Protein AF-A0AAE3YX37-F1 (afdb_monomer_lite)

pLDDT: mean 92.34, std 7.88, range [54.19, 98.94]

InterPro domains:
  IPR000709 Leu/Ile/Val-binding protein [PR00337] (196-212)
  IPR000709 Leu/Ile/Val-binding protein [PR00337] (215-233)
  IPR000709 Leu/Ile/Val-binding protein [PR00337] (236-246)
  IPR028081 Leucine-binding protein domain [PF13458] (173-395)
  IPR028082 Periplasmic binding protein-like I [SSF53822] (173-393)
  IPR051010 Branched-chain amino acid transport protein [PTHR30483] (165-388)

Organism: NCBI:txid137266

Sequence (396 aa):
MISSFGDEFDQPGTLRGMKGTTPMAPLTDDFKNRLRSVDPNLGDFVYSGETYDAVVMSAIAAELAGSTAPAAIAAQLIGVTSGGTPCDTVKTCLSLAASGTDLVYSGVSMSSGGFTDVGEPSVASFATLHFDAQDQLDAGKMEFVTAGDETQASTRTAPPGARPANAAASGAPLKIGGLLPETGDLKLAYPPMAAGAALAIREVNAAGGVLGEDVVFIKGDDGTSPEVAKATVASHISAGVHVILGAGASGVSTAVLPQVKAAGLILFSPCNTAASLTGADDAGLYFRTAPPDVMQGAALGDVILRDGPKRIAIVARDDEYGSGLEENVRAALDRSGVTSDNLLALTYDHSAETIDFSGGAEQIKEFGPDALVLIGFAESADVIKALLSAGVEFKH

Foldseek 3Di:
DWQCLLVLDPDFQLQAFPKAKAFDFDADPVRVVLLCVLPVPDPTAGLLQQLLVLLLLLQLLCLLLVHLALVSSLLQSLQQAADFDEDEASLVSSVCSLQLGRYHYCTRQNNAAGAAPQFEGQKGKMWMWGAHRRRGTDPVPIDIDMFGDSVRRDNDHRDRRPDDNDDQQPPDAQEEEEAEACAALQNVNPSNSVSSNVSNQVRCVVSQHHSNDRYHYHYAYNNVDLVRSQVSVVVCLVVVHAEYEDDQEQVNCVSCLVVCLVSSHAYEYSHYAQPCSRPPPNVSRYHGHGYHLLGSLLVRLVVVCVVPWQAEEEEFEPDRQRVRNVVSVVVNVVVVPRDPLRYHYHYWHPPDPATQCLVVLVVCVVSVTQYYHYYDGSCVSRVSVNNVVNPNDHDD

Radius of gyration: 21.23 Å; chains: 1; bounding box: 52×39×64 Å

Structure (mmCIF, N/CA/C/O backbone):
data_AF-A0AAE3YX37-F1
#
_entry.id   AF-A0AAE3YX37-F1
#
loop_
_atom_site.group_PDB
_atom_site.id
_atom_site.type_symbol
_atom_site.label_atom_id
_atom_site.label_alt_id
_atom_site.label_comp_id
_atom_site.label_asym_id
_atom_site.label_entity_id
_atom_site.label_seq_id
_atom_site.pdbx_PDB_ins_code
_atom_site.Cartn_x
_atom_site.Cartn_y
_atom_site.Cartn_z
_atom_site.occupancy
_atom_site.B_iso_or_equiv
_atom_site.auth_seq_id
_atom_site.auth_comp_id
_atom_site.auth_asym_id
_atom_site.auth_atom_id
_atom_site.pdbx_PDB_model_num
ATOM 1 N N . MET A 1 1 ? 8.029 -4.583 -7.172 1.00 72.06 1 MET A N 1
ATOM 2 C CA . MET A 1 1 ? 8.543 -5.800 -7.850 1.00 72.06 1 MET A CA 1
ATOM 3 C C . MET A 1 1 ? 8.153 -6.999 -6.996 1.00 72.06 1 MET A C 1
ATOM 5 O O . MET A 1 1 ? 8.326 -6.917 -5.787 1.00 72.06 1 MET A O 1
ATOM 9 N N . ILE A 1 2 ? 7.573 -8.043 -7.595 1.00 75.25 2 ILE A N 1
ATOM 10 C CA . ILE A 1 2 ? 7.015 -9.217 -6.899 1.00 75.25 2 ILE A CA 1
ATOM 11 C C . ILE A 1 2 ? 7.693 -10.500 -7.405 1.00 75.25 2 ILE A C 1
ATOM 13 O O . ILE A 1 2 ? 8.136 -10.534 -8.552 1.00 75.25 2 ILE A O 1
ATOM 17 N N . SER A 1 3 ? 7.790 -11.541 -6.579 1.00 73.75 3 SER A N 1
ATOM 18 C CA . SER A 1 3 ? 8.460 -12.811 -6.916 1.00 73.75 3 SER A CA 1
ATOM 19 C C . SER A 1 3 ? 7.916 -13.491 -8.172 1.00 73.75 3 SER A C 1
ATOM 21 O O . SER A 1 3 ? 8.702 -14.015 -8.952 1.00 73.75 3 SER A O 1
ATOM 23 N N . SER A 1 4 ? 6.607 -13.410 -8.421 1.00 80.75 4 SER A N 1
ATOM 24 C CA . SER A 1 4 ? 5.974 -13.998 -9.608 1.00 80.75 4 SER A CA 1
ATOM 25 C C . SER A 1 4 ? 6.199 -13.203 -10.899 1.00 80.75 4 SER A C 1
ATOM 27 O O . SER A 1 4 ? 5.735 -13.616 -11.952 1.00 80.75 4 SER A O 1
ATOM 29 N N . PHE A 1 5 ? 6.872 -12.047 -10.858 1.00 85.19 5 PHE A N 1
ATOM 30 C CA . PHE A 1 5 ? 7.081 -11.226 -12.058 1.00 85.19 5 PHE A CA 1
ATOM 31 C C . PHE A 1 5 ? 7.972 -11.916 -13.103 1.00 85.19 5 PHE A C 1
ATOM 33 O O . PHE A 1 5 ? 7.795 -11.697 -14.297 1.00 85.19 5 PHE A O 1
ATOM 40 N N . GLY A 1 6 ? 8.900 -12.776 -12.670 1.00 85.75 6 GLY A N 1
ATOM 41 C CA . GLY A 1 6 ? 9.716 -13.586 -13.581 1.00 85.75 6 GLY A CA 1
ATOM 42 C C . GLY A 1 6 ? 8.899 -14.565 -14.427 1.00 85.75 6 GLY A C 1
ATOM 43 O O . GLY A 1 6 ? 9.284 -14.860 -15.555 1.00 85.75 6 GLY A O 1
ATOM 44 N N . ASP A 1 7 ? 7.738 -15.001 -13.928 1.00 86.25 7 ASP A N 1
ATOM 45 C CA . ASP A 1 7 ? 6.867 -15.962 -14.615 1.00 86.25 7 ASP A CA 1
ATOM 46 C C . ASP A 1 7 ? 6.185 -15.358 -15.857 1.00 86.25 7 ASP A C 1
ATOM 48 O O . ASP A 1 7 ? 5.634 -16.087 -16.680 1.00 86.25 7 ASP A O 1
ATOM 52 N N . GLU A 1 8 ? 6.251 -14.033 -16.030 1.00 87.44 8 GLU A N 1
ATOM 53 C CA . GLU A 1 8 ? 5.741 -13.330 -17.212 1.00 87.44 8 GLU A CA 1
ATOM 54 C C . GLU A 1 8 ? 6.656 -13.480 -18.446 1.00 87.44 8 GLU A C 1
ATOM 56 O O . GLU A 1 8 ? 6.303 -13.002 -19.532 1.00 87.44 8 GLU A O 1
ATOM 61 N N . PHE A 1 9 ? 7.830 -14.114 -18.312 1.00 87.50 9 PHE A N 1
ATOM 62 C CA . PHE A 1 9 ? 8.842 -14.234 -19.365 1.00 87.50 9 PHE A CA 1
ATOM 63 C C . PHE A 1 9 ? 9.122 -15.692 -19.751 1.00 87.50 9 PHE A C 1
ATOM 65 O O . PHE A 1 9 ? 9.526 -16.514 -18.936 1.00 87.50 9 PHE A O 1
ATOM 72 N N . ASP A 1 10 ? 9.001 -15.995 -21.047 1.00 85.88 10 ASP A N 1
ATOM 73 C CA . ASP A 1 10 ? 9.262 -17.343 -21.577 1.00 85.88 10 ASP A CA 1
ATOM 74 C C . ASP A 1 10 ? 10.758 -17.650 -21.774 1.00 85.88 10 ASP A C 1
ATOM 76 O O . ASP A 1 10 ? 11.149 -18.809 -21.932 1.00 85.88 10 ASP A O 1
ATOM 80 N N . GLN A 1 11 ? 11.604 -16.616 -21.843 1.00 84.00 11 GLN A N 1
ATOM 81 C CA . GLN A 1 11 ? 13.037 -16.744 -22.113 1.00 84.00 11 GLN A CA 1
ATOM 82 C C . GLN A 1 11 ? 13.844 -16.531 -20.828 1.00 84.00 11 GLN A C 1
ATOM 84 O O . GLN A 1 11 ? 13.929 -15.392 -20.369 1.00 84.00 11 GLN A O 1
ATOM 89 N N . PRO A 1 12 ? 14.487 -17.578 -20.275 1.00 83.81 12 PRO A N 1
ATOM 90 C CA . PRO A 1 12 ? 15.276 -17.442 -19.059 1.00 83.81 12 PRO A CA 1
ATOM 91 C C . PRO A 1 12 ? 16.440 -16.463 -19.212 1.00 83.81 12 PRO A C 1
ATOM 93 O O . PRO A 1 12 ? 17.185 -16.504 -20.196 1.00 83.81 12 PRO A O 1
ATOM 96 N N . GLY A 1 13 ? 16.644 -15.651 -18.183 1.00 85.44 13 GLY A N 1
ATOM 97 C CA . GLY A 1 13 ? 17.693 -14.645 -18.108 1.00 85.44 13 GLY A CA 1
ATOM 98 C C . GLY A 1 13 ? 17.301 -13.304 -18.724 1.00 85.44 13 GLY A C 1
ATOM 99 O O . GLY A 1 13 ? 18.178 -12.449 -18.846 1.00 85.44 13 GLY A O 1
ATOM 100 N N . THR A 1 14 ? 16.030 -13.103 -19.093 1.00 88.31 14 THR A N 1
ATOM 101 C CA . THR A 1 14 ? 15.529 -11.819 -19.615 1.00 88.31 14 THR A CA 1
ATOM 102 C C . THR A 1 14 ? 15.658 -10.704 -18.578 1.00 88.31 14 THR A C 1
ATOM 104 O O . THR A 1 14 ? 15.987 -9.566 -18.910 1.00 88.31 14 THR A O 1
ATOM 107 N N . LEU A 1 15 ? 15.431 -11.036 -17.309 1.00 89.88 15 LEU A N 1
ATOM 108 C CA . LEU A 1 15 ? 15.505 -10.126 -16.172 1.00 89.88 15 LEU A CA 1
ATOM 109 C C . LEU A 1 15 ? 16.853 -10.190 -15.461 1.00 89.88 15 LEU A C 1
ATOM 111 O O . LEU A 1 15 ? 17.048 -9.479 -14.480 1.00 89.88 15 LEU A O 1
ATOM 115 N N . ARG A 1 16 ? 17.794 -11.023 -15.912 1.00 88.81 16 ARG A N 1
ATOM 116 C CA . ARG A 1 16 ? 19.076 -11.237 -15.231 1.00 88.81 16 ARG A CA 1
ATOM 117 C C . ARG A 1 16 ? 19.725 -9.915 -14.832 1.00 88.81 16 ARG A C 1
ATOM 119 O O . ARG A 1 16 ? 19.977 -9.073 -15.672 1.00 88.81 16 ARG A O 1
ATOM 126 N N . GLY A 1 17 ? 20.065 -9.723 -13.562 1.00 85.50 17 GLY A N 1
ATOM 127 C CA . GLY A 1 17 ? 20.743 -8.496 -13.123 1.00 85.50 17 GLY A CA 1
ATOM 128 C C . GLY A 1 17 ? 19.856 -7.247 -13.069 1.00 85.50 17 GLY A C 1
ATOM 129 O O . GLY A 1 17 ? 20.319 -6.227 -12.562 1.00 85.50 17 GLY A O 1
ATOM 130 N N . MET A 1 18 ? 18.588 -7.321 -13.494 1.00 90.50 18 MET A N 1
ATOM 131 C CA . MET A 1 18 ? 17.592 -6.295 -13.203 1.00 90.50 18 MET A CA 1
ATOM 132 C C . MET A 1 18 ? 17.463 -6.144 -11.690 1.00 90.50 18 MET A C 1
ATOM 134 O O . MET A 1 18 ? 17.419 -7.124 -10.935 1.00 90.50 18 MET A O 1
ATOM 138 N N . LYS A 1 19 ? 17.400 -4.884 -11.268 1.00 90.81 19 LYS A N 1
ATOM 139 C CA . LYS A 1 19 ? 17.224 -4.487 -9.880 1.00 90.81 19 LYS A CA 1
ATOM 140 C C . LYS A 1 19 ? 15.967 -3.656 -9.751 1.00 90.81 19 LYS A C 1
ATOM 142 O O . LYS A 1 19 ? 15.551 -2.995 -10.700 1.00 90.81 19 LYS A O 1
ATOM 147 N N . GLY A 1 20 ? 15.383 -3.646 -8.567 1.00 88.62 20 GLY A N 1
ATOM 148 C CA . GLY A 1 20 ? 14.295 -2.730 -8.267 1.00 88.62 20 GLY A CA 1
ATOM 149 C C . GLY A 1 20 ? 14.146 -2.498 -6.785 1.00 88.62 20 GLY A C 1
ATOM 150 O O . GLY A 1 20 ? 14.786 -3.157 -5.968 1.00 88.62 20 GLY A O 1
ATOM 151 N N . THR A 1 21 ? 13.278 -1.555 -6.451 1.00 88.94 21 THR A N 1
ATOM 152 C CA . THR A 1 21 ? 12.844 -1.325 -5.081 1.00 88.94 21 THR A CA 1
ATOM 153 C C . THR A 1 21 ? 11.372 -1.676 -4.937 1.00 88.94 21 THR A C 1
ATOM 155 O O . THR A 1 21 ? 10.590 -1.597 -5.889 1.00 88.94 21 THR A O 1
ATOM 158 N N . THR A 1 22 ? 10.983 -2.093 -3.741 1.00 88.88 22 THR A N 1
ATOM 159 C CA . THR A 1 22 ? 9.577 -2.203 -3.356 1.00 88.88 22 THR A CA 1
ATOM 160 C C . THR A 1 22 ? 9.439 -1.780 -1.899 1.00 88.88 22 THR A C 1
ATOM 162 O O . THR A 1 22 ? 10.329 -2.114 -1.107 1.00 88.88 22 THR A O 1
ATOM 165 N N . PRO A 1 23 ? 8.371 -1.061 -1.514 1.00 87.81 23 PRO A N 1
ATOM 166 C CA . PRO A 1 23 ? 8.031 -0.919 -0.106 1.00 87.81 23 PRO A CA 1
ATOM 167 C C . PRO A 1 23 ? 7.870 -2.312 0.497 1.00 87.81 23 PRO A C 1
ATOM 169 O O . PRO A 1 23 ? 7.090 -3.122 -0.012 1.00 87.81 23 PRO A O 1
ATOM 172 N N . MET A 1 24 ? 8.693 -2.621 1.493 1.00 86.00 24 MET A N 1
ATOM 173 C CA . MET A 1 24 ? 8.618 -3.879 2.223 1.00 86.00 24 MET A CA 1
ATOM 174 C C . MET A 1 24 ? 9.473 -3.775 3.478 1.00 86.00 24 MET A C 1
ATOM 176 O O . MET A 1 24 ? 10.685 -3.560 3.406 1.00 86.00 24 MET A O 1
ATOM 180 N N . ALA A 1 25 ? 8.852 -4.002 4.628 1.00 85.94 25 ALA A N 1
ATOM 181 C CA . ALA A 1 25 ? 9.574 -4.177 5.877 1.00 85.94 25 ALA A CA 1
ATOM 182 C C . ALA A 1 25 ? 10.370 -5.499 5.915 1.00 85.94 25 ALA A C 1
ATOM 184 O O . ALA A 1 25 ? 9.951 -6.492 5.312 1.00 85.94 25 ALA A O 1
ATOM 185 N N . PRO A 1 26 ? 11.492 -5.574 6.654 1.00 88.50 26 PRO A N 1
ATOM 186 C CA . PRO A 1 26 ? 12.192 -6.833 6.881 1.00 88.50 26 PRO A CA 1
ATOM 187 C C . PRO A 1 26 ? 11.310 -7.818 7.661 1.00 88.50 26 PRO A C 1
ATOM 189 O O . PRO A 1 26 ? 11.124 -7.701 8.871 1.00 88.50 26 PRO A O 1
ATOM 192 N N . LEU A 1 27 ? 10.766 -8.820 6.969 1.00 91.94 27 LEU A N 1
ATOM 193 C CA . LEU A 1 27 ? 9.857 -9.790 7.580 1.00 91.94 27 LEU A CA 1
ATOM 194 C C . LEU A 1 27 ? 10.615 -10.962 8.210 1.00 91.94 27 LEU A C 1
ATOM 196 O O . LEU A 1 27 ? 11.405 -11.639 7.543 1.00 91.94 27 LEU A O 1
ATOM 200 N N . THR A 1 28 ? 10.309 -11.254 9.475 1.00 93.88 28 THR A N 1
ATOM 201 C CA . THR A 1 28 ? 10.848 -12.420 10.187 1.00 93.88 28 THR A CA 1
ATOM 202 C C . THR A 1 28 ? 10.281 -13.727 9.631 1.00 93.88 28 THR A C 1
ATOM 204 O O . THR A 1 28 ? 9.163 -13.775 9.110 1.00 93.88 28 THR A O 1
ATOM 207 N N . ASP A 1 29 ? 11.026 -14.825 9.781 1.00 94.75 29 ASP A N 1
ATOM 208 C CA . ASP A 1 29 ? 10.531 -16.150 9.389 1.00 94.75 29 ASP A CA 1
ATOM 209 C C . ASP A 1 29 ? 9.292 -16.565 10.192 1.00 94.75 29 ASP A C 1
ATOM 211 O O . ASP A 1 29 ? 8.408 -17.227 9.653 1.00 94.75 29 ASP A O 1
ATOM 215 N N . ASP A 1 30 ? 9.187 -16.135 11.454 1.00 95.81 30 ASP A N 1
ATOM 216 C CA . ASP A 1 30 ? 7.981 -16.330 12.264 1.00 95.81 30 ASP A CA 1
ATOM 217 C C . ASP A 1 30 ? 6.756 -15.679 11.610 1.00 95.81 30 ASP A C 1
ATOM 219 O O . ASP A 1 30 ? 5.746 -16.351 11.384 1.00 95.81 30 ASP A O 1
ATOM 223 N N . PHE A 1 31 ? 6.859 -14.404 11.223 1.00 96.94 31 PHE A N 1
ATOM 224 C CA . PHE A 1 31 ? 5.756 -13.697 10.577 1.00 96.94 31 PHE A CA 1
ATOM 225 C C . PHE A 1 31 ? 5.387 -14.334 9.231 1.00 96.94 31 PHE A C 1
ATOM 227 O O . PHE A 1 31 ? 4.211 -14.603 8.977 1.00 96.94 31 PHE A O 1
ATOM 234 N N . LYS A 1 32 ? 6.378 -14.695 8.405 1.00 96.44 32 LYS A N 1
ATOM 235 C CA . LYS A 1 32 ? 6.145 -15.420 7.141 1.00 96.44 32 LYS A CA 1
ATOM 236 C C . LYS A 1 32 ? 5.441 -16.760 7.369 1.00 96.44 32 LYS A C 1
ATOM 238 O O . LYS A 1 32 ? 4.528 -17.113 6.625 1.00 96.44 32 LYS A O 1
ATOM 243 N N . ASN A 1 33 ? 5.820 -17.510 8.403 1.00 97.44 33 ASN A N 1
ATOM 244 C CA . ASN A 1 33 ? 5.177 -18.780 8.747 1.00 97.44 33 ASN A CA 1
ATOM 245 C C . ASN A 1 33 ? 3.744 -18.581 9.258 1.00 97.44 33 ASN A C 1
ATOM 247 O O . ASN A 1 33 ? 2.852 -19.360 8.916 1.00 97.44 33 ASN A O 1
ATOM 251 N N . ARG A 1 34 ? 3.490 -17.516 10.024 1.00 97.94 34 ARG A N 1
ATOM 252 C CA . ARG A 1 34 ? 2.140 -17.127 10.452 1.00 97.94 34 ARG A CA 1
ATOM 253 C C . ARG A 1 34 ? 1.261 -16.748 9.264 1.00 97.94 34 ARG A C 1
ATOM 255 O O . ARG A 1 34 ? 0.126 -17.219 9.209 1.00 97.94 34 ARG A O 1
ATOM 262 N N . LEU A 1 35 ? 1.776 -16.017 8.280 1.00 98.12 35 LEU A N 1
ATOM 263 C CA . LEU A 1 35 ? 1.057 -15.757 7.028 1.00 98.12 35 LEU A CA 1
ATOM 264 C C . LEU A 1 35 ? 0.760 -17.056 6.267 1.00 98.12 35 LEU A C 1
ATOM 266 O O . LEU A 1 35 ? -0.377 -17.284 5.864 1.00 98.12 35 LEU A O 1
ATOM 270 N N . ARG A 1 36 ? 1.727 -17.978 6.175 1.00 97.69 36 ARG A N 1
ATOM 271 C CA . ARG A 1 36 ? 1.514 -19.291 5.536 1.00 97.69 36 ARG A CA 1
ATOM 272 C C . ARG A 1 36 ? 0.526 -20.201 6.267 1.00 97.69 36 ARG A C 1
ATOM 274 O O . ARG A 1 36 ? -0.027 -21.120 5.676 1.00 97.69 36 ARG A O 1
ATOM 281 N N . SER A 1 37 ? 0.258 -19.951 7.547 1.00 97.38 37 SER A N 1
ATOM 282 C CA . SER A 1 37 ? -0.834 -20.631 8.258 1.00 97.38 37 SER A CA 1
ATOM 283 C C . SER A 1 37 ? -2.228 -20.128 7.854 1.00 97.38 37 SER A C 1
ATOM 285 O O . SER A 1 37 ? -3.225 -20.762 8.195 1.00 97.38 37 SER A O 1
ATOM 287 N N . VAL A 1 38 ? -2.309 -18.969 7.192 1.00 96.94 38 VAL A N 1
ATOM 288 C CA . VAL A 1 38 ? -3.528 -18.443 6.559 1.00 96.94 38 VAL A CA 1
ATOM 289 C C . VAL A 1 38 ? -3.606 -18.927 5.113 1.00 96.94 38 VAL A C 1
ATOM 291 O O . VAL A 1 38 ? -4.634 -19.470 4.718 1.00 96.94 38 VAL A O 1
ATOM 294 N N . ASP A 1 39 ? -2.514 -18.784 4.358 1.00 96.12 39 ASP A N 1
ATOM 295 C CA . ASP A 1 39 ? -2.389 -19.268 2.981 1.00 96.12 39 ASP A CA 1
ATOM 296 C C . ASP A 1 39 ? -1.103 -20.099 2.797 1.00 96.12 39 ASP A C 1
ATOM 298 O O . ASP A 1 39 ? -0.019 -19.539 2.612 1.00 96.12 39 ASP A O 1
ATOM 302 N N . PRO A 1 40 ? -1.197 -21.442 2.815 1.00 95.69 40 PRO A N 1
ATOM 303 C CA . PRO A 1 40 ? -0.038 -22.321 2.655 1.00 95.69 40 PRO A CA 1
ATOM 304 C C . PRO A 1 40 ? 0.701 -22.178 1.320 1.00 95.69 40 PRO A C 1
ATOM 306 O O . PRO A 1 40 ? 1.852 -22.605 1.233 1.00 95.69 40 PRO A O 1
ATOM 309 N N . ASN A 1 41 ? 0.062 -21.602 0.297 1.00 92.56 41 ASN A N 1
ATOM 310 C CA . ASN A 1 41 ? 0.646 -21.411 -1.031 1.00 92.56 41 ASN A CA 1
ATOM 311 C C . ASN A 1 41 ? 1.254 -20.014 -1.215 1.00 92.56 41 ASN A C 1
ATOM 313 O O . ASN A 1 41 ? 1.696 -19.686 -2.315 1.00 92.56 41 ASN A O 1
ATOM 317 N N . LEU A 1 42 ? 1.286 -19.193 -0.160 1.00 92.38 42 LEU A N 1
ATOM 318 C CA . LEU A 1 42 ? 1.791 -17.832 -0.239 1.00 92.38 42 LEU A CA 1
ATOM 319 C C . LEU A 1 42 ? 3.296 -17.813 -0.569 1.00 92.38 42 LEU A C 1
ATOM 321 O O . LEU A 1 42 ? 4.146 -18.188 0.253 1.00 92.38 42 LEU A O 1
ATOM 325 N N . GLY A 1 43 ? 3.600 -17.383 -1.796 1.00 85.88 43 GLY A N 1
ATOM 326 C CA . GLY A 1 43 ? 4.956 -17.272 -2.341 1.00 85.88 43 GLY A CA 1
ATOM 327 C C . GLY A 1 43 ? 5.594 -15.891 -2.176 1.00 85.88 43 GLY A C 1
ATOM 328 O O . GLY A 1 43 ? 6.817 -15.796 -2.128 1.00 85.88 43 GLY A O 1
ATOM 329 N N . ASP A 1 44 ? 4.777 -14.847 -2.019 1.00 88.25 44 ASP A N 1
ATOM 330 C CA . ASP A 1 44 ? 5.211 -13.456 -1.877 1.00 88.25 44 ASP A CA 1
ATOM 331 C C . ASP A 1 44 ? 4.681 -12.819 -0.586 1.00 88.25 44 ASP A C 1
ATOM 333 O O . ASP A 1 44 ? 3.770 -13.346 0.046 1.00 88.25 44 ASP A O 1
ATOM 337 N N . PHE A 1 45 ? 5.246 -11.683 -0.182 1.00 92.06 45 PHE A N 1
ATOM 338 C CA . PHE A 1 45 ? 4.927 -11.005 1.071 1.00 92.06 45 PHE A CA 1
ATOM 339 C C . PHE A 1 45 ? 4.785 -9.482 0.946 1.00 92.06 45 PHE A C 1
ATOM 341 O O . PHE A 1 45 ? 4.637 -8.812 1.973 1.00 92.06 45 PHE A O 1
ATOM 348 N N . VAL A 1 46 ? 4.818 -8.926 -0.267 1.00 90.75 46 VAL A N 1
ATOM 349 C CA . VAL A 1 46 ? 4.691 -7.481 -0.495 1.00 90.75 46 VAL A CA 1
ATOM 350 C C . VAL A 1 46 ? 3.411 -6.930 0.147 1.00 90.75 46 VAL A C 1
ATOM 352 O O . VAL A 1 46 ? 2.349 -7.547 0.061 1.00 90.75 46 VAL A O 1
ATOM 355 N N . TYR A 1 47 ? 3.522 -5.804 0.854 1.00 94.56 47 TYR A N 1
ATOM 356 C CA . TYR A 1 47 ? 2.435 -5.148 1.597 1.00 94.56 47 TYR A CA 1
ATOM 357 C C . TYR A 1 47 ? 1.738 -5.989 2.687 1.00 94.56 47 TYR A C 1
ATOM 359 O O . TYR A 1 47 ? 0.760 -5.536 3.290 1.00 94.56 47 TYR A O 1
ATOM 367 N N . SER A 1 48 ? 2.193 -7.214 2.980 1.00 96.50 48 SER A N 1
ATOM 368 C CA . SER A 1 48 ? 1.551 -8.068 3.992 1.00 96.50 48 SER A CA 1
ATOM 369 C C . SER A 1 48 ? 1.716 -7.521 5.413 1.00 96.50 48 SER A C 1
ATOM 371 O O . SER A 1 48 ? 0.774 -7.598 6.204 1.00 96.50 48 SER A O 1
ATOM 373 N N . GLY A 1 49 ? 2.879 -6.941 5.729 1.00 96.56 49 GLY A N 1
ATOM 374 C CA . GLY A 1 49 ? 3.155 -6.305 7.019 1.00 96.56 49 GLY A CA 1
ATOM 375 C C . GLY A 1 49 ? 2.383 -4.999 7.186 1.00 96.56 49 GLY A C 1
ATOM 376 O O . GLY A 1 49 ? 1.748 -4.780 8.211 1.00 96.56 49 GLY A O 1
ATOM 377 N N . GLU A 1 50 ? 2.351 -4.191 6.133 1.00 97.31 50 GLU A N 1
ATOM 378 C CA . GLU A 1 50 ? 1.623 -2.928 6.029 1.00 97.31 50 GLU A CA 1
ATOM 379 C C . GLU A 1 50 ? 0.118 -3.155 6.200 1.00 97.31 50 GLU A C 1
ATOM 381 O O . GLU A 1 50 ? -0.553 -2.438 6.946 1.00 97.31 50 GLU A O 1
ATOM 386 N N . THR A 1 51 ? -0.412 -4.205 5.567 1.00 98.38 51 THR A N 1
ATOM 387 C CA . THR A 1 51 ? -1.822 -4.596 5.693 1.00 98.38 51 THR A CA 1
ATOM 388 C C . THR A 1 51 ? -2.143 -5.126 7.084 1.00 98.38 51 THR A C 1
ATOM 390 O O . THR A 1 51 ? -3.181 -4.783 7.653 1.00 98.38 51 THR A O 1
ATOM 393 N N . TYR A 1 52 ? -1.257 -5.952 7.643 1.00 98.50 52 TYR A N 1
ATOM 394 C CA . TYR A 1 52 ? -1.398 -6.470 8.998 1.00 98.50 52 TYR A CA 1
ATOM 395 C C . TYR A 1 52 ? -1.442 -5.323 10.022 1.00 98.50 52 TYR A C 1
ATOM 397 O O . TYR A 1 52 ? -2.373 -5.251 10.826 1.00 98.50 52 TYR A O 1
ATOM 405 N N . ASP A 1 53 ? -0.497 -4.385 9.943 1.00 98.31 53 ASP A N 1
ATOM 406 C CA . ASP A 1 53 ? -0.409 -3.254 10.866 1.00 98.31 53 ASP A CA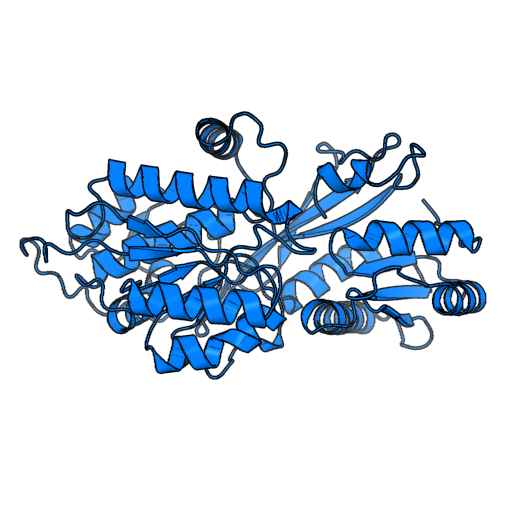 1
ATOM 407 C C . ASP A 1 53 ? -1.609 -2.312 10.734 1.00 98.31 53 ASP A C 1
ATOM 409 O O . ASP A 1 53 ? -2.157 -1.902 11.753 1.00 98.31 53 ASP A O 1
ATOM 413 N N . ALA A 1 54 ? -2.097 -2.026 9.521 1.00 98.56 54 ALA A N 1
ATOM 414 C CA . ALA A 1 54 ? -3.283 -1.183 9.332 1.00 98.56 54 ALA A CA 1
ATOM 415 C C . ALA A 1 54 ? -4.524 -1.748 10.057 1.00 98.56 54 ALA A C 1
ATOM 417 O O . ALA A 1 54 ? -5.288 -1.007 10.689 1.00 98.56 54 ALA A O 1
ATOM 418 N N . VAL A 1 55 ? -4.709 -3.074 10.036 1.00 98.81 55 VAL A N 1
ATOM 419 C CA . VAL A 1 55 ? -5.790 -3.751 10.773 1.00 98.81 55 VAL A CA 1
ATOM 420 C C . VAL A 1 55 ? -5.556 -3.698 12.284 1.00 98.81 55 VAL A C 1
ATOM 422 O O . VAL A 1 55 ? -6.476 -3.350 13.030 1.00 98.81 55 VAL A O 1
ATOM 425 N N . VAL A 1 56 ? -4.346 -4.020 12.751 1.00 98.75 56 VAL A N 1
ATOM 426 C CA . VAL A 1 56 ? -4.016 -4.018 14.188 1.00 98.75 56 VAL A CA 1
ATOM 427 C C . VAL A 1 56 ? -4.150 -2.616 14.779 1.00 98.75 56 VAL A C 1
ATOM 429 O O . VAL A 1 56 ? -4.782 -2.448 15.821 1.00 98.75 56 VAL A O 1
ATOM 432 N N . MET A 1 57 ? -3.640 -1.596 14.091 1.00 98.31 57 MET A N 1
ATOM 433 C CA . MET A 1 57 ? -3.757 -0.196 14.497 1.00 98.31 57 MET A CA 1
ATOM 434 C C . MET A 1 57 ? -5.214 0.257 14.561 1.00 98.31 57 MET A C 1
ATOM 436 O O . MET A 1 57 ? -5.599 0.915 15.523 1.00 98.31 57 MET A O 1
ATOM 440 N N . SER A 1 58 ? -6.047 -0.145 13.595 1.00 98.69 58 SER A N 1
ATOM 441 C CA . SER A 1 58 ? -7.488 0.142 13.622 1.00 98.69 58 SER A CA 1
ATOM 442 C C . SER A 1 58 ? -8.174 -0.462 14.851 1.00 98.69 58 SER A C 1
ATOM 444 O O . SER A 1 58 ? -9.006 0.192 15.482 1.00 98.69 58 SER A O 1
ATOM 446 N N . ALA A 1 59 ? -7.806 -1.694 15.220 1.00 98.56 59 ALA A N 1
ATOM 447 C CA . ALA A 1 59 ? -8.331 -2.370 16.403 1.00 98.56 59 ALA A CA 1
ATOM 448 C C . ALA A 1 59 ? -7.882 -1.689 17.706 1.00 98.56 59 ALA A C 1
ATOM 450 O O . ALA A 1 59 ? -8.715 -1.408 18.568 1.00 98.56 59 ALA A O 1
ATOM 451 N N . ILE A 1 60 ? -6.591 -1.366 17.829 1.00 97.12 60 ILE A N 1
ATOM 452 C CA . ILE A 1 60 ? -6.035 -0.652 18.989 1.00 97.12 60 ILE A CA 1
ATOM 453 C C . ILE A 1 60 ? -6.686 0.726 19.141 1.00 97.12 60 ILE A C 1
ATOM 455 O O . ILE A 1 60 ? -7.110 1.087 20.237 1.00 97.12 60 ILE A O 1
ATOM 459 N N . ALA A 1 61 ? -6.799 1.487 18.052 1.00 96.31 61 ALA A N 1
ATOM 460 C CA . ALA A 1 61 ? -7.397 2.817 18.057 1.00 96.31 61 ALA A CA 1
ATOM 461 C C . ALA A 1 61 ? -8.871 2.782 18.491 1.00 96.31 61 ALA A C 1
ATOM 463 O O . ALA A 1 61 ? -9.293 3.606 19.301 1.00 96.31 61 ALA A O 1
ATOM 464 N N . ALA A 1 62 ? -9.648 1.806 18.011 1.00 96.38 62 ALA A N 1
ATOM 465 C CA . ALA A 1 62 ? -11.032 1.606 18.441 1.00 96.38 62 ALA A CA 1
ATOM 466 C C . ALA A 1 62 ? -11.142 1.216 19.925 1.00 96.38 62 ALA A C 1
ATOM 468 O O . ALA A 1 62 ? -12.025 1.707 20.636 1.00 96.38 62 ALA A O 1
ATOM 469 N N . GLU A 1 63 ? -10.228 0.373 20.407 1.00 94.94 63 GLU A N 1
ATOM 470 C CA . GLU A 1 63 ? -10.160 -0.042 21.809 1.00 94.94 63 GLU A CA 1
ATOM 471 C C . GLU A 1 63 ? -9.824 1.143 22.733 1.00 94.94 63 GLU A C 1
ATOM 473 O O . GLU A 1 63 ? -10.560 1.400 23.688 1.00 94.94 63 GLU A O 1
ATOM 478 N N . LEU A 1 64 ? -8.793 1.932 22.399 1.00 92.56 64 LEU A N 1
ATOM 479 C CA . LEU A 1 64 ? -8.420 3.166 23.111 1.00 92.56 64 LEU A CA 1
ATOM 480 C C . LEU A 1 64 ? -9.556 4.196 23.107 1.00 92.56 64 LEU A C 1
ATOM 482 O O . LEU A 1 64 ? -9.840 4.838 24.123 1.00 92.56 64 LEU A O 1
ATOM 486 N N . ALA A 1 65 ? -10.240 4.340 21.970 1.00 92.69 65 ALA A N 1
ATOM 487 C CA . ALA A 1 65 ? -11.392 5.223 21.841 1.00 92.69 65 ALA A CA 1
ATOM 488 C C . ALA A 1 65 ? -12.595 4.759 22.677 1.00 92.69 65 ALA A C 1
ATOM 490 O O . ALA A 1 65 ? -13.494 5.560 22.939 1.00 92.69 65 ALA A O 1
ATOM 491 N N . GLY A 1 66 ? -12.658 3.481 23.067 1.00 91.81 66 GLY A N 1
ATOM 492 C CA . GLY A 1 66 ? -13.860 2.895 23.657 1.00 91.81 66 GLY A CA 1
ATOM 493 C C . GLY A 1 66 ? -15.056 2.905 22.695 1.00 91.81 66 GLY A C 1
ATOM 494 O O . GLY A 1 66 ? -16.201 2.910 23.148 1.00 91.81 66 GLY A O 1
ATOM 495 N N . SER A 1 67 ? -14.813 3.000 21.383 1.00 93.00 67 SER A N 1
ATOM 496 C CA . SER A 1 67 ? -15.834 3.272 20.367 1.00 93.00 67 SER A CA 1
ATOM 497 C C . SER A 1 67 ? -15.407 2.771 18.990 1.00 93.00 67 SER A C 1
ATOM 499 O O . SER A 1 67 ? -14.252 2.914 18.600 1.00 93.00 67 SER A O 1
ATOM 501 N N . THR A 1 68 ? -16.363 2.258 18.212 1.00 95.31 68 THR A N 1
ATOM 502 C CA . THR A 1 68 ? -16.158 1.929 16.793 1.00 95.31 68 THR A CA 1
ATOM 503 C C . THR A 1 68 ? -16.487 3.096 15.857 1.00 95.31 68 THR A C 1
ATOM 505 O O . THR A 1 68 ? -16.377 2.958 14.643 1.00 95.31 68 THR A O 1
ATOM 508 N N . ALA A 1 69 ? -16.907 4.255 16.381 1.00 95.88 69 ALA A N 1
ATOM 509 C CA . ALA A 1 69 ? -17.217 5.416 15.552 1.00 95.88 69 ALA A CA 1
ATOM 510 C C . ALA A 1 69 ? -15.954 5.887 14.798 1.00 95.88 69 ALA A C 1
ATOM 512 O O . ALA A 1 69 ? -14.956 6.184 15.460 1.00 95.88 69 ALA A O 1
ATOM 513 N N . PRO A 1 70 ? -15.979 6.031 13.457 1.00 97.38 70 PRO A N 1
ATOM 514 C CA . PRO A 1 70 ? -14.772 6.324 12.681 1.00 97.38 70 PRO A CA 1
ATOM 515 C C . PRO A 1 70 ? -14.031 7.583 13.138 1.00 97.38 70 PRO A C 1
ATOM 517 O O . PRO A 1 70 ? -12.821 7.551 13.301 1.00 97.38 70 PRO A O 1
ATOM 520 N N . ALA A 1 71 ? -14.743 8.669 13.455 1.00 96.06 71 ALA A N 1
ATOM 521 C CA . ALA A 1 71 ? -14.115 9.892 13.961 1.00 96.06 71 ALA A CA 1
ATOM 522 C C . ALA A 1 71 ? -13.367 9.685 15.296 1.00 96.06 71 ALA A C 1
ATOM 524 O O . ALA A 1 71 ? -12.348 10.326 15.539 1.00 96.06 71 ALA A O 1
ATOM 525 N N . ALA A 1 72 ? -13.855 8.786 16.159 1.00 95.06 72 ALA A N 1
ATOM 526 C CA . ALA A 1 72 ? -13.197 8.465 17.424 1.00 95.06 72 ALA A CA 1
ATOM 527 C C . ALA A 1 72 ? -11.958 7.583 17.207 1.00 95.06 72 ALA A C 1
ATOM 529 O O . ALA A 1 72 ? -10.936 7.814 17.845 1.00 95.06 72 ALA A O 1
ATOM 530 N N . ILE A 1 73 ? -12.030 6.629 16.270 1.00 96.94 73 ILE A N 1
ATOM 531 C CA . ILE A 1 73 ? -10.886 5.807 15.845 1.00 96.94 73 ILE A CA 1
ATOM 532 C C . ILE A 1 73 ? -9.801 6.701 15.224 1.00 96.94 73 ILE A C 1
ATOM 534 O O . ILE A 1 73 ? -8.644 6.646 15.632 1.00 96.94 73 ILE A O 1
ATOM 538 N N . ALA A 1 74 ? -10.175 7.571 14.283 1.00 97.00 74 ALA A N 1
ATOM 539 C CA . ALA A 1 74 ? -9.260 8.467 13.577 1.00 97.00 74 ALA A CA 1
ATOM 540 C C . ALA A 1 74 ? -8.491 9.387 14.533 1.00 97.00 74 ALA A C 1
ATOM 542 O O . ALA A 1 74 ? -7.291 9.594 14.372 1.00 97.00 74 ALA A O 1
ATOM 543 N N . ALA A 1 75 ? -9.159 9.878 15.581 1.00 94.88 75 ALA A N 1
ATOM 544 C CA . ALA A 1 75 ? -8.529 10.704 16.605 1.00 94.88 75 ALA A CA 1
ATOM 545 C C . ALA A 1 75 ? -7.429 9.970 17.401 1.00 94.88 75 ALA A C 1
ATOM 547 O O . ALA A 1 75 ? -6.564 10.632 17.969 1.00 94.88 75 ALA A O 1
ATOM 548 N N . GLN A 1 76 ? -7.459 8.633 17.449 1.00 94.81 76 GLN A N 1
ATOM 549 C CA . GLN A 1 76 ? -6.477 7.807 18.159 1.00 94.81 76 GLN A CA 1
ATOM 550 C C . GLN A 1 76 ? -5.339 7.314 17.253 1.00 94.81 76 GLN A C 1
ATOM 552 O O . GLN A 1 76 ? -4.223 7.148 17.736 1.00 94.81 76 GLN A O 1
ATOM 557 N N . LEU A 1 77 ? -5.592 7.097 15.955 1.00 95.56 77 LEU A N 1
ATOM 558 C CA . LEU A 1 77 ? -4.690 6.369 15.044 1.00 95.56 77 LEU A CA 1
ATOM 559 C C . LEU A 1 77 ? -3.242 6.877 15.020 1.00 95.56 77 LEU A C 1
ATOM 561 O O . LEU A 1 77 ? -2.321 6.068 15.008 1.00 95.56 77 LEU A O 1
ATOM 565 N N . ILE A 1 78 ? -3.026 8.193 15.043 1.00 94.56 78 ILE A N 1
ATOM 566 C CA . ILE A 1 78 ? -1.668 8.767 15.030 1.00 94.56 78 ILE A CA 1
ATOM 567 C C . ILE A 1 78 ? -0.951 8.482 16.355 1.00 94.56 78 ILE A C 1
ATOM 569 O O . ILE A 1 78 ? 0.182 8.000 16.356 1.00 94.56 78 ILE A O 1
ATOM 573 N N . GLY A 1 79 ? -1.661 8.670 17.472 1.00 91.62 79 GLY A N 1
ATOM 574 C CA . GLY A 1 79 ? -1.146 8.437 18.820 1.00 91.62 79 GLY A CA 1
ATOM 575 C C . GLY A 1 79 ? -0.766 6.981 19.101 1.00 91.62 79 GLY A C 1
ATOM 576 O O . GLY A 1 79 ? 0.135 6.746 19.893 1.00 91.62 79 GLY A O 1
ATOM 577 N N . VAL A 1 80 ? -1.362 6.007 18.396 1.00 93.81 80 VAL A N 1
ATOM 578 C CA . VAL A 1 80 ? -1.026 4.569 18.525 1.00 93.81 80 VAL A CA 1
ATOM 579 C C . VAL A 1 80 ? 0.460 4.286 18.277 1.00 93.81 80 VAL A C 1
ATOM 581 O O . VAL A 1 80 ? 0.982 3.286 18.761 1.00 93.81 80 VAL A O 1
ATOM 584 N N . THR A 1 81 ? 1.154 5.153 17.540 1.00 92.69 81 THR A N 1
ATOM 585 C CA . THR A 1 81 ? 2.568 4.974 17.166 1.00 92.69 81 THR A CA 1
ATOM 586 C C . THR A 1 81 ? 3.509 5.971 17.841 1.00 92.69 81 THR A C 1
ATOM 588 O O . THR A 1 81 ? 4.687 6.033 17.497 1.00 92.69 81 THR A O 1
ATOM 591 N N . SER A 1 82 ? 3.024 6.761 18.803 1.00 86.94 82 SER A N 1
ATOM 592 C CA . SER A 1 82 ? 3.818 7.827 19.414 1.00 86.94 82 SER A CA 1
ATOM 593 C C . SER A 1 82 ? 3.524 7.990 20.901 1.00 86.94 82 SER A C 1
ATOM 595 O O . SER A 1 82 ? 2.412 8.341 21.288 1.00 86.94 82 SER A O 1
ATOM 597 N N . GLY A 1 83 ? 4.563 7.857 21.727 1.00 77.44 83 GLY A N 1
ATOM 598 C CA . GLY A 1 83 ? 4.445 8.019 23.176 1.00 77.44 83 GLY A CA 1
ATOM 599 C C . GLY A 1 83 ? 3.753 6.837 23.865 1.00 77.44 83 GLY A C 1
ATOM 600 O O . GLY A 1 83 ? 3.144 5.988 23.236 1.00 77.44 83 GLY A O 1
ATOM 601 N N . GLY A 1 84 ? 3.904 6.741 25.184 1.00 88.38 84 GLY A N 1
ATOM 602 C CA . GLY A 1 84 ? 3.255 5.690 25.968 1.00 88.38 84 GLY A CA 1
ATOM 603 C C . GLY A 1 84 ? 4.082 4.415 26.161 1.00 88.38 84 GLY A C 1
ATOM 604 O O . GLY A 1 84 ? 5.303 4.378 25.991 1.00 88.38 84 GLY A O 1
ATOM 605 N N . THR A 1 85 ? 3.403 3.370 26.628 1.00 93.12 85 THR A N 1
ATOM 606 C CA . THR A 1 85 ? 4.000 2.080 26.997 1.00 93.12 85 THR A CA 1
ATOM 607 C C . THR A 1 85 ? 4.250 1.216 25.755 1.00 93.12 85 THR A C 1
ATOM 609 O O . THR A 1 85 ? 3.299 0.954 25.021 1.00 93.12 85 THR A O 1
ATOM 612 N N . PRO A 1 86 ? 5.478 0.720 25.514 1.00 94.50 86 PRO A N 1
ATOM 613 C CA . PRO A 1 86 ? 5.758 -0.111 24.346 1.00 94.50 86 PRO A CA 1
ATOM 614 C C . PRO A 1 86 ? 4.976 -1.424 24.326 1.00 94.50 86 PRO A C 1
ATOM 616 O O . PRO A 1 86 ? 4.874 -2.113 25.346 1.00 94.50 86 PRO A O 1
ATOM 619 N N . CYS A 1 87 ? 4.482 -1.800 23.148 1.00 96.00 87 CYS A N 1
ATOM 620 C CA . CYS A 1 87 ? 3.906 -3.113 22.884 1.00 96.00 87 CYS A CA 1
ATOM 621 C C . CYS A 1 87 ? 4.110 -3.522 21.415 1.00 96.00 87 CYS A C 1
ATOM 623 O O . CYS A 1 87 ? 4.085 -2.689 20.513 1.00 96.00 87 CYS A O 1
ATOM 625 N N . ASP A 1 88 ? 4.300 -4.817 21.175 1.00 94.19 88 ASP A N 1
ATOM 626 C CA . ASP A 1 88 ? 4.666 -5.384 19.865 1.00 94.19 88 ASP A CA 1
ATOM 627 C C . ASP A 1 88 ? 3.807 -6.596 19.458 1.00 94.19 88 ASP A C 1
ATOM 629 O O . ASP A 1 88 ? 3.873 -7.096 18.336 1.00 94.19 88 ASP A O 1
ATOM 633 N N . THR A 1 89 ? 2.951 -7.075 20.361 1.00 95.56 89 THR A N 1
ATOM 634 C CA . THR A 1 89 ? 2.015 -8.172 20.104 1.00 95.56 89 THR A CA 1
ATOM 635 C C . THR A 1 89 ? 0.584 -7.689 20.259 1.00 95.56 89 THR A C 1
ATOM 637 O O . THR A 1 89 ? 0.265 -6.945 21.188 1.00 95.56 89 THR A O 1
ATOM 640 N N . VAL A 1 90 ? -0.306 -8.179 19.391 1.00 97.44 90 VAL A N 1
ATOM 641 C CA . VAL A 1 90 ? -1.734 -7.814 19.380 1.00 97.44 90 VAL A CA 1
ATOM 642 C C . VAL A 1 90 ? -2.357 -7.960 20.765 1.00 97.44 90 VAL A C 1
ATOM 644 O O . VAL A 1 90 ? -3.013 -7.049 21.259 1.00 97.44 90 VAL A O 1
ATOM 647 N N . LYS A 1 91 ? -2.081 -9.082 21.438 1.00 97.25 91 LYS A N 1
ATOM 648 C CA . LYS A 1 91 ? -2.607 -9.362 22.774 1.00 97.25 91 LYS A CA 1
ATOM 649 C C . LYS A 1 91 ? -2.153 -8.341 23.820 1.00 97.25 91 LYS A C 1
ATOM 651 O O . LYS A 1 91 ? -2.975 -7.884 24.610 1.00 97.25 91 LYS A O 1
ATOM 656 N N . THR A 1 92 ? -0.866 -7.999 23.850 1.00 97.44 92 THR A N 1
ATOM 657 C CA . THR A 1 92 ? -0.342 -7.027 24.820 1.00 97.44 92 THR A CA 1
ATOM 658 C C . THR A 1 92 ? -0.875 -5.630 24.521 1.00 97.44 92 THR A C 1
ATOM 660 O O . THR A 1 92 ? -1.348 -4.962 25.437 1.00 97.44 92 THR A O 1
ATOM 663 N N . CYS A 1 93 ? -0.876 -5.215 23.253 1.00 97.12 93 CYS A N 1
ATOM 664 C CA . CYS A 1 93 ? -1.370 -3.898 22.861 1.00 97.12 93 CYS A CA 1
ATOM 665 C C . CYS A 1 93 ? -2.859 -3.714 23.162 1.00 97.12 93 CYS A C 1
ATOM 667 O O . CYS A 1 93 ? -3.233 -2.729 23.793 1.00 97.12 93 CYS A O 1
ATOM 669 N N . LEU A 1 94 ? -3.709 -4.678 22.797 1.00 96.69 94 LEU A N 1
ATOM 670 C CA . LEU A 1 94 ? -5.139 -4.604 23.106 1.00 96.69 94 LEU A CA 1
ATOM 671 C C . LEU A 1 94 ? -5.404 -4.642 24.613 1.00 96.69 94 LEU A C 1
ATOM 673 O O . LEU A 1 94 ? -6.293 -3.945 25.090 1.00 96.69 94 LEU A O 1
ATOM 677 N N . SER A 1 95 ? -4.607 -5.384 25.390 1.00 95.38 95 SER A N 1
ATOM 678 C CA . SER A 1 95 ? -4.733 -5.374 26.850 1.00 95.38 95 SER A CA 1
ATOM 679 C C . SER A 1 95 ? -4.397 -4.012 27.463 1.00 95.38 95 SER A C 1
ATOM 681 O O . SER A 1 95 ? -5.075 -3.610 28.407 1.00 95.38 95 SER A O 1
ATOM 683 N N . LEU A 1 96 ? -3.364 -3.322 26.967 1.00 94.31 96 LEU A N 1
ATOM 684 C CA . LEU A 1 96 ? -3.010 -1.970 27.418 1.00 94.31 96 LEU A CA 1
ATOM 685 C C . LEU A 1 96 ? -4.083 -0.956 27.009 1.00 94.31 96 LEU A C 1
ATOM 687 O O . LEU A 1 96 ? -4.509 -0.138 27.827 1.00 94.31 96 LEU A O 1
ATOM 691 N N . ALA A 1 97 ? -4.571 -1.056 25.772 1.00 93.25 97 ALA A N 1
ATOM 692 C CA . ALA A 1 97 ? -5.646 -0.210 25.272 1.00 93.25 97 ALA A CA 1
ATOM 693 C C . ALA A 1 97 ? -6.930 -0.376 26.103 1.00 93.25 97 ALA A C 1
ATOM 695 O O . ALA A 1 97 ? -7.521 0.613 26.536 1.00 93.25 97 ALA A O 1
ATOM 696 N N . ALA A 1 98 ? -7.306 -1.618 26.422 1.00 91.12 98 ALA A N 1
ATOM 697 C CA . ALA A 1 98 ? -8.481 -1.932 27.232 1.00 91.12 98 ALA A CA 1
ATOM 698 C C . ALA A 1 98 ? -8.389 -1.390 28.668 1.00 91.12 98 ALA A C 1
ATOM 700 O O . ALA A 1 98 ? -9.410 -1.037 29.264 1.00 91.12 98 ALA A O 1
ATOM 701 N N . SER A 1 99 ? -7.178 -1.288 29.234 1.00 90.19 99 SER A N 1
ATOM 702 C CA . SER A 1 99 ? -6.950 -0.652 30.539 1.00 90.19 99 SER A CA 1
ATOM 703 C C . SER A 1 99 ? -6.862 0.876 30.474 1.00 90.19 99 SER A C 1
ATOM 705 O O . SER A 1 99 ? -6.588 1.506 31.497 1.00 90.19 99 SER A O 1
ATOM 707 N N . GLY A 1 100 ? -7.071 1.482 29.300 1.00 84.25 100 GLY A N 1
ATOM 708 C CA . GLY A 1 100 ? -6.924 2.923 29.076 1.00 84.25 100 GLY A CA 1
ATOM 709 C C . GLY A 1 100 ? -5.480 3.403 29.223 1.00 84.25 100 GLY A C 1
ATOM 710 O O . GLY A 1 100 ? -5.243 4.570 29.530 1.00 84.25 100 GLY A O 1
ATOM 711 N N . THR A 1 101 ? -4.513 2.494 29.088 1.00 89.00 101 THR A N 1
ATOM 712 C CA . THR A 1 101 ? -3.089 2.814 29.168 1.00 89.00 101 THR A CA 1
ATOM 713 C C . THR A 1 101 ? -2.615 3.311 27.816 1.00 89.00 101 THR A C 1
ATOM 715 O O . THR A 1 101 ? -2.781 2.627 26.810 1.00 89.00 101 THR A O 1
ATOM 718 N N . ASP A 1 102 ? -2.011 4.496 27.820 1.00 88.12 102 ASP A N 1
ATOM 719 C CA . ASP A 1 102 ? -1.342 5.039 26.645 1.00 88.12 102 ASP A CA 1
ATOM 720 C C . ASP A 1 102 ? -0.200 4.109 26.211 1.00 88.12 102 ASP A C 1
ATOM 722 O O . ASP A 1 102 ? 0.559 3.602 27.055 1.00 88.12 102 ASP A O 1
ATOM 726 N N . LEU A 1 103 ? -0.094 3.851 24.910 1.00 92.94 103 LEU A N 1
ATOM 727 C CA . LEU A 1 103 ? 0.789 2.834 24.348 1.00 92.94 103 LEU A CA 1
ATOM 728 C C . LEU A 1 103 ? 1.450 3.304 23.057 1.00 92.94 103 LEU A C 1
ATOM 730 O O . LEU A 1 103 ? 0.865 4.079 22.310 1.00 92.94 103 LEU A O 1
ATOM 734 N N . VAL A 1 104 ? 2.630 2.748 22.783 1.00 94.12 104 VAL A N 1
ATOM 735 C CA . VAL A 1 104 ? 3.296 2.852 21.483 1.00 94.12 104 VAL A CA 1
ATOM 736 C C . VAL A 1 104 ? 3.390 1.463 20.872 1.00 94.12 104 VAL A C 1
ATOM 738 O O . VAL A 1 104 ? 4.090 0.580 21.379 1.00 94.12 104 VAL A O 1
ATOM 741 N N . TYR A 1 105 ? 2.645 1.269 19.790 1.00 95.69 105 TYR A N 1
ATOM 742 C CA . TYR A 1 105 ? 2.658 0.059 18.990 1.00 95.69 105 TYR A CA 1
ATOM 743 C C . TYR A 1 105 ? 3.885 0.042 18.079 1.00 95.69 105 TYR A C 1
ATOM 745 O O . TYR A 1 105 ? 4.088 0.959 17.286 1.00 95.69 105 TYR A O 1
ATOM 753 N N . SER A 1 106 ? 4.675 -1.025 18.180 1.00 93.56 106 SER A N 1
ATOM 754 C CA . SER A 1 106 ? 5.742 -1.353 17.236 1.00 93.56 106 SER A CA 1
ATOM 755 C C . SER A 1 106 ? 5.312 -2.580 16.434 1.00 93.56 106 SER A C 1
ATOM 757 O O . SER A 1 106 ? 5.256 -3.694 16.959 1.00 93.56 106 SER A O 1
ATOM 759 N N . GLY A 1 107 ? 4.905 -2.338 15.190 1.00 92.94 107 GLY A N 1
ATOM 760 C CA . GLY A 1 107 ? 4.341 -3.345 14.295 1.00 92.94 107 GLY A CA 1
ATOM 761 C C . GLY A 1 107 ? 5.374 -4.034 13.412 1.00 92.94 107 GLY A C 1
ATOM 762 O O . GLY A 1 107 ? 6.581 -3.965 13.641 1.00 92.94 107 GLY A O 1
ATOM 763 N N . VAL A 1 108 ? 4.884 -4.711 12.379 1.00 94.69 108 VAL A N 1
ATOM 764 C CA . VAL A 1 108 ? 5.716 -5.421 11.397 1.00 94.69 108 VAL A CA 1
ATOM 765 C C . VAL A 1 108 ? 6.387 -4.440 10.435 1.00 94.69 108 VAL A C 1
ATOM 767 O O . VAL A 1 108 ? 7.592 -4.508 10.217 1.00 94.69 108 VAL A O 1
ATOM 770 N N . SER A 1 109 ? 5.591 -3.543 9.861 1.00 93.00 109 SER A N 1
ATOM 771 C CA . SER A 1 109 ? 6.009 -2.441 8.990 1.00 93.00 109 SER A CA 1
ATOM 772 C C . SER A 1 109 ? 6.226 -1.136 9.752 1.00 93.00 109 SER A C 1
ATOM 774 O O . SER A 1 109 ? 7.103 -0.353 9.401 1.00 93.00 109 SER A O 1
ATOM 776 N N . MET A 1 110 ? 5.508 -0.954 10.860 1.00 90.75 110 MET A N 1
ATOM 777 C CA . MET A 1 110 ? 5.629 0.180 11.778 1.00 90.75 110 MET A CA 1
ATOM 778 C C . MET A 1 110 ? 6.622 -0.113 12.917 1.00 90.75 110 MET A C 1
ATOM 780 O O . MET A 1 110 ? 6.327 0.117 14.089 1.00 90.75 110 MET A O 1
ATOM 784 N N . SER A 1 111 ? 7.788 -0.682 12.595 1.00 86.31 111 SER A N 1
ATOM 785 C CA . SER A 1 111 ? 8.789 -1.106 13.591 1.00 86.31 111 SER A CA 1
ATOM 786 C C . SER A 1 111 ? 9.707 0.023 14.075 1.00 86.31 111 SER A C 1
ATOM 788 O O . SER A 1 111 ? 10.346 -0.095 15.118 1.00 86.31 111 SER A O 1
ATOM 790 N N . SER A 1 112 ? 9.807 1.106 13.305 1.00 84.50 112 SER A N 1
ATOM 791 C CA . SER A 1 112 ? 10.659 2.269 13.572 1.00 84.50 112 SER A CA 1
ATOM 792 C C . SER A 1 112 ? 9.946 3.552 13.168 1.00 84.50 112 SER A C 1
ATOM 794 O O . SER A 1 112 ? 9.140 3.542 12.238 1.00 84.50 112 SER A O 1
ATOM 796 N N . GLY A 1 113 ? 10.275 4.659 13.829 1.00 86.00 113 GLY A N 1
ATOM 797 C CA . GLY A 1 113 ? 9.542 5.909 13.663 1.00 86.00 113 GLY A CA 1
ATOM 798 C C . GLY A 1 113 ? 8.113 5.803 14.202 1.00 86.00 113 GLY A C 1
ATOM 799 O O . GLY A 1 113 ? 7.869 5.188 15.236 1.00 86.00 113 GLY A O 1
ATOM 800 N N . GLY A 1 114 ? 7.179 6.433 13.500 1.00 92.94 114 GLY A N 1
ATOM 801 C CA . GLY A 1 114 ? 5.753 6.426 13.807 1.00 92.94 114 GLY A CA 1
ATOM 802 C C . GLY A 1 114 ? 4.989 7.144 12.702 1.00 92.94 114 GLY A C 1
ATOM 803 O O . GLY A 1 114 ? 5.566 7.498 11.673 1.00 92.94 114 GLY A O 1
ATOM 804 N N . PHE A 1 115 ? 3.699 7.382 12.892 1.00 96.12 115 PHE A N 1
ATOM 805 C CA . PHE A 1 115 ? 2.948 8.226 11.973 1.00 96.12 115 PHE A CA 1
ATOM 806 C C . PHE A 1 115 ? 3.354 9.686 12.095 1.00 96.12 115 PHE A C 1
ATOM 808 O O . PHE A 1 115 ? 3.520 10.216 13.190 1.00 96.12 115 PHE A O 1
ATOM 815 N N . THR A 1 116 ? 3.486 10.345 10.950 1.00 96.25 116 THR A N 1
ATOM 816 C CA . THR A 1 116 ? 3.545 11.800 10.842 1.00 96.25 116 THR A CA 1
ATOM 817 C C . THR A 1 116 ? 2.191 12.412 11.202 1.00 96.25 116 THR A C 1
ATOM 819 O O . THR A 1 116 ? 1.183 11.723 11.392 1.00 96.25 116 THR A O 1
ATOM 822 N N . ASP A 1 117 ? 2.126 13.744 11.241 1.00 94.81 117 ASP A N 1
ATOM 823 C CA . ASP A 1 117 ? 0.870 14.435 11.519 1.00 94.81 117 ASP A CA 1
ATOM 824 C C . ASP A 1 117 ? -0.217 14.271 10.442 1.00 94.81 117 ASP A C 1
ATOM 826 O O . ASP A 1 117 ? -1.384 14.581 10.691 1.00 94.81 117 ASP A O 1
ATOM 830 N N . VAL A 1 118 ? 0.133 13.752 9.271 1.00 95.25 118 VAL A N 1
ATOM 831 C CA . VAL A 1 118 ? -0.818 13.506 8.180 1.00 95.25 118 VAL A CA 1
ATOM 832 C C . VAL A 1 118 ? -1.182 12.026 8.033 1.00 95.25 118 VAL A C 1
ATOM 834 O O . VAL A 1 118 ? -1.854 11.669 7.076 1.00 95.25 118 VAL A O 1
ATOM 837 N N . GLY A 1 119 ? -0.783 11.170 8.985 1.00 96.06 119 GLY A N 1
ATOM 838 C CA . GLY A 1 119 ? -1.258 9.783 9.044 1.00 96.06 119 GLY A CA 1
ATOM 839 C C . GLY A 1 119 ? -0.529 8.804 8.120 1.00 96.06 119 GLY A C 1
ATOM 840 O O . GLY A 1 119 ? -1.137 7.847 7.647 1.00 96.06 119 GLY A O 1
ATOM 841 N N . GLU A 1 120 ? 0.759 9.033 7.866 1.00 96.62 120 GLU A N 1
ATOM 842 C CA . GLU A 1 120 ? 1.637 8.142 7.090 1.00 96.62 120 GLU A CA 1
ATOM 843 C C . GLU A 1 120 ? 2.960 7.886 7.828 1.00 96.62 120 GLU A C 1
ATOM 845 O O . GLU A 1 120 ? 3.291 8.665 8.726 1.00 96.62 120 GLU A O 1
ATOM 850 N N . PRO A 1 121 ? 3.742 6.843 7.496 1.00 96.12 121 PRO A N 1
ATOM 851 C CA . PRO A 1 121 ? 4.985 6.547 8.204 1.00 96.12 121 PRO A CA 1
ATOM 852 C C . PRO A 1 121 ? 6.006 7.681 8.048 1.00 96.12 121 PRO A C 1
ATOM 854 O O . PRO A 1 121 ? 6.207 8.195 6.949 1.00 96.12 121 PRO A O 1
ATOM 857 N N . SER A 1 122 ? 6.686 8.058 9.134 1.00 95.12 122 SER A N 1
ATOM 858 C CA . SER A 1 122 ? 7.804 9.015 9.103 1.00 95.12 122 SER A CA 1
ATOM 859 C C . SER A 1 122 ? 9.100 8.390 8.588 1.00 95.12 122 SER A C 1
ATOM 861 O O . SER A 1 122 ? 9.967 9.088 8.061 1.00 95.12 122 SER A O 1
ATOM 863 N N . VAL A 1 123 ? 9.210 7.069 8.720 1.00 93.06 123 VAL A N 1
ATOM 864 C CA . VAL A 1 123 ? 10.310 6.233 8.247 1.00 93.06 123 VAL A CA 1
ATOM 865 C C . VAL A 1 123 ? 9.728 4.938 7.707 1.00 93.06 123 VAL A C 1
ATOM 867 O O . VAL A 1 123 ? 8.769 4.408 8.263 1.00 93.06 123 VAL A O 1
ATOM 870 N N . ALA A 1 124 ? 10.327 4.409 6.647 1.00 92.44 124 ALA A N 1
ATOM 871 C CA . ALA A 1 124 ? 9.969 3.108 6.110 1.00 92.44 124 ALA A CA 1
ATOM 872 C C . ALA A 1 124 ? 11.171 2.378 5.521 1.00 92.44 124 ALA A C 1
ATOM 874 O O . ALA A 1 124 ? 12.231 2.958 5.269 1.00 92.44 124 ALA A O 1
ATOM 875 N N . SER A 1 125 ? 10.979 1.081 5.294 1.00 90.88 125 SER A N 1
ATOM 876 C CA . SER A 1 125 ? 11.960 0.217 4.656 1.00 90.88 125 SER A CA 1
ATOM 877 C C . SER A 1 125 ? 11.552 -0.122 3.226 1.00 90.88 125 SER A C 1
ATOM 879 O O . SER A 1 125 ? 10.381 -0.353 2.920 1.00 90.88 125 SER A O 1
ATOM 881 N N . PHE A 1 126 ? 12.551 -0.166 2.356 1.00 90.94 126 PHE A N 1
ATOM 882 C CA . PHE A 1 126 ? 12.435 -0.536 0.958 1.00 90.94 126 PHE A CA 1
ATOM 883 C C . PHE A 1 126 ? 13.378 -1.698 0.700 1.00 90.94 126 PHE A C 1
ATOM 885 O O . PHE A 1 126 ? 14.585 -1.582 0.919 1.00 90.94 126 PHE A O 1
ATOM 892 N N . ALA A 1 127 ? 12.844 -2.811 0.212 1.00 90.88 127 ALA A N 1
ATOM 893 C CA . ALA A 1 127 ? 13.679 -3.914 -0.224 1.00 90.88 127 ALA A CA 1
ATOM 894 C C . ALA A 1 127 ? 14.287 -3.587 -1.589 1.00 90.88 127 ALA A C 1
ATOM 896 O O . ALA A 1 127 ? 13.562 -3.208 -2.512 1.00 90.88 127 ALA A O 1
ATOM 897 N N . THR A 1 128 ? 15.597 -3.766 -1.729 1.00 90.62 128 THR A N 1
ATOM 898 C CA . THR A 1 128 ? 16.262 -3.854 -3.026 1.00 90.62 128 THR A CA 1
ATOM 899 C C . THR A 1 128 ? 16.211 -5.303 -3.484 1.00 90.62 128 THR A C 1
ATOM 901 O O . THR A 1 128 ? 16.569 -6.232 -2.762 1.00 90.62 128 THR A O 1
ATOM 904 N N . LEU A 1 129 ? 15.701 -5.511 -4.686 1.00 89.94 129 LEU A N 1
ATOM 905 C CA . LEU A 1 129 ? 15.420 -6.823 -5.245 1.00 89.94 129 LEU A CA 1
ATOM 906 C C . LEU A 1 129 ? 16.298 -7.034 -6.469 1.00 89.94 129 LEU A C 1
ATOM 908 O O . LEU A 1 129 ? 16.518 -6.096 -7.231 1.00 89.94 129 LEU A O 1
ATOM 912 N N . HIS A 1 130 ? 16.803 -8.254 -6.639 1.00 91.62 130 HIS A N 1
ATOM 913 C CA . HIS A 1 130 ? 17.715 -8.622 -7.717 1.00 91.62 130 HIS A CA 1
ATOM 914 C C . HIS A 1 130 ? 17.218 -9.892 -8.395 1.00 91.62 130 HIS A C 1
ATOM 916 O O . HIS A 1 130 ? 17.016 -10.898 -7.718 1.00 91.62 130 HIS A O 1
ATOM 922 N N . PHE A 1 131 ? 17.081 -9.867 -9.716 1.00 91.00 131 PHE A N 1
ATOM 923 C CA . PHE A 1 131 ? 16.799 -11.072 -10.491 1.00 91.00 131 PHE A CA 1
ATOM 924 C C . PHE A 1 131 ? 18.086 -11.843 -10.813 1.00 91.00 131 PHE A C 1
ATOM 926 O O . PHE A 1 131 ? 19.108 -11.267 -11.212 1.00 91.00 131 PHE A O 1
ATOM 933 N N . ASP A 1 132 ? 18.047 -13.159 -10.622 1.00 89.88 132 ASP A N 1
ATOM 934 C CA . ASP A 1 132 ? 19.128 -14.077 -10.965 1.00 89.88 132 ASP A CA 1
ATOM 935 C C . ASP A 1 132 ? 19.109 -14.478 -12.454 1.00 89.88 132 ASP A C 1
ATOM 937 O O . ASP A 1 132 ? 18.398 -13.910 -13.278 1.00 89.88 132 ASP A O 1
ATOM 941 N N . ALA A 1 133 ? 19.950 -15.440 -12.840 1.00 89.25 133 ALA A N 1
ATOM 942 C CA . ALA A 1 133 ? 20.036 -15.898 -14.228 1.00 89.25 133 ALA A CA 1
ATOM 943 C C . ALA A 1 133 ? 18.856 -16.793 -14.667 1.00 89.25 133 ALA A C 1
ATOM 945 O O . ALA A 1 133 ? 18.847 -17.261 -15.805 1.00 89.25 133 ALA A O 1
ATOM 946 N N . GLN A 1 134 ? 17.923 -17.090 -13.763 1.00 87.56 134 GLN A N 1
ATOM 947 C CA . GLN A 1 134 ? 16.694 -17.850 -13.984 1.00 87.56 134 GLN A CA 1
ATOM 948 C C . GLN A 1 134 ? 15.455 -16.943 -13.877 1.00 87.56 134 GLN A C 1
ATOM 950 O O . GLN A 1 134 ? 14.340 -17.453 -13.815 1.00 87.56 134 GLN A O 1
ATOM 955 N N . ASP A 1 135 ? 15.649 -15.620 -13.849 1.00 88.56 135 ASP A N 1
ATOM 956 C CA . ASP A 1 135 ? 14.598 -14.617 -13.654 1.00 88.56 135 ASP A CA 1
ATOM 957 C C . ASP A 1 135 ? 13.831 -14.799 -12.336 1.00 88.56 135 ASP A C 1
ATOM 959 O O . ASP A 1 135 ? 12.676 -14.405 -12.210 1.00 88.56 135 ASP A O 1
ATOM 963 N N . GLN A 1 136 ? 14.490 -15.359 -11.317 1.00 88.62 136 GLN A N 1
ATOM 964 C CA . GLN A 1 136 ? 13.953 -15.484 -9.964 1.00 88.62 136 GLN A CA 1
ATOM 965 C C . GLN A 1 136 ? 14.569 -14.430 -9.043 1.00 88.62 136 GLN A C 1
ATOM 967 O O . GLN A 1 136 ? 15.717 -14.018 -9.225 1.00 88.62 136 GLN A O 1
ATOM 972 N N . LEU A 1 137 ? 13.817 -13.988 -8.032 1.00 88.31 137 LEU A N 1
ATOM 973 C CA . LEU A 1 137 ? 14.353 -13.067 -7.030 1.00 88.31 137 LEU A CA 1
ATOM 974 C C . LEU A 1 137 ? 15.410 -13.763 -6.160 1.00 88.31 137 LEU A C 1
ATOM 976 O O . LEU A 1 137 ? 15.129 -14.727 -5.446 1.00 88.31 137 LEU A O 1
ATOM 980 N N . ASP A 1 138 ? 16.625 -13.224 -6.176 1.00 88.50 138 ASP A N 1
ATOM 981 C CA . ASP A 1 138 ? 17.759 -13.695 -5.387 1.00 88.50 138 ASP A CA 1
ATOM 982 C C . ASP A 1 138 ? 17.643 -13.186 -3.944 1.00 88.50 138 ASP A C 1
ATOM 984 O O . ASP A 1 138 ? 18.101 -12.093 -3.598 1.00 88.50 138 ASP A O 1
ATOM 988 N N . ALA A 1 139 ? 17.034 -13.997 -3.076 1.00 83.88 139 ALA A N 1
ATOM 989 C CA . ALA A 1 139 ? 16.883 -13.674 -1.657 1.00 83.88 139 ALA A CA 1
ATOM 990 C C . ALA A 1 139 ? 18.227 -13.434 -0.940 1.00 83.88 139 ALA A C 1
ATOM 992 O O . ALA A 1 139 ? 18.259 -12.726 0.064 1.00 83.88 139 ALA A O 1
ATOM 993 N N . GLY A 1 140 ? 19.337 -13.989 -1.447 1.00 86.00 140 GLY A N 1
ATOM 994 C CA . GLY A 1 140 ? 20.679 -13.769 -0.901 1.00 86.00 140 GLY A CA 1
ATOM 995 C C . GLY A 1 140 ? 21.264 -12.393 -1.230 1.00 86.00 140 GLY A C 1
ATOM 996 O O . GLY A 1 140 ? 22.253 -11.998 -0.614 1.00 86.00 140 GLY A O 1
ATOM 997 N N . LYS A 1 141 ? 20.661 -11.666 -2.177 1.00 88.06 141 LYS A N 1
ATOM 998 C CA . LYS A 1 141 ? 21.024 -10.292 -2.562 1.00 88.06 141 LYS A CA 1
ATOM 999 C C . LYS A 1 141 ? 19.963 -9.262 -2.201 1.00 88.06 141 LYS A C 1
ATOM 1001 O O . LYS A 1 141 ? 20.109 -8.099 -2.561 1.00 88.06 141 LYS A O 1
ATOM 1006 N N . MET A 1 142 ? 18.898 -9.677 -1.520 1.00 89.44 142 MET A N 1
ATOM 1007 C CA . MET A 1 142 ? 17.908 -8.743 -1.012 1.00 89.44 142 MET A CA 1
ATOM 1008 C C . MET A 1 142 ? 18.537 -7.902 0.101 1.00 89.44 142 MET A C 1
ATOM 1010 O O . MET A 1 142 ? 18.946 -8.441 1.130 1.00 89.44 142 MET A O 1
ATOM 1014 N N . GLU A 1 143 ? 18.601 -6.588 -0.093 1.00 89.88 143 GLU A N 1
ATOM 1015 C CA . GLU A 1 143 ? 18.976 -5.641 0.959 1.00 89.88 143 GLU A CA 1
ATOM 1016 C C . GLU A 1 143 ? 17.752 -4.819 1.360 1.00 89.88 143 GLU A C 1
ATOM 1018 O O . GLU A 1 143 ? 16.780 -4.716 0.615 1.00 89.88 143 GLU A O 1
ATOM 1023 N N . PHE A 1 144 ? 17.797 -4.218 2.544 1.00 89.94 144 PHE A N 1
ATOM 1024 C CA . PHE A 1 144 ? 16.768 -3.292 3.000 1.00 89.94 144 PHE A CA 1
ATOM 1025 C C . PHE A 1 144 ? 17.392 -1.918 3.196 1.00 89.94 144 PHE A C 1
ATOM 1027 O O . PHE A 1 144 ? 18.384 -1.768 3.913 1.00 89.94 144 PHE A O 1
ATOM 1034 N N . VAL A 1 145 ? 16.803 -0.919 2.551 1.00 89.25 145 VAL A N 1
ATOM 1035 C CA . VAL A 1 145 ? 17.175 0.486 2.685 1.00 89.25 145 VAL A CA 1
ATOM 1036 C C . VAL A 1 145 ? 16.095 1.181 3.490 1.00 89.25 145 VAL A C 1
ATOM 1038 O O . VAL A 1 145 ? 14.914 1.094 3.169 1.00 89.25 145 VAL A O 1
ATOM 1041 N N . THR A 1 146 ? 16.501 1.877 4.541 1.00 89.38 146 THR A N 1
ATOM 1042 C CA . THR A 1 146 ? 15.601 2.732 5.312 1.00 89.38 146 THR A CA 1
ATOM 1043 C C . THR A 1 146 ? 15.611 4.135 4.719 1.00 89.38 146 THR A C 1
ATOM 1045 O O . THR A 1 146 ? 16.684 4.687 4.476 1.00 89.38 146 THR A O 1
ATOM 1048 N N . ALA A 1 147 ? 14.436 4.722 4.511 1.00 90.12 147 ALA A N 1
ATOM 1049 C CA . ALA A 1 147 ? 14.283 6.116 4.103 1.00 90.12 147 ALA A CA 1
ATOM 1050 C C . ALA A 1 147 ? 13.217 6.820 4.955 1.00 90.12 147 ALA A C 1
ATOM 1052 O O . ALA A 1 147 ? 12.348 6.174 5.539 1.00 90.12 147 ALA A O 1
ATOM 1053 N N . GLY A 1 148 ? 13.309 8.148 5.027 1.00 89.50 148 GLY A N 1
ATOM 1054 C CA . GLY A 1 148 ? 12.481 8.988 5.892 1.00 89.50 148 GLY A CA 1
ATOM 1055 C C . GLY A 1 148 ? 13.283 9.655 7.010 1.00 89.50 148 GLY A C 1
ATOM 1056 O O . GLY A 1 148 ? 14.515 9.656 6.994 1.00 89.50 148 GLY A O 1
ATOM 1057 N N . ASP A 1 149 ? 12.573 10.253 7.958 1.00 89.94 149 ASP A N 1
ATOM 1058 C CA . ASP A 1 149 ? 13.132 11.036 9.058 1.00 89.94 149 ASP A CA 1
ATOM 1059 C C . ASP A 1 149 ? 12.289 10.824 10.324 1.00 89.94 149 ASP A C 1
ATOM 1061 O O . ASP A 1 149 ? 11.144 11.269 10.410 1.00 89.94 149 ASP A O 1
ATOM 1065 N N . GLU A 1 150 ? 12.864 10.157 11.332 1.00 88.75 150 GLU A N 1
ATOM 1066 C CA . GLU A 1 150 ? 12.181 9.879 12.603 1.00 88.75 150 GLU A CA 1
ATOM 1067 C C . GLU A 1 150 ? 11.721 11.157 13.313 1.00 88.75 150 GLU A C 1
ATOM 1069 O O . GLU A 1 150 ? 10.740 11.123 14.053 1.00 88.75 150 GLU A O 1
ATOM 1074 N N . THR A 1 151 ? 12.376 12.297 13.068 1.00 89.69 151 THR A N 1
ATOM 1075 C CA . THR A 1 151 ? 11.991 13.578 13.676 1.00 89.69 151 THR A CA 1
ATOM 1076 C C . THR A 1 151 ? 10.675 14.131 13.128 1.00 89.69 151 THR A C 1
ATOM 1078 O O . THR A 1 151 ? 10.082 15.005 13.758 1.00 89.69 151 THR A O 1
ATOM 1081 N N . GLN A 1 152 ? 10.187 13.595 12.004 1.00 91.50 152 GLN A N 1
ATOM 1082 C CA . GLN A 1 152 ? 8.866 13.896 11.444 1.00 91.50 152 GLN A CA 1
ATOM 1083 C C . GLN A 1 152 ? 7.748 13.056 12.074 1.00 91.50 152 GLN A C 1
ATOM 1085 O O . GLN A 1 152 ? 6.576 13.266 11.751 1.00 91.50 152 GLN A O 1
ATOM 1090 N N . ALA A 1 153 ? 8.077 12.090 12.942 1.00 92.75 153 ALA A N 1
ATOM 1091 C CA . ALA A 1 153 ? 7.063 11.367 13.697 1.00 92.75 153 ALA A CA 1
ATOM 1092 C C . ALA A 1 153 ? 6.246 12.353 14.538 1.00 92.75 153 ALA A C 1
ATOM 1094 O O . ALA A 1 153 ? 6.780 13.283 15.152 1.00 92.75 153 ALA A O 1
ATOM 1095 N N . SER A 1 154 ? 4.934 12.147 14.565 1.00 92.44 154 SER A N 1
ATOM 1096 C CA . SER A 1 154 ? 4.035 12.977 15.341 1.00 92.44 154 SER A CA 1
ATOM 1097 C C . SER A 1 154 ? 4.399 12.905 16.818 1.00 92.44 154 SER A C 1
ATOM 1099 O O . SER A 1 154 ? 4.723 11.855 17.370 1.00 92.44 154 SER A O 1
ATOM 1101 N N . THR A 1 155 ? 4.301 14.055 17.472 1.00 86.69 155 THR A N 1
ATOM 1102 C CA . THR A 1 155 ? 4.368 14.159 18.932 1.00 86.69 155 THR A CA 1
ATOM 1103 C C . THR A 1 155 ? 2.978 14.314 19.546 1.00 86.69 155 THR A C 1
ATOM 1105 O O . THR A 1 155 ? 2.856 14.548 20.752 1.00 86.69 155 THR A O 1
ATOM 1108 N N . ARG A 1 156 ? 1.912 14.203 18.736 1.00 80.50 156 ARG A N 1
ATOM 1109 C CA . ARG A 1 156 ? 0.539 14.274 19.227 1.00 80.50 156 ARG A CA 1
ATOM 1110 C C . ARG A 1 156 ? 0.232 13.040 20.052 1.00 80.50 156 ARG A C 1
ATOM 1112 O O . ARG A 1 156 ? 0.063 11.944 19.536 1.00 80.50 156 ARG A O 1
ATOM 1119 N N . THR A 1 157 ? 0.083 13.262 21.348 1.00 68.62 157 THR A N 1
ATOM 1120 C CA . THR A 1 157 ? -0.486 12.268 22.249 1.00 68.62 157 THR A CA 1
ATOM 1121 C C . THR A 1 157 ? -1.907 11.940 21.824 1.00 68.62 157 THR A C 1
ATOM 1123 O O . THR A 1 157 ? -2.709 12.852 21.578 1.00 68.62 157 THR A O 1
ATOM 1126 N N . ALA A 1 158 ? -2.220 10.648 21.798 1.00 71.25 158 ALA A N 1
ATOM 1127 C CA . ALA A 1 158 ? -3.583 10.169 21.662 1.00 71.25 158 ALA A CA 1
ATOM 1128 C C . ALA A 1 158 ? -4.490 10.872 22.698 1.00 71.25 158 ALA A C 1
ATOM 1130 O O . ALA A 1 158 ? -4.069 11.096 23.842 1.00 71.25 158 ALA A O 1
ATOM 1131 N N . PRO A 1 159 ? -5.725 11.271 22.336 1.00 78.50 159 PRO A N 1
ATOM 1132 C CA . PRO A 1 159 ? -6.681 11.764 23.316 1.00 78.50 159 PRO A CA 1
ATOM 1133 C C . PRO A 1 159 ? -6.823 10.749 24.460 1.00 78.50 159 PRO A C 1
ATOM 1135 O O . PRO A 1 159 ? -6.877 9.550 24.172 1.00 78.50 159 PRO A O 1
ATOM 1138 N N . PRO A 1 160 ? -6.927 11.186 25.734 1.00 72.62 160 PRO A N 1
ATOM 1139 C CA . PRO A 1 160 ? -7.072 10.267 26.857 1.00 72.62 160 PRO A CA 1
ATOM 1140 C C . PRO A 1 160 ? -8.177 9.251 26.576 1.00 72.62 160 PRO A C 1
ATOM 1142 O O . PRO A 1 160 ? -9.288 9.647 26.208 1.00 72.62 160 PRO A O 1
ATOM 1145 N N . GLY A 1 161 ? -7.857 7.962 26.719 1.00 64.62 161 GLY A N 1
ATOM 1146 C CA . GLY A 1 161 ? -8.783 6.879 26.410 1.00 64.62 161 GLY A CA 1
ATOM 1147 C C . GLY A 1 161 ? -10.131 7.114 27.090 1.00 64.62 161 GLY A C 1
ATOM 1148 O O . GLY A 1 161 ? -10.209 7.300 28.305 1.00 64.62 161 GLY A O 1
ATOM 1149 N N . ALA A 1 162 ? -11.204 7.154 26.299 1.00 61.69 162 ALA A N 1
ATOM 1150 C CA . ALA A 1 162 ? -12.536 7.496 26.799 1.00 61.69 162 ALA A CA 1
ATOM 1151 C C . ALA A 1 162 ? -13.226 6.312 27.498 1.00 61.69 162 ALA A C 1
ATOM 1153 O O . ALA A 1 162 ? -14.322 6.474 28.040 1.00 61.69 162 ALA A O 1
ATOM 1154 N N . ARG A 1 163 ? -12.605 5.124 27.501 1.00 59.78 163 ARG A N 1
ATOM 1155 C CA . ARG A 1 163 ? -13.144 3.917 28.130 1.00 59.78 163 ARG A CA 1
ATOM 1156 C C . ARG A 1 163 ? -12.830 3.912 29.636 1.00 59.78 163 ARG A C 1
ATOM 1158 O O . ARG A 1 163 ? -11.680 3.693 30.013 1.00 59.78 163 ARG A O 1
ATOM 1165 N N . PRO A 1 164 ? -13.814 4.102 30.541 1.00 55.84 164 PRO A N 1
ATOM 1166 C CA . PRO A 1 164 ? -13.585 3.819 31.952 1.00 55.84 164 PRO A CA 1
ATOM 1167 C C . PRO A 1 164 ? -13.260 2.330 32.114 1.00 55.84 164 PRO A C 1
ATOM 1169 O O . PRO A 1 164 ? -13.870 1.498 31.442 1.00 55.84 164 PRO A O 1
ATOM 1172 N N . ALA A 1 165 ? -12.344 2.003 33.031 1.00 54.62 165 ALA A N 1
ATOM 1173 C CA . ALA A 1 165 ? -11.711 0.686 33.208 1.00 54.62 165 ALA A CA 1
ATOM 1174 C C . ALA A 1 165 ? -12.652 -0.518 33.485 1.00 54.62 165 ALA A C 1
ATOM 1176 O O . ALA A 1 165 ? -12.177 -1.590 33.827 1.00 54.62 165 ALA A O 1
ATOM 1177 N N . ASN A 1 166 ? -13.974 -0.358 33.360 1.00 54.19 166 ASN A N 1
ATOM 1178 C CA . ASN A 1 166 ? -15.007 -1.389 33.499 1.00 54.19 166 ASN A CA 1
ATOM 1179 C C . ASN A 1 166 ? -16.247 -1.126 32.607 1.00 54.19 166 ASN A C 1
ATOM 1181 O O . ASN A 1 166 ? -17.351 -1.563 32.939 1.00 54.19 166 ASN A O 1
ATOM 1185 N N . ALA A 1 167 ? -16.124 -0.370 31.508 1.00 55.56 167 ALA A N 1
ATOM 1186 C CA . ALA A 1 167 ? -17.243 -0.160 30.586 1.00 55.56 167 ALA A CA 1
ATOM 1187 C C . ALA A 1 167 ? -17.651 -1.483 29.916 1.00 55.56 167 ALA A C 1
ATOM 1189 O O . ALA A 1 167 ? -16.816 -2.152 29.295 1.00 55.56 167 ALA A O 1
ATOM 1190 N N . ALA A 1 168 ? -18.936 -1.836 30.031 1.00 54.72 168 ALA A N 1
ATOM 1191 C CA . ALA A 1 168 ? -19.523 -2.954 29.301 1.00 54.72 168 ALA A CA 1
ATOM 1192 C C . ALA A 1 168 ? -19.343 -2.756 27.787 1.00 54.72 168 ALA A C 1
ATOM 1194 O O . ALA A 1 168 ? -19.398 -1.624 27.302 1.00 54.72 168 ALA A O 1
ATOM 1195 N N . ALA A 1 169 ? -19.125 -3.859 27.067 1.00 59.84 169 ALA A N 1
ATOM 1196 C CA . ALA A 1 169 ? -19.069 -3.887 25.610 1.00 59.84 169 ALA A CA 1
ATOM 1197 C C . ALA A 1 169 ? -20.263 -3.125 25.010 1.00 59.84 169 ALA A C 1
ATOM 1199 O O . ALA A 1 169 ? -21.401 -3.316 25.445 1.00 59.84 169 ALA A O 1
ATOM 1200 N N . SER A 1 170 ? -20.018 -2.278 24.005 1.00 58.78 170 SER A N 1
ATOM 1201 C CA . SER A 1 170 ? -21.082 -1.585 23.258 1.00 58.78 170 SER A CA 1
ATOM 1202 C C . SER A 1 170 ? -21.981 -2.558 22.475 1.00 58.78 170 SER A C 1
ATOM 1204 O O . SER A 1 170 ? -23.036 -2.156 21.987 1.00 58.78 170 SER A O 1
ATOM 1206 N N . GLY A 1 171 ? -21.569 -3.830 22.370 1.00 63.06 171 GLY A N 1
ATOM 1207 C CA . GLY A 1 171 ? -22.288 -4.931 21.730 1.00 63.06 171 GLY A CA 1
ATOM 1208 C C . GLY A 1 171 ? -22.259 -4.907 20.199 1.00 63.06 171 GLY A C 1
ATOM 1209 O O . GLY A 1 171 ? -22.884 -5.759 19.573 1.00 63.06 171 GLY A O 1
ATOM 1210 N N . ALA A 1 172 ? -21.581 -3.934 19.580 1.00 83.06 172 ALA A N 1
ATOM 1211 C CA . ALA A 1 172 ? -21.447 -3.840 18.129 1.00 83.06 172 ALA A CA 1
ATOM 1212 C C . ALA A 1 172 ? -19.981 -4.051 17.711 1.00 83.06 172 ALA A C 1
ATOM 1214 O O . ALA A 1 172 ? -19.112 -3.319 18.191 1.00 83.06 172 ALA A O 1
ATOM 1215 N N . PRO A 1 173 ? -19.695 -5.008 16.809 1.00 94.94 173 PRO A N 1
ATOM 1216 C CA . PRO A 1 173 ? -18.330 -5.314 16.405 1.00 94.94 173 PRO A CA 1
ATOM 1217 C C . PRO A 1 173 ? -17.717 -4.193 15.564 1.00 94.94 173 PRO A C 1
ATOM 1219 O O . PRO A 1 173 ? -18.399 -3.552 14.751 1.00 94.94 173 PRO A O 1
ATOM 1222 N N . LEU A 1 174 ? -16.399 -4.013 15.682 1.00 98.38 174 LEU A N 1
ATOM 1223 C CA . LEU A 1 174 ? -15.639 -3.227 14.714 1.00 98.38 174 LEU A CA 1
ATOM 1224 C C . LEU A 1 174 ? -15.721 -3.920 13.347 1.00 98.38 174 LEU A C 1
ATOM 1226 O O . LEU A 1 174 ? -15.222 -5.025 13.153 1.00 98.38 174 LEU A O 1
ATOM 1230 N N . LYS A 1 175 ? -16.368 -3.254 12.394 1.00 98.81 175 LYS A N 1
ATOM 1231 C CA . LYS A 1 175 ? -16.432 -3.674 10.989 1.00 98.81 175 LYS A CA 1
ATOM 1232 C C . LYS A 1 175 ? -15.343 -3.008 10.155 1.00 98.81 175 LYS A C 1
ATOM 1234 O O . LYS A 1 175 ? -15.335 -1.777 10.055 1.00 98.81 175 LYS A O 1
ATOM 1239 N N . ILE A 1 176 ? -14.507 -3.821 9.518 1.00 98.94 176 ILE A N 1
ATOM 1240 C CA . ILE A 1 176 ? -13.488 -3.403 8.552 1.00 98.94 176 ILE A CA 1
ATOM 1241 C C . ILE A 1 176 ? -13.906 -3.900 7.164 1.00 98.94 176 ILE A C 1
ATOM 1243 O O . ILE A 1 176 ? -14.188 -5.083 6.989 1.00 98.94 176 ILE A O 1
ATOM 1247 N N . GLY A 1 177 ? -13.981 -3.007 6.182 1.00 98.81 177 GLY A N 1
ATOM 1248 C CA . GLY A 1 177 ? -14.262 -3.343 4.786 1.00 98.81 177 GLY A CA 1
ATOM 1249 C C . GLY A 1 177 ? -12.968 -3.429 3.985 1.00 98.81 177 GLY A C 1
ATOM 1250 O O . GLY A 1 177 ? -12.133 -2.544 4.098 1.00 98.81 177 GLY A O 1
ATOM 1251 N N . GLY A 1 178 ? -12.780 -4.466 3.177 1.00 98.75 178 GLY A N 1
ATOM 1252 C CA . GLY A 1 178 ? -11.665 -4.551 2.236 1.00 98.75 178 GLY A CA 1
ATOM 1253 C C . GLY A 1 178 ? -11.909 -3.688 1.000 1.00 98.75 178 GLY A C 1
ATOM 1254 O O . GLY A 1 178 ? -13.022 -3.630 0.488 1.00 98.75 178 GLY A O 1
ATOM 1255 N N . LEU A 1 179 ? -10.874 -3.027 0.513 1.00 98.75 179 LEU A N 1
ATOM 1256 C CA . LEU A 1 179 ? -10.833 -2.354 -0.781 1.00 98.75 179 LEU A CA 1
ATOM 1257 C C . LEU A 1 179 ? -9.456 -2.643 -1.391 1.00 98.75 179 LEU A C 1
ATOM 1259 O O . LEU A 1 179 ? -8.671 -1.741 -1.655 1.00 98.75 179 LEU A O 1
ATOM 1263 N N . LEU A 1 180 ? -9.120 -3.928 -1.484 1.00 98.12 180 LEU A N 1
ATOM 1264 C CA . LEU A 1 180 ? -7.821 -4.405 -1.957 1.00 98.12 180 LEU A CA 1
ATOM 1265 C C . LEU A 1 180 ? -7.943 -4.828 -3.433 1.00 98.12 180 LEU A C 1
ATOM 1267 O O . LEU A 1 180 ? -9.041 -5.198 -3.846 1.00 98.12 180 LEU A O 1
ATOM 1271 N N . PRO A 1 181 ? -6.857 -4.803 -4.223 1.00 97.00 181 PRO A N 1
ATOM 1272 C CA . PRO A 1 181 ? -6.902 -5.062 -5.662 1.00 97.00 181 PRO A CA 1
ATOM 1273 C C . PRO A 1 181 ? -7.010 -6.557 -5.964 1.00 97.00 181 PRO A C 1
ATOM 1275 O O . PRO A 1 181 ? -6.041 -7.183 -6.368 1.00 97.00 181 PRO A O 1
ATOM 1278 N N . GLU A 1 182 ? -8.166 -7.177 -5.741 1.00 96.62 182 GLU A N 1
ATOM 1279 C CA . GLU A 1 182 ? -8.362 -8.606 -6.038 1.00 96.62 182 GLU A CA 1
ATOM 1280 C C . GLU A 1 182 ? -8.347 -8.876 -7.540 1.00 96.62 182 GLU A C 1
ATOM 1282 O O . GLU A 1 182 ? -7.959 -9.958 -7.993 1.00 96.62 182 GLU A O 1
ATOM 1287 N N . THR A 1 183 ? -8.789 -7.883 -8.307 1.00 96.19 183 THR A N 1
ATOM 1288 C CA . THR A 1 183 ? -8.745 -7.864 -9.763 1.00 96.19 183 THR A CA 1
ATOM 1289 C C . THR A 1 183 ? -8.045 -6.599 -10.273 1.00 96.19 183 THR A C 1
ATOM 1291 O O . THR A 1 183 ? -7.625 -5.740 -9.497 1.00 96.19 183 THR A O 1
ATOM 1294 N N . GLY A 1 184 ? -7.871 -6.501 -11.592 1.00 92.81 184 GLY A N 1
ATOM 1295 C CA . GLY A 1 184 ? -7.100 -5.429 -12.225 1.00 92.81 184 GLY A CA 1
ATOM 1296 C C . GLY A 1 184 ? -5.621 -5.775 -12.417 1.00 92.81 184 GLY A C 1
ATOM 1297 O O . GLY A 1 184 ? -5.201 -6.924 -12.246 1.00 92.81 184 GLY A O 1
ATOM 1298 N N . ASP A 1 185 ? -4.841 -4.781 -12.826 1.00 89.56 185 ASP A N 1
ATOM 1299 C CA . ASP A 1 185 ? -3.405 -4.890 -13.121 1.00 89.56 185 ASP A CA 1
ATOM 1300 C C . ASP A 1 185 ? -2.549 -5.073 -11.849 1.00 89.56 185 ASP A C 1
ATOM 1302 O O . ASP A 1 185 ? -1.524 -5.756 -11.882 1.00 89.56 185 ASP A O 1
ATOM 1306 N N . LEU A 1 186 ? -3.015 -4.581 -10.694 1.00 91.38 186 LEU A N 1
ATOM 1307 C CA . LEU A 1 186 ? -2.339 -4.715 -9.398 1.00 91.38 186 LEU A CA 1
ATOM 1308 C C . LEU A 1 186 ? -2.646 -6.037 -8.661 1.00 91.38 186 LEU A C 1
ATOM 1310 O O . LEU A 1 186 ? -2.146 -6.272 -7.558 1.00 91.38 186 LEU A O 1
ATOM 1314 N N . LYS A 1 187 ? -3.415 -6.953 -9.267 1.00 92.88 187 LYS A N 1
ATOM 1315 C CA . LYS A 1 187 ? -3.889 -8.198 -8.624 1.00 92.88 187 LYS A CA 1
ATOM 1316 C C . LYS A 1 187 ? -2.805 -9.099 -8.032 1.00 92.88 187 LYS A C 1
ATOM 1318 O O . LYS A 1 187 ? -3.079 -9.867 -7.112 1.00 92.88 187 LYS A O 1
ATOM 1323 N N . LEU A 1 188 ? -1.573 -9.024 -8.539 1.00 90.69 188 LEU A N 1
ATOM 1324 C CA . LEU A 1 188 ? -0.459 -9.817 -8.012 1.00 90.69 188 LEU A CA 1
ATOM 1325 C C . LEU A 1 188 ? -0.125 -9.448 -6.558 1.00 90.69 188 LEU A C 1
ATOM 1327 O O . LEU A 1 188 ? 0.333 -10.304 -5.808 1.00 90.69 188 LEU A O 1
ATOM 1331 N N . ALA A 1 189 ? -0.413 -8.218 -6.127 1.00 91.81 189 ALA A N 1
ATOM 1332 C CA . ALA A 1 189 ? -0.196 -7.783 -4.750 1.00 91.81 189 ALA A CA 1
ATOM 1333 C C . ALA A 1 189 ? -1.295 -8.267 -3.778 1.00 91.81 189 ALA A C 1
ATOM 1335 O O . ALA A 1 189 ? -1.123 -8.190 -2.563 1.00 91.81 189 ALA A O 1
ATOM 1336 N N . TYR A 1 190 ? -2.428 -8.780 -4.271 1.00 95.31 190 TYR A N 1
ATOM 1337 C CA . TYR A 1 190 ? -3.560 -9.138 -3.414 1.00 95.31 190 TYR A CA 1
ATOM 1338 C C . TYR A 1 190 ? -3.314 -10.315 -2.465 1.00 95.31 190 TYR A C 1
ATOM 1340 O O . TYR A 1 190 ? -3.608 -10.149 -1.281 1.00 95.31 190 TYR A O 1
ATOM 1348 N N . PRO A 1 191 ? -2.797 -11.484 -2.901 1.00 95.69 191 PRO A N 1
ATOM 1349 C CA . PRO A 1 191 ? -2.627 -12.629 -2.007 1.00 95.69 191 PRO A CA 1
ATOM 1350 C C . PRO A 1 191 ? -1.868 -12.315 -0.701 1.00 95.69 191 PRO A C 1
ATOM 1352 O O . PRO A 1 191 ? -2.398 -12.642 0.367 1.00 95.69 191 PRO A O 1
ATOM 1355 N N . PRO A 1 192 ? -0.702 -11.629 -0.716 1.00 95.56 192 PRO A N 1
ATOM 1356 C CA . PRO A 1 192 ? -0.011 -11.280 0.526 1.00 95.56 192 PRO A CA 1
ATOM 1357 C C . PRO A 1 192 ? -0.777 -10.274 1.391 1.00 95.56 192 PRO A C 1
ATOM 1359 O O . PRO A 1 192 ? -0.811 -10.438 2.613 1.00 95.56 192 PRO A O 1
ATOM 1362 N N . MET A 1 193 ? -1.445 -9.280 0.796 1.00 97.19 193 MET A N 1
ATOM 1363 C CA . MET A 1 193 ? -2.287 -8.342 1.549 1.00 97.19 193 MET A CA 1
ATOM 1364 C C . MET A 1 193 ? -3.480 -9.054 2.201 1.00 97.19 193 MET A C 1
ATOM 1366 O O . MET A 1 193 ? -3.747 -8.874 3.389 1.00 97.19 193 MET A O 1
ATOM 1370 N N . ALA A 1 194 ? -4.165 -9.928 1.462 1.00 98.06 194 ALA A N 1
ATOM 1371 C CA . ALA A 1 194 ? -5.281 -10.718 1.972 1.00 98.06 194 ALA A CA 1
ATOM 1372 C C . ALA A 1 194 ? -4.849 -11.619 3.140 1.00 98.06 194 ALA A C 1
ATOM 1374 O O . ALA A 1 194 ? -5.546 -11.689 4.157 1.00 98.06 194 ALA A O 1
ATOM 1375 N N . ALA A 1 195 ? -3.679 -12.260 3.030 1.00 98.38 195 ALA A N 1
ATOM 1376 C CA . ALA A 1 195 ? -3.095 -13.052 4.109 1.00 98.38 195 ALA A CA 1
ATOM 1377 C C . ALA A 1 195 ? -2.753 -12.190 5.338 1.00 98.38 195 ALA A C 1
ATOM 1379 O O . ALA A 1 195 ? -3.058 -12.596 6.460 1.00 98.38 195 ALA A O 1
ATOM 1380 N N . GLY A 1 196 ? -2.185 -10.995 5.137 1.00 98.38 196 GLY A N 1
ATOM 1381 C CA . GLY A 1 196 ? -1.887 -10.029 6.201 1.00 98.38 196 GLY A CA 1
ATOM 1382 C C . GLY A 1 196 ? -3.135 -9.574 6.957 1.00 98.38 196 GLY A C 1
ATOM 1383 O O . GLY A 1 196 ? -3.180 -9.665 8.186 1.00 98.38 196 GLY A O 1
ATOM 1384 N N . ALA A 1 197 ? -4.187 -9.181 6.232 1.00 98.75 197 ALA A N 1
ATOM 1385 C CA . ALA A 1 197 ? -5.468 -8.788 6.819 1.00 98.75 197 ALA A CA 1
ATOM 1386 C C . ALA A 1 197 ? -6.090 -9.934 7.631 1.00 98.75 197 ALA A C 1
ATOM 1388 O O . ALA A 1 197 ? -6.444 -9.761 8.799 1.00 98.75 197 ALA A O 1
ATOM 1389 N N . ALA A 1 198 ? -6.193 -11.124 7.034 1.00 98.69 198 ALA A N 1
ATOM 1390 C CA . ALA A 1 198 ? -6.788 -12.290 7.680 1.00 98.69 198 ALA A CA 1
ATOM 1391 C C . ALA A 1 198 ? -5.991 -12.752 8.912 1.00 98.69 198 ALA A C 1
ATOM 1393 O O . ALA A 1 198 ? -6.593 -13.136 9.918 1.00 98.69 198 ALA A O 1
ATOM 1394 N N . LEU A 1 199 ? -4.656 -12.676 8.867 1.00 98.81 199 LEU A N 1
ATOM 1395 C CA . LEU A 1 199 ? -3.800 -12.951 10.020 1.00 98.81 199 LEU A CA 1
ATOM 1396 C C . LEU A 1 199 ? -4.079 -11.967 11.163 1.00 98.81 199 LEU A C 1
ATOM 1398 O O . LEU A 1 199 ? -4.310 -12.407 12.290 1.00 98.81 199 LEU A O 1
ATOM 1402 N N . ALA A 1 200 ? -4.108 -10.664 10.872 1.00 98.81 200 ALA A N 1
ATOM 1403 C CA . ALA A 1 200 ? -4.365 -9.625 11.867 1.00 98.81 200 ALA A CA 1
ATOM 1404 C C . ALA A 1 200 ? -5.743 -9.784 12.521 1.00 98.81 200 ALA A C 1
ATOM 1406 O O . ALA A 1 200 ? -5.837 -9.817 13.746 1.00 98.81 200 ALA A O 1
ATOM 1407 N N . ILE A 1 201 ? -6.806 -9.970 11.728 1.00 98.81 201 ILE A N 1
ATOM 1408 C CA . ILE A 1 201 ? -8.172 -10.187 12.240 1.00 98.81 201 ILE A CA 1
ATOM 1409 C C . ILE A 1 201 ? -8.217 -11.408 13.160 1.00 98.81 201 ILE A C 1
ATOM 1411 O O . ILE A 1 201 ? -8.785 -11.350 14.250 1.00 98.81 201 ILE A O 1
ATOM 1415 N N . ARG A 1 202 ? -7.596 -12.517 12.741 1.00 98.69 202 ARG A N 1
ATOM 1416 C CA . ARG A 1 202 ? -7.553 -13.751 13.533 1.00 98.69 202 ARG A CA 1
ATOM 1417 C C . ARG A 1 202 ? -6.884 -13.526 14.884 1.00 98.69 202 ARG A C 1
ATOM 1419 O O . ARG A 1 202 ? -7.372 -14.035 15.888 1.00 98.69 202 ARG A O 1
ATOM 1426 N N . GLU A 1 203 ? -5.779 -12.792 14.915 1.00 98.69 203 GLU A N 1
ATOM 1427 C CA . GLU A 1 203 ? -5.039 -12.535 16.151 1.00 98.69 203 GLU A CA 1
ATOM 1428 C C . GLU A 1 203 ? -5.724 -11.511 17.058 1.00 98.69 203 GLU A C 1
ATOM 1430 O O . GLU A 1 203 ? -5.723 -11.696 18.275 1.00 98.69 203 GLU A O 1
ATOM 1435 N N . VAL A 1 204 ? -6.373 -10.493 16.487 1.00 98.81 204 VAL A N 1
ATOM 1436 C CA . VAL A 1 204 ? -7.216 -9.545 17.233 1.00 98.81 204 VAL A CA 1
ATOM 1437 C C . VAL A 1 204 ? -8.378 -10.279 17.899 1.00 98.81 204 VAL A C 1
ATOM 1439 O O . VAL A 1 204 ? -8.573 -10.157 19.108 1.00 98.81 204 VAL A O 1
ATOM 1442 N N . ASN A 1 205 ? -9.099 -11.119 17.158 1.00 98.62 205 ASN A N 1
ATOM 1443 C CA . ASN A 1 205 ? -10.230 -11.876 17.703 1.00 98.62 205 ASN A CA 1
ATOM 1444 C C . ASN A 1 205 ? -9.766 -12.911 18.739 1.00 98.62 205 ASN A C 1
ATOM 1446 O O . ASN A 1 205 ? -10.343 -13.024 19.819 1.00 98.62 205 ASN A O 1
ATOM 1450 N N . ALA A 1 206 ? -8.642 -13.595 18.494 1.00 98.31 206 ALA A N 1
ATOM 1451 C CA . ALA A 1 206 ? -8.041 -14.503 19.476 1.00 98.31 206 ALA A CA 1
ATOM 1452 C C . ALA A 1 206 ? -7.581 -13.796 20.768 1.00 98.31 206 ALA A C 1
ATOM 1454 O O . ALA A 1 206 ? -7.476 -14.439 21.816 1.00 98.31 206 ALA A O 1
ATOM 1455 N N . ALA A 1 207 ? -7.314 -12.488 20.715 1.00 97.81 207 ALA A N 1
ATOM 1456 C CA . ALA A 1 207 ? -6.994 -11.660 21.876 1.00 97.81 207 ALA A CA 1
ATOM 1457 C C . ALA A 1 207 ? -8.235 -11.140 22.634 1.00 97.81 207 ALA A C 1
ATOM 1459 O O . ALA A 1 207 ? -8.069 -10.460 23.646 1.00 97.81 207 ALA A O 1
ATOM 1460 N N . GLY A 1 208 ? -9.451 -11.498 22.207 1.00 94.88 208 GLY A N 1
ATOM 1461 C CA . GLY A 1 208 ? -10.713 -11.060 22.815 1.00 94.88 208 GLY A CA 1
ATOM 1462 C C . GLY A 1 208 ? -11.459 -9.989 22.016 1.00 94.88 208 GLY A C 1
ATOM 1463 O O . GLY A 1 208 ? -12.457 -9.462 22.509 1.00 94.88 208 GLY A O 1
ATOM 1464 N N . GLY A 1 209 ? -10.987 -9.680 20.805 1.00 96.81 209 GLY A N 1
ATOM 1465 C CA . GLY A 1 209 ? -11.629 -8.739 19.898 1.00 96.81 209 GLY A CA 1
ATOM 1466 C C . GLY A 1 209 ? -11.452 -7.278 20.309 1.00 96.81 209 GLY A C 1
ATOM 1467 O O . GLY A 1 209 ? -10.527 -6.915 21.035 1.00 96.81 209 GLY A O 1
ATOM 1468 N N . VAL A 1 210 ? -12.352 -6.434 19.812 1.00 96.25 210 VAL A N 1
ATOM 1469 C CA . VAL A 1 210 ? -12.407 -4.993 20.076 1.00 96.25 210 VAL A CA 1
ATOM 1470 C C . VAL A 1 210 ? -13.686 -4.702 20.840 1.00 96.25 210 VAL A C 1
ATOM 1472 O O . VAL A 1 210 ? -14.775 -5.108 20.440 1.00 96.25 210 VAL A O 1
ATOM 1475 N N . LEU A 1 211 ? -13.561 -4.014 21.970 1.00 93.81 211 LEU A N 1
ATOM 1476 C CA . LEU A 1 211 ? -14.649 -3.751 22.908 1.00 93.81 211 LEU A CA 1
ATOM 1477 C C . LEU A 1 211 ? -15.363 -5.025 23.384 1.00 93.81 211 LEU A C 1
ATOM 1479 O O . LEU A 1 211 ? -16.502 -4.947 23.831 1.00 93.81 211 LEU A O 1
ATOM 1483 N N . GLY A 1 212 ? -14.678 -6.173 23.355 1.00 92.69 212 GLY A N 1
ATOM 1484 C CA . GLY A 1 212 ? -15.220 -7.483 23.729 1.00 92.69 212 GLY A CA 1
ATOM 1485 C C . GLY A 1 212 ? -15.987 -8.208 22.619 1.00 92.69 212 GLY A C 1
ATOM 1486 O O . GLY A 1 212 ? -16.596 -9.235 22.903 1.00 92.69 212 GLY A O 1
ATOM 1487 N N . GLU A 1 213 ? -15.967 -7.691 21.389 1.00 96.56 213 GLU A N 1
ATOM 1488 C CA . GLU A 1 213 ? -16.608 -8.294 20.220 1.00 96.56 213 GLU A CA 1
ATOM 1489 C C . GLU A 1 213 ? -15.571 -8.621 19.141 1.00 96.56 213 GLU A C 1
ATOM 1491 O O . GLU A 1 213 ? -14.626 -7.862 18.910 1.00 96.56 213 GLU A O 1
ATOM 1496 N N . ASP A 1 214 ? -15.773 -9.729 18.431 1.00 98.12 214 ASP A N 1
ATOM 1497 C CA . ASP A 1 214 ? -14.927 -10.094 17.296 1.00 98.12 214 ASP A CA 1
ATOM 1498 C C . ASP A 1 214 ? -15.017 -9.040 16.182 1.00 98.12 214 ASP A C 1
ATOM 1500 O O . ASP A 1 214 ? -16.100 -8.613 15.774 1.00 98.12 214 ASP A O 1
ATOM 1504 N N . VAL A 1 215 ? -13.867 -8.654 15.634 1.00 98.56 215 VAL A N 1
ATOM 1505 C CA . VAL A 1 215 ? -13.775 -7.831 14.428 1.00 98.56 215 VAL A CA 1
ATOM 1506 C C . VAL A 1 215 ? -14.402 -8.584 13.261 1.00 98.56 215 VAL A C 1
ATOM 1508 O O . VAL A 1 215 ? -14.093 -9.752 13.005 1.00 98.56 215 VAL A O 1
ATOM 1511 N N . VAL A 1 216 ? -15.258 -7.885 12.518 1.00 98.56 216 VAL A N 1
ATOM 1512 C CA . VAL A 1 216 ? -15.919 -8.399 11.317 1.00 98.56 216 VAL A CA 1
ATOM 1513 C C . VAL A 1 216 ? -15.247 -7.806 10.089 1.00 98.56 216 VAL A C 1
ATOM 1515 O O . VAL A 1 216 ? -15.231 -6.588 9.912 1.00 98.56 216 VAL A O 1
ATOM 1518 N N . PHE A 1 217 ? -14.744 -8.668 9.208 1.00 98.62 217 PHE A N 1
ATOM 1519 C CA . PHE A 1 217 ? -14.184 -8.254 7.928 1.00 98.62 217 PHE A CA 1
ATOM 1520 C C . PHE A 1 217 ? -15.166 -8.490 6.786 1.00 98.62 217 PHE A C 1
ATOM 1522 O O . PHE A 1 217 ? -15.680 -9.595 6.606 1.00 98.62 217 PHE A O 1
ATOM 1529 N N . ILE A 1 218 ? -15.417 -7.444 6.007 1.00 98.56 218 ILE A N 1
ATOM 1530 C CA . ILE A 1 218 ? -16.280 -7.477 4.831 1.00 98.56 218 ILE A CA 1
ATOM 1531 C C . ILE A 1 218 ? -15.381 -7.331 3.615 1.00 98.56 218 ILE A C 1
ATOM 1533 O O . ILE A 1 218 ? -14.891 -6.248 3.319 1.00 98.56 218 ILE A O 1
ATOM 1537 N N . LYS A 1 219 ? -15.153 -8.442 2.923 1.00 97.25 219 LYS A N 1
ATOM 1538 C CA . LYS A 1 219 ? -14.325 -8.501 1.719 1.00 97.25 219 LYS A CA 1
ATOM 1539 C C . LYS A 1 219 ? -14.809 -7.500 0.653 1.00 97.25 219 LYS A C 1
ATOM 1541 O O . LYS A 1 219 ? -16.015 -7.292 0.512 1.00 97.25 219 LYS A O 1
ATOM 1546 N N . GLY A 1 220 ? -13.884 -6.907 -0.099 1.00 98.19 220 GLY A N 1
ATOM 1547 C CA . GLY A 1 220 ? -14.210 -5.981 -1.178 1.00 98.19 220 GLY A CA 1
ATOM 1548 C C . GLY A 1 220 ? -13.014 -5.694 -2.081 1.00 98.19 220 GLY A C 1
ATOM 1549 O O . GLY A 1 220 ? -11.881 -5.577 -1.613 1.00 98.19 220 GLY A O 1
ATOM 1550 N N . ASP A 1 221 ? -13.320 -5.596 -3.372 1.00 98.62 221 ASP A N 1
ATOM 1551 C CA . ASP A 1 221 ? -12.365 -5.388 -4.454 1.00 98.62 221 ASP A CA 1
ATOM 1552 C C . ASP A 1 221 ? -12.348 -3.920 -4.883 1.00 98.62 221 ASP A C 1
ATOM 1554 O O . ASP A 1 221 ? -13.401 -3.277 -4.960 1.00 98.62 221 ASP A O 1
ATOM 1558 N N . ASP A 1 222 ? -11.162 -3.394 -5.162 1.00 98.19 222 ASP A N 1
ATOM 1559 C CA . ASP A 1 222 ? -10.996 -2.085 -5.795 1.00 98.19 222 ASP A CA 1
ATOM 1560 C C . ASP A 1 222 ? -10.891 -2.182 -7.329 1.00 98.19 222 ASP A C 1
ATOM 1562 O O . ASP A 1 222 ? -11.090 -1.186 -8.025 1.00 98.19 222 ASP A O 1
ATOM 1566 N N . GLY A 1 223 ? -10.632 -3.386 -7.855 1.00 97.00 223 GLY A N 1
ATOM 1567 C CA . GLY A 1 223 ? -10.503 -3.725 -9.271 1.00 97.00 223 GLY A CA 1
ATOM 1568 C C . GLY A 1 223 ? -9.397 -2.985 -10.015 1.00 97.00 223 GLY A C 1
ATOM 1569 O O . GLY A 1 223 ? -9.404 -2.955 -11.244 1.00 97.00 223 GLY A O 1
ATOM 1570 N N . THR A 1 224 ? -8.516 -2.300 -9.286 1.00 96.00 224 THR A N 1
ATOM 1571 C CA . THR A 1 224 ? -7.670 -1.214 -9.791 1.00 96.00 224 THR A CA 1
ATOM 1572 C C . THR A 1 224 ? -8.450 -0.230 -10.685 1.00 96.00 224 THR A C 1
ATOM 1574 O O . THR A 1 224 ? -7.942 0.305 -11.667 1.00 96.00 224 THR A O 1
ATOM 1577 N N . SER A 1 225 ? -9.729 0.002 -10.360 1.00 96.50 225 SER A N 1
ATOM 1578 C CA . SER A 1 225 ? -10.682 0.774 -11.164 1.00 96.50 225 SER A CA 1
ATOM 1579 C C . SER A 1 225 ? -11.469 1.742 -10.275 1.00 96.50 225 SER A C 1
ATOM 1581 O O . SER A 1 225 ? -12.113 1.327 -9.306 1.00 96.50 225 SER A O 1
ATOM 1583 N N . PRO A 1 226 ? -11.514 3.042 -10.622 1.00 97.25 226 PRO A N 1
ATOM 1584 C CA . PRO A 1 226 ? -12.369 4.002 -9.933 1.00 97.25 226 PRO A CA 1
ATOM 1585 C C . PRO A 1 226 ? -13.849 3.600 -9.895 1.00 97.25 226 PRO A C 1
ATOM 1587 O O . PRO A 1 226 ? -14.526 3.883 -8.905 1.00 97.25 226 PRO A O 1
ATOM 1590 N N . GLU A 1 227 ? -14.383 2.972 -10.948 1.00 98.12 227 GLU A N 1
ATOM 1591 C CA . GLU A 1 227 ? -15.782 2.535 -10.979 1.00 98.12 227 GLU A CA 1
ATOM 1592 C C . GLU A 1 227 ? -16.049 1.388 -10.003 1.00 98.12 227 GLU A C 1
ATOM 1594 O O . GLU A 1 227 ? -16.992 1.474 -9.208 1.00 98.12 227 GLU A O 1
ATOM 1599 N N . VAL A 1 228 ? -15.220 0.339 -10.043 1.00 98.56 228 VAL A N 1
ATOM 1600 C CA . VAL A 1 228 ? -15.349 -0.829 -9.154 1.00 98.56 228 VAL A CA 1
ATOM 1601 C C . VAL A 1 228 ? -15.214 -0.385 -7.702 1.00 98.56 228 VAL A C 1
ATOM 1603 O O . VAL A 1 228 ? -16.096 -0.662 -6.885 1.00 98.56 228 VAL A O 1
ATOM 1606 N N . ALA A 1 229 ? -14.186 0.404 -7.394 1.00 98.69 229 ALA A N 1
ATOM 1607 C CA . ALA A 1 229 ? -13.935 0.875 -6.042 1.00 98.69 229 ALA A CA 1
ATOM 1608 C C . ALA A 1 229 ? -15.081 1.732 -5.480 1.00 98.69 229 ALA A C 1
ATOM 1610 O O . ALA A 1 229 ? -15.499 1.523 -4.342 1.00 98.69 229 ALA A O 1
ATOM 1611 N N . LYS A 1 230 ? -15.664 2.653 -6.264 1.00 98.81 230 LYS A N 1
ATOM 1612 C CA . LYS A 1 230 ? -16.822 3.463 -5.820 1.00 98.81 230 LYS A CA 1
ATOM 1613 C C . LYS A 1 230 ? -18.048 2.606 -5.502 1.00 98.81 230 LYS A C 1
ATOM 1615 O O . LYS A 1 230 ? -18.764 2.886 -4.533 1.00 98.81 230 LYS A O 1
ATOM 1620 N N . ALA A 1 231 ? -18.290 1.559 -6.292 1.00 98.81 231 ALA A N 1
ATOM 1621 C CA . ALA A 1 231 ? -19.366 0.606 -6.036 1.00 98.81 231 ALA A CA 1
ATOM 1622 C C . ALA A 1 231 ? -19.109 -0.199 -4.750 1.00 98.81 231 ALA A C 1
ATOM 1624 O O . ALA A 1 231 ? -20.007 -0.323 -3.911 1.00 98.81 231 ALA A O 1
ATOM 1625 N N . THR A 1 232 ? -17.875 -0.666 -4.544 1.00 98.88 232 THR A N 1
ATOM 1626 C CA . THR A 1 232 ? -17.456 -1.356 -3.315 1.00 98.88 232 THR A CA 1
ATOM 1627 C C . THR A 1 232 ? -17.597 -0.454 -2.086 1.00 98.88 232 THR A C 1
ATOM 1629 O O . THR A 1 232 ? -18.187 -0.867 -1.087 1.00 98.88 232 THR A O 1
ATOM 1632 N N . VAL A 1 233 ? -17.180 0.814 -2.163 1.00 98.88 233 VAL A N 1
ATOM 1633 C CA . VAL A 1 233 ? -17.364 1.797 -1.078 1.00 98.88 233 VAL A CA 1
ATOM 1634 C C . VAL A 1 233 ? -18.848 2.025 -0.773 1.00 98.88 233 VAL A C 1
ATOM 1636 O O . VAL A 1 233 ? -19.229 2.068 0.395 1.00 98.88 233 VAL A O 1
ATOM 1639 N N . ALA A 1 234 ? -19.722 2.108 -1.781 1.00 98.81 234 ALA A N 1
ATOM 1640 C CA . ALA A 1 234 ? -21.168 2.235 -1.559 1.00 98.81 234 ALA A CA 1
ATOM 1641 C C . ALA A 1 234 ? -21.767 1.014 -0.829 1.00 98.81 234 ALA A C 1
ATOM 1643 O O . ALA A 1 234 ? -22.635 1.165 0.041 1.00 98.81 234 ALA A O 1
ATOM 1644 N N . SER A 1 235 ? -21.280 -0.189 -1.146 1.00 98.81 235 SER A N 1
ATOM 1645 C CA . SER A 1 235 ? -21.636 -1.418 -0.429 1.00 98.81 235 SER A CA 1
ATOM 1646 C C . SER A 1 235 ? -21.174 -1.370 1.032 1.00 98.81 235 SER A C 1
ATOM 1648 O O . SER A 1 235 ? -21.966 -1.633 1.938 1.00 98.81 235 SER A O 1
ATOM 1650 N N . HIS A 1 236 ? -19.937 -0.935 1.286 1.00 98.81 236 HIS A N 1
ATOM 1651 C CA . HIS A 1 236 ? -19.384 -0.797 2.641 1.00 98.81 236 HIS A CA 1
ATOM 1652 C C . HIS A 1 236 ? -20.134 0.218 3.498 1.00 98.81 236 HIS A C 1
ATOM 1654 O O . HIS A 1 236 ? -20.422 -0.062 4.664 1.00 98.81 236 HIS A O 1
ATOM 1660 N N . ILE A 1 237 ? -20.526 1.353 2.913 1.00 98.69 237 ILE A N 1
ATOM 1661 C CA . ILE A 1 237 ? -21.399 2.340 3.566 1.00 98.69 237 ILE A CA 1
ATOM 1662 C C . ILE A 1 237 ? -22.720 1.679 3.975 1.00 98.69 237 ILE A C 1
ATOM 1664 O O . ILE A 1 237 ? -23.143 1.791 5.124 1.00 98.69 237 ILE A O 1
ATOM 1668 N N . SER A 1 238 ? -23.346 0.931 3.063 1.00 98.56 238 SER A N 1
ATOM 1669 C CA . SER A 1 238 ? -24.612 0.234 3.330 1.00 98.56 238 SER A CA 1
ATOM 1670 C C . SER A 1 238 ? -24.471 -0.855 4.401 1.00 98.56 238 SER A C 1
ATOM 1672 O O . SER A 1 238 ? -25.405 -1.106 5.162 1.00 98.56 238 SER A O 1
ATOM 1674 N N . ALA A 1 239 ? -23.301 -1.490 4.490 1.00 98.19 239 ALA A N 1
ATOM 1675 C CA . ALA A 1 239 ? -22.996 -2.520 5.479 1.00 98.19 239 ALA A CA 1
ATOM 1676 C C . ALA A 1 239 ? -22.588 -1.962 6.860 1.00 98.19 239 ALA A C 1
ATOM 1678 O O . ALA A 1 239 ? -22.448 -2.732 7.824 1.00 98.19 239 ALA A O 1
ATOM 1679 N N . GLY A 1 240 ? -22.420 -0.641 6.977 1.00 97.88 240 GLY A N 1
ATOM 1680 C CA . GLY A 1 240 ? -21.981 0.030 8.200 1.00 97.88 240 GLY A CA 1
ATOM 1681 C C . GLY A 1 240 ? -20.532 -0.293 8.564 1.00 97.88 240 GLY A C 1
ATOM 1682 O O . GLY A 1 240 ? -20.241 -0.539 9.732 1.00 97.88 240 GLY A O 1
ATOM 1683 N N . VAL A 1 241 ? -19.645 -0.376 7.570 1.00 98.69 241 VAL A N 1
ATOM 1684 C CA . VAL A 1 241 ? -18.190 -0.437 7.787 1.00 98.69 241 VAL A CA 1
ATOM 1685 C C . VAL A 1 241 ? -17.718 0.836 8.487 1.00 98.69 241 VAL A C 1
ATOM 1687 O O . VAL A 1 241 ? -18.270 1.900 8.241 1.00 98.69 241 VAL A O 1
ATOM 1690 N N . HIS A 1 242 ? -16.695 0.731 9.339 1.00 98.75 242 HIS A N 1
ATOM 1691 C CA . HIS A 1 242 ? -16.094 1.884 10.022 1.00 98.75 242 HIS A CA 1
ATOM 1692 C C . HIS A 1 242 ? -14.749 2.280 9.397 1.00 98.75 242 HIS A C 1
ATOM 1694 O O . HIS A 1 242 ? -14.467 3.464 9.218 1.00 98.75 242 HIS A O 1
ATOM 1700 N N . VAL A 1 243 ? -13.942 1.274 9.045 1.00 98.94 243 VAL A N 1
ATOM 1701 C CA . VAL A 1 243 ? -12.623 1.429 8.420 1.00 98.94 243 VAL A CA 1
ATOM 1702 C C . VAL A 1 243 ? -12.605 0.661 7.107 1.00 98.94 243 VAL A C 1
ATOM 1704 O O . VAL A 1 243 ? -12.925 -0.526 7.081 1.00 98.94 243 VAL A O 1
ATOM 1707 N N . ILE A 1 244 ? -12.228 1.326 6.024 1.00 98.94 244 ILE A N 1
ATOM 1708 C CA . ILE A 1 244 ? -11.986 0.719 4.720 1.00 98.94 244 ILE A CA 1
ATOM 1709 C C . ILE A 1 244 ? -10.479 0.503 4.579 1.00 98.94 244 ILE A C 1
ATOM 1711 O O . ILE A 1 244 ? -9.715 1.463 4.558 1.00 98.94 244 ILE A O 1
ATOM 1715 N N . LEU A 1 245 ? -10.062 -0.757 4.499 1.00 98.88 245 LEU A N 1
ATOM 1716 C CA . LEU A 1 245 ? -8.684 -1.189 4.295 1.00 98.88 245 LEU A CA 1
ATOM 1717 C C . LEU A 1 245 ? -8.359 -1.166 2.796 1.00 98.88 245 LEU A C 1
ATOM 1719 O O . LEU A 1 245 ? -8.751 -2.078 2.067 1.00 98.88 245 LEU A O 1
ATOM 1723 N N . GLY A 1 246 ? -7.686 -0.112 2.340 1.00 97.94 246 GLY A N 1
ATOM 1724 C CA . GLY A 1 246 ? -7.415 0.170 0.928 1.00 97.94 246 GLY A CA 1
ATOM 1725 C C . GLY A 1 246 ? -7.366 1.677 0.633 1.00 97.94 246 GLY A C 1
ATOM 1726 O O . GLY A 1 246 ? -7.316 2.478 1.560 1.00 97.94 246 GLY A O 1
ATOM 1727 N N . ALA A 1 247 ? -7.382 2.122 -0.626 1.00 98.06 247 ALA A N 1
ATOM 1728 C CA . ALA A 1 247 ? -7.334 1.291 -1.832 1.00 98.06 247 ALA A CA 1
ATOM 1729 C C . ALA A 1 247 ? -5.899 0.844 -2.160 1.00 98.06 247 ALA A C 1
ATOM 1731 O O . ALA A 1 247 ? -4.945 1.374 -1.587 1.00 98.06 247 ALA A O 1
ATOM 1732 N N . GLY A 1 248 ? -5.743 -0.112 -3.075 1.00 95.81 248 GLY A N 1
ATOM 1733 C CA . GLY A 1 248 ? -4.449 -0.557 -3.588 1.00 95.81 248 GLY A CA 1
ATOM 1734 C C . GLY A 1 248 ? -3.736 0.550 -4.361 1.00 95.81 248 GLY A C 1
ATOM 1735 O O . GLY A 1 248 ? -2.687 1.042 -3.949 1.00 95.81 248 GLY A O 1
ATOM 1736 N N . ALA A 1 249 ? -4.335 0.980 -5.472 1.00 95.81 249 ALA A N 1
ATOM 1737 C CA . ALA A 1 249 ? -3.748 1.992 -6.346 1.00 95.81 249 ALA A CA 1
ATOM 1738 C C . ALA A 1 249 ? -4.017 3.431 -5.864 1.00 95.81 249 ALA A C 1
ATOM 1740 O O . ALA A 1 249 ? -5.100 3.767 -5.367 1.00 95.81 249 ALA A O 1
ATOM 1741 N N . SER A 1 250 ? -3.038 4.315 -6.076 1.00 97.38 250 SER A N 1
ATOM 1742 C CA . SER A 1 250 ? -3.105 5.725 -5.670 1.00 97.38 250 SER A CA 1
ATOM 1743 C C . SER A 1 250 ? -4.293 6.463 -6.291 1.00 97.38 250 SER A C 1
ATOM 1745 O O . SER A 1 250 ? -5.120 7.007 -5.558 1.00 97.38 250 SER A O 1
ATOM 1747 N N . GLY A 1 251 ? -4.461 6.372 -7.616 1.00 96.31 251 GLY A N 1
ATOM 1748 C CA . GLY A 1 251 ? -5.574 7.020 -8.321 1.00 96.31 251 GLY A CA 1
ATOM 1749 C C . GLY A 1 251 ? -6.955 6.505 -7.896 1.00 96.31 251 GLY A C 1
ATOM 1750 O O . GLY A 1 251 ? -7.933 7.255 -7.897 1.00 96.31 251 GLY A O 1
ATOM 1751 N N . VAL A 1 252 ? -7.046 5.246 -7.453 1.00 98.12 252 VAL A N 1
ATOM 1752 C CA . VAL A 1 252 ? -8.288 4.686 -6.903 1.00 98.12 252 VAL A CA 1
ATOM 1753 C C . VAL A 1 252 ? -8.616 5.329 -5.558 1.00 98.12 252 VAL A C 1
ATOM 1755 O O . VAL A 1 252 ? -9.764 5.713 -5.330 1.00 98.12 252 VAL A O 1
ATOM 1758 N N . SER A 1 253 ? -7.613 5.525 -4.699 1.00 98.31 253 SER A N 1
ATOM 1759 C CA . SER A 1 253 ? -7.785 6.219 -3.416 1.00 98.31 253 SER A CA 1
ATOM 1760 C C . SER A 1 253 ? -8.214 7.669 -3.622 1.00 98.31 253 SER A C 1
ATOM 1762 O O . SER A 1 253 ? -9.215 8.088 -3.040 1.00 98.31 253 SER A O 1
ATOM 1764 N N . THR A 1 254 ? -7.559 8.393 -4.535 1.00 98.06 254 THR A N 1
ATOM 1765 C CA . THR A 1 254 ? -7.961 9.744 -4.961 1.00 98.06 254 THR A CA 1
ATOM 1766 C C . THR A 1 254 ? -9.422 9.778 -5.422 1.00 98.06 254 THR A C 1
ATOM 1768 O O . THR A 1 254 ? -10.187 10.669 -5.044 1.00 98.06 254 THR A O 1
ATOM 1771 N N . ALA A 1 255 ? -9.856 8.780 -6.198 1.00 98.31 255 ALA A N 1
ATOM 1772 C CA . ALA A 1 255 ? -11.208 8.725 -6.748 1.00 98.31 255 ALA A CA 1
ATOM 1773 C C . ALA A 1 255 ? -12.307 8.429 -5.712 1.00 98.31 255 ALA A C 1
ATOM 1775 O O . ALA A 1 255 ? -13.439 8.897 -5.891 1.00 98.31 255 ALA A O 1
ATOM 1776 N N . VAL A 1 256 ? -12.017 7.648 -4.665 1.00 98.69 256 VAL A N 1
ATOM 1777 C CA . VAL A 1 256 ? -13.007 7.272 -3.636 1.00 98.69 256 VAL A CA 1
ATOM 1778 C C . VAL A 1 256 ? -12.973 8.160 -2.396 1.00 98.69 256 VAL A C 1
ATOM 1780 O O . VAL A 1 256 ? -13.985 8.243 -1.697 1.00 98.69 256 VAL A O 1
ATOM 1783 N N . LEU A 1 257 ? -11.865 8.856 -2.129 1.00 98.50 257 LEU A N 1
ATOM 1784 C CA . LEU A 1 257 ? -11.690 9.669 -0.923 1.00 98.50 257 LEU A CA 1
ATOM 1785 C C . LEU A 1 257 ? -12.840 10.669 -0.685 1.00 98.50 257 LEU A C 1
ATOM 1787 O O . LEU A 1 257 ? -13.328 10.726 0.444 1.00 98.50 257 LEU A O 1
ATOM 1791 N N . PRO A 1 258 ? -13.386 11.384 -1.695 1.00 98.50 258 PRO A N 1
ATOM 1792 C CA . PRO A 1 258 ? -14.543 12.257 -1.477 1.00 98.50 258 PRO A CA 1
ATOM 1793 C C . PRO A 1 258 ? -15.789 11.520 -0.962 1.00 98.50 258 PRO A C 1
ATOM 1795 O O . PRO A 1 258 ? -16.515 12.052 -0.122 1.00 98.50 258 PRO A O 1
ATOM 1798 N N . GLN A 1 259 ? -16.040 10.299 -1.445 1.00 98.44 259 GLN A N 1
ATOM 1799 C CA . GLN A 1 259 ? -17.179 9.474 -1.032 1.00 98.44 259 GLN A CA 1
ATOM 1800 C C . GLN A 1 259 ? -16.985 8.934 0.387 1.00 98.44 259 GLN A C 1
ATOM 1802 O O . GLN A 1 259 ? -17.917 8.988 1.190 1.00 98.44 259 GLN A O 1
ATOM 1807 N N . VAL A 1 260 ? -15.779 8.457 0.707 1.00 98.50 260 VAL A N 1
ATOM 1808 C CA . VAL A 1 260 ? -15.409 8.010 2.059 1.00 98.50 260 VAL A CA 1
ATOM 1809 C C . VAL A 1 260 ? -15.558 9.163 3.054 1.00 98.50 260 VAL A C 1
ATOM 1811 O O . VAL A 1 260 ? -16.246 9.018 4.066 1.00 98.50 260 VAL A O 1
ATOM 1814 N N . LYS A 1 261 ? -14.989 10.329 2.725 1.00 98.00 261 LYS A N 1
ATOM 1815 C CA . LYS A 1 261 ? -15.064 11.550 3.535 1.00 98.00 261 LYS A CA 1
ATOM 1816 C C . LYS A 1 261 ? -16.507 11.978 3.782 1.00 98.00 261 LYS A C 1
ATOM 1818 O O . LYS A 1 261 ? -16.879 12.253 4.918 1.00 98.00 261 LYS A O 1
ATOM 1823 N N . ALA A 1 262 ? -17.342 11.995 2.742 1.00 98.38 262 ALA A N 1
ATOM 1824 C CA . ALA A 1 262 ? -18.757 12.348 2.868 1.00 98.38 262 ALA A CA 1
ATOM 1825 C C . ALA A 1 262 ? -19.545 11.366 3.753 1.00 98.38 262 ALA A C 1
ATOM 1827 O O . ALA A 1 262 ? -20.486 11.775 4.431 1.00 98.38 262 ALA A O 1
ATOM 1828 N N . ALA A 1 263 ? -19.157 10.089 3.763 1.00 98.38 263 ALA A N 1
ATOM 1829 C CA . ALA A 1 263 ? -19.740 9.072 4.633 1.00 98.38 263 ALA A CA 1
ATOM 1830 C C . ALA A 1 263 ? -19.162 9.078 6.061 1.00 98.38 263 ALA A C 1
ATOM 1832 O O . ALA A 1 263 ? -19.687 8.381 6.928 1.00 98.38 263 ALA A O 1
ATOM 1833 N N . GLY A 1 264 ? -18.100 9.852 6.314 1.00 98.25 264 GLY A N 1
ATOM 1834 C CA . GLY A 1 264 ? -17.413 9.891 7.601 1.00 98.25 264 GLY A CA 1
ATOM 1835 C C . GLY A 1 264 ? -16.748 8.564 7.966 1.00 98.25 264 GLY A C 1
ATOM 1836 O O . GLY A 1 264 ? -16.705 8.232 9.145 1.00 98.25 264 GLY A O 1
ATOM 1837 N N . LEU A 1 265 ? -16.295 7.787 6.976 1.00 98.75 265 LEU A N 1
ATOM 1838 C CA . LEU A 1 265 ? -15.555 6.536 7.177 1.00 98.75 265 LEU A CA 1
ATOM 1839 C C . LEU A 1 265 ? -14.048 6.792 7.142 1.00 98.75 265 LEU A C 1
ATOM 1841 O O . LEU A 1 265 ? -13.619 7.803 6.601 1.00 98.75 265 LEU A O 1
ATOM 1845 N N . ILE A 1 266 ? -13.248 5.872 7.677 1.00 98.88 266 ILE A N 1
ATOM 1846 C CA . ILE A 1 266 ? -11.788 5.915 7.512 1.00 98.88 266 ILE A CA 1
ATOM 1847 C C . ILE A 1 266 ? -11.397 5.180 6.226 1.00 98.88 266 ILE A C 1
ATOM 1849 O O . ILE A 1 266 ? -11.891 4.078 5.989 1.00 98.88 266 ILE A O 1
ATOM 1853 N N . LEU A 1 267 ? -10.487 5.748 5.433 1.00 98.88 267 LEU A N 1
ATOM 1854 C CA . LEU A 1 267 ? -9.751 5.046 4.377 1.00 98.88 267 LEU A CA 1
ATOM 1855 C C . LEU A 1 267 ? -8.312 4.832 4.855 1.00 98.88 267 LEU A C 1
ATOM 1857 O O . LEU A 1 267 ? -7.572 5.796 5.021 1.00 98.88 267 LEU A O 1
ATOM 1861 N N . PHE A 1 268 ? -7.929 3.583 5.097 1.00 98.88 268 PHE A N 1
ATOM 1862 C CA . PHE A 1 268 ? -6.609 3.225 5.606 1.00 98.88 268 PHE A CA 1
ATOM 1863 C C . PHE A 1 268 ? -5.906 2.303 4.607 1.00 98.88 268 PHE A C 1
ATOM 1865 O O . PHE A 1 268 ? -6.184 1.102 4.560 1.00 98.88 268 PHE A O 1
ATOM 1872 N N . SER A 1 269 ? -5.019 2.859 3.781 1.00 98.56 269 SER A N 1
ATOM 1873 C CA . SER A 1 269 ? -4.361 2.090 2.724 1.00 98.56 269 SER A CA 1
ATOM 1874 C C . SER A 1 269 ? -3.054 1.446 3.185 1.00 98.56 269 SER A C 1
ATOM 1876 O O . SER A 1 269 ? -2.188 2.123 3.741 1.00 98.56 269 SER A O 1
ATOM 1878 N N . PRO A 1 270 ? -2.843 0.158 2.887 1.00 97.44 270 PRO A N 1
ATOM 1879 C CA . PRO A 1 270 ? -1.552 -0.480 3.083 1.00 97.44 270 PRO A CA 1
ATOM 1880 C C . PRO A 1 270 ? -0.644 -0.445 1.850 1.00 97.44 270 PRO A C 1
ATOM 1882 O O . PRO A 1 270 ? 0.431 -1.029 1.902 1.00 97.44 270 PRO A O 1
ATOM 1885 N N . CYS A 1 271 ? -1.062 0.177 0.739 1.00 95.38 271 CYS A N 1
ATOM 1886 C CA . CYS A 1 271 ? -0.430 -0.038 -0.569 1.00 95.38 271 CYS A CA 1
ATOM 1887 C C . CYS A 1 271 ? -0.120 1.245 -1.355 1.00 95.38 271 CYS A C 1
ATOM 1889 O O . CYS A 1 271 ? 0.856 1.274 -2.100 1.00 95.38 271 CYS A O 1
ATOM 1891 N N . ASN A 1 272 ? -0.924 2.302 -1.229 1.00 96.50 272 ASN A N 1
ATOM 1892 C CA . ASN A 1 272 ? -0.807 3.468 -2.105 1.00 96.50 272 ASN A CA 1
ATOM 1893 C C . ASN A 1 272 ? 0.347 4.418 -1.704 1.00 96.50 272 ASN A C 1
ATOM 1895 O O . ASN A 1 272 ? 0.537 4.795 -0.547 1.00 96.50 272 ASN A O 1
ATOM 1899 N N . THR A 1 273 ? 1.136 4.857 -2.680 1.00 95.38 273 THR A N 1
ATOM 1900 C CA . THR A 1 273 ? 2.395 5.569 -2.393 1.00 95.38 273 THR A CA 1
ATOM 1901 C C . THR A 1 273 ? 2.444 6.988 -2.945 1.00 95.38 273 THR A C 1
ATOM 1903 O O . THR A 1 273 ? 3.289 7.762 -2.501 1.00 95.38 273 THR A O 1
ATOM 1906 N N . ALA A 1 274 ? 1.499 7.397 -3.806 1.00 96.12 274 ALA A N 1
ATOM 1907 C CA . ALA A 1 274 ? 1.571 8.703 -4.468 1.00 96.12 274 ALA A CA 1
ATOM 1908 C C . ALA A 1 274 ? 1.762 9.848 -3.467 1.00 96.12 274 ALA A C 1
ATOM 1910 O O . ALA A 1 274 ? 1.078 9.934 -2.439 1.00 96.12 274 ALA A O 1
ATOM 1911 N N . ALA A 1 275 ? 2.710 10.733 -3.773 1.00 93.56 275 ALA A N 1
ATOM 1912 C CA . ALA A 1 275 ? 3.031 11.884 -2.935 1.00 93.56 275 ALA A CA 1
ATOM 1913 C C . ALA A 1 275 ? 1.867 12.889 -2.851 1.00 93.56 275 ALA A C 1
ATOM 1915 O O . ALA A 1 275 ? 1.720 13.572 -1.845 1.00 93.56 275 ALA A O 1
ATOM 1916 N N . SER A 1 276 ? 1.004 12.943 -3.868 1.00 93.19 276 SER A N 1
ATOM 1917 C CA . SER A 1 276 ? -0.213 13.767 -3.898 1.00 93.19 276 SER A CA 1
ATOM 1918 C C . SER A 1 276 ? -1.242 13.403 -2.822 1.00 93.19 276 SER A C 1
ATOM 1920 O O . SER A 1 276 ? -2.073 14.238 -2.467 1.00 93.19 276 SER A O 1
ATOM 1922 N N . LEU A 1 277 ? -1.189 12.179 -2.285 1.00 96.44 277 LEU A N 1
ATOM 1923 C CA . LEU A 1 277 ? -2.053 11.741 -1.185 1.00 96.44 277 LEU A CA 1
ATOM 1924 C C . LEU A 1 277 ? -1.589 12.299 0.170 1.00 96.44 277 LEU A C 1
ATOM 1926 O O . LEU A 1 277 ? -2.400 12.407 1.091 1.00 96.44 277 LEU A O 1
ATOM 1930 N N . THR A 1 278 ? -0.316 12.692 0.300 1.00 95.75 278 THR A N 1
ATOM 1931 C CA . THR A 1 278 ? 0.193 13.379 1.494 1.00 95.75 278 THR A CA 1
ATOM 1932 C C . THR A 1 27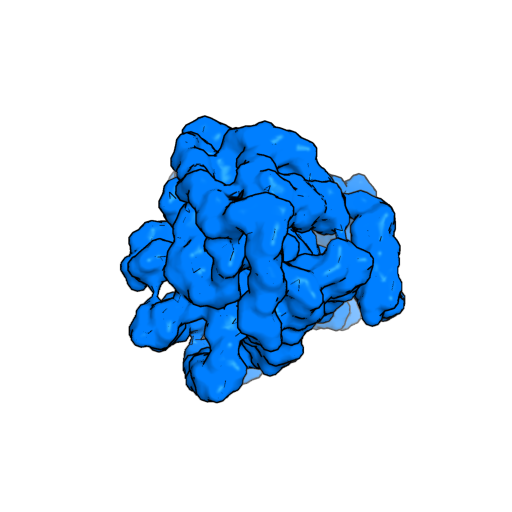8 ? -0.511 14.731 1.629 1.00 95.75 278 THR A C 1
ATOM 1934 O O . THR A 1 278 ? -0.357 15.614 0.787 1.00 95.75 278 THR A O 1
ATOM 1937 N N . GLY A 1 279 ? -1.274 14.920 2.709 1.00 92.38 279 GLY A N 1
ATOM 1938 C CA . GLY A 1 279 ? -1.976 16.181 2.975 1.00 92.38 279 GLY A CA 1
ATOM 1939 C C . GLY A 1 279 ? -3.193 16.442 2.077 1.00 92.38 279 GLY A C 1
ATOM 1940 O O . GLY A 1 279 ? -3.619 17.594 1.961 1.00 92.38 279 GLY A O 1
ATOM 1941 N N . ALA A 1 280 ? -3.753 15.404 1.446 1.00 94.25 280 ALA A N 1
ATOM 1942 C CA . ALA A 1 280 ? -5.029 15.502 0.743 1.00 94.25 280 ALA A CA 1
ATOM 1943 C C . ALA A 1 280 ? -6.148 16.018 1.673 1.00 94.25 280 ALA A C 1
ATOM 1945 O O . ALA A 1 280 ? -6.128 15.785 2.879 1.00 94.25 280 ALA A O 1
ATOM 1946 N N . ASP A 1 281 ? -7.155 16.703 1.117 1.00 95.56 281 ASP A N 1
ATOM 1947 C CA . ASP A 1 281 ? -8.345 17.112 1.880 1.00 95.56 281 ASP A CA 1
ATOM 1948 C C . ASP A 1 281 ? -9.217 15.886 2.201 1.00 95.56 281 ASP A C 1
ATOM 1950 O O . ASP A 1 281 ? -10.138 15.515 1.461 1.00 95.56 281 ASP A O 1
ATOM 1954 N N . ASP A 1 282 ? -8.909 15.263 3.329 1.00 95.12 282 ASP A N 1
ATOM 1955 C CA . ASP A 1 282 ? -9.433 13.986 3.803 1.00 95.12 282 ASP A CA 1
ATOM 1956 C C . ASP A 1 282 ? -10.298 14.111 5.070 1.00 95.12 282 ASP A C 1
ATOM 1958 O O . ASP A 1 282 ? -10.858 13.123 5.534 1.00 95.12 282 ASP A O 1
ATOM 1962 N N . ALA A 1 283 ? -10.415 15.318 5.634 1.00 96.19 283 ALA A N 1
ATOM 1963 C CA . ALA A 1 283 ? -11.009 15.579 6.949 1.00 96.19 283 ALA A CA 1
ATOM 1964 C C . ALA A 1 283 ? -10.392 14.762 8.110 1.00 96.19 283 ALA A C 1
ATOM 1966 O O . ALA A 1 283 ? -11.075 14.494 9.101 1.00 96.19 283 ALA A O 1
ATOM 1967 N N . GLY A 1 284 ? -9.113 14.386 8.010 1.00 96.38 284 GLY A N 1
ATOM 1968 C CA . GLY A 1 284 ? -8.410 13.543 8.982 1.00 96.38 284 GLY A CA 1
ATOM 1969 C C . GLY A 1 284 ? -8.897 12.094 9.001 1.00 96.38 284 GLY A C 1
ATOM 1970 O O . GLY A 1 284 ? -8.841 11.446 10.046 1.00 96.38 284 GLY A O 1
ATOM 1971 N N . LEU A 1 285 ? -9.449 11.612 7.886 1.00 98.25 285 LEU A N 1
ATOM 1972 C CA . LEU A 1 285 ? -10.005 10.264 7.742 1.00 98.25 285 LEU A CA 1
ATOM 1973 C C . LEU A 1 285 ? -9.186 9.374 6.804 1.00 98.25 285 LEU A C 1
ATOM 1975 O O . LEU A 1 285 ? -9.583 8.231 6.567 1.00 98.25 285 LEU A O 1
ATOM 1979 N N . TYR A 1 286 ? -8.072 9.867 6.268 1.00 98.56 286 TYR A N 1
ATOM 1980 C CA . TYR A 1 286 ? -7.176 9.086 5.437 1.00 98.56 286 TYR A CA 1
ATOM 1981 C C . TYR A 1 286 ? -5.866 8.791 6.165 1.00 98.56 286 TYR A C 1
ATOM 1983 O O . TYR A 1 286 ? -5.263 9.658 6.789 1.00 98.56 286 TYR A O 1
ATOM 1991 N N . PHE A 1 287 ? -5.437 7.536 6.081 1.00 98.56 287 PHE A N 1
ATOM 1992 C CA . PHE A 1 287 ? -4.195 7.052 6.667 1.00 98.56 287 PHE A CA 1
ATOM 1993 C C . PHE A 1 287 ? -3.546 6.061 5.711 1.00 98.56 287 PHE A C 1
ATOM 1995 O O . PHE A 1 287 ? -4.230 5.407 4.914 1.00 98.56 287 PHE A O 1
ATOM 2002 N N . ARG A 1 288 ? -2.234 5.880 5.828 1.00 97.94 288 ARG A N 1
ATOM 2003 C CA . ARG A 1 288 ? -1.539 4.796 5.139 1.00 97.94 288 ARG A CA 1
ATOM 2004 C C . ARG A 1 288 ? -0.402 4.214 5.958 1.00 97.94 288 ARG A C 1
ATOM 2006 O O . ARG A 1 288 ? 0.284 4.935 6.668 1.00 97.94 288 ARG A O 1
ATOM 2013 N N . THR A 1 289 ? -0.216 2.902 5.864 1.00 97.31 289 THR A N 1
ATOM 2014 C CA . THR A 1 289 ? 1.001 2.214 6.332 1.00 97.31 289 THR A CA 1
ATOM 2015 C C . THR A 1 289 ? 2.017 2.047 5.203 1.00 97.31 289 THR A C 1
ATOM 2017 O O . THR A 1 289 ? 3.196 1.846 5.475 1.00 97.31 289 THR A O 1
ATOM 2020 N N . ALA A 1 290 ? 1.594 2.198 3.941 1.00 95.69 290 ALA A N 1
ATOM 2021 C CA . ALA A 1 290 ? 2.519 2.345 2.824 1.00 95.69 290 ALA A CA 1
ATOM 2022 C C . ALA A 1 290 ? 3.283 3.680 2.918 1.00 95.69 290 ALA A C 1
ATOM 2024 O O . ALA A 1 290 ? 2.684 4.711 3.240 1.00 95.69 290 ALA A O 1
ATOM 2025 N N . PRO A 1 291 ? 4.590 3.697 2.614 1.00 93.69 291 PRO A N 1
ATOM 2026 C CA . PRO A 1 291 ? 5.357 4.932 2.597 1.00 93.69 291 PRO A CA 1
ATOM 2027 C C . PRO A 1 291 ? 5.089 5.792 1.353 1.00 93.69 291 PRO A C 1
ATOM 2029 O O . PRO A 1 291 ? 4.815 5.255 0.279 1.00 93.69 291 PRO A O 1
ATOM 2032 N N . PRO A 1 292 ? 5.238 7.125 1.459 1.00 94.38 292 PRO A N 1
ATOM 2033 C CA . PRO A 1 292 ? 5.144 8.029 0.316 1.00 94.38 292 PRO A CA 1
ATOM 2034 C C . PRO A 1 292 ? 6.284 7.832 -0.700 1.00 94.38 292 PRO A C 1
ATOM 2036 O O . PRO A 1 292 ? 7.441 7.604 -0.332 1.00 94.38 292 PRO A O 1
ATOM 2039 N N . ASP A 1 293 ? 5.992 8.061 -1.984 1.00 92.38 293 ASP A N 1
ATOM 2040 C CA . ASP A 1 293 ? 6.934 7.956 -3.112 1.00 92.38 293 ASP A CA 1
ATOM 2041 C C . ASP A 1 293 ? 8.139 8.895 -2.990 1.00 92.38 293 ASP A C 1
ATOM 2043 O O . ASP A 1 293 ? 9.183 8.635 -3.580 1.00 92.38 293 ASP A O 1
ATOM 2047 N N . VAL A 1 294 ? 8.049 9.959 -2.186 1.00 90.31 294 VAL A N 1
ATOM 2048 C CA . VAL A 1 294 ? 9.202 10.820 -1.876 1.00 90.31 294 VAL A CA 1
ATOM 2049 C C . VAL A 1 294 ? 10.330 10.005 -1.228 1.00 90.31 294 VAL A C 1
ATOM 2051 O O . VAL A 1 294 ? 11.504 10.196 -1.553 1.00 90.31 294 VAL A O 1
ATOM 2054 N N . MET A 1 295 ? 9.982 9.061 -0.345 1.00 92.81 295 MET A N 1
ATOM 2055 C CA . MET A 1 295 ? 10.944 8.152 0.283 1.00 92.81 295 MET A CA 1
ATOM 2056 C C . MET A 1 295 ? 11.427 7.088 -0.707 1.00 92.81 295 MET A C 1
ATOM 2058 O O . MET A 1 295 ? 12.630 6.831 -0.793 1.00 92.81 295 MET A O 1
ATOM 2062 N N . GLN A 1 296 ? 10.515 6.512 -1.499 1.00 90.56 296 GLN A N 1
ATOM 2063 C CA . GLN A 1 296 ? 10.872 5.483 -2.478 1.00 90.56 296 GLN A CA 1
ATOM 2064 C C . GLN A 1 296 ? 11.769 6.024 -3.592 1.00 90.56 296 GLN A C 1
ATOM 2066 O O . GLN A 1 296 ? 12.725 5.359 -3.982 1.00 90.56 296 GLN A O 1
ATOM 2071 N N . GLY A 1 297 ? 11.495 7.229 -4.091 1.00 90.81 297 GLY A N 1
ATOM 2072 C CA . GLY A 1 297 ? 12.284 7.882 -5.128 1.00 90.81 297 GLY A CA 1
ATOM 2073 C C . GLY A 1 297 ? 13.719 8.143 -4.678 1.00 90.81 297 GLY A C 1
ATOM 2074 O O . GLY A 1 297 ? 14.645 7.944 -5.461 1.00 90.81 297 GLY A O 1
ATOM 2075 N N . ALA A 1 298 ? 13.926 8.496 -3.404 1.00 88.88 298 ALA A N 1
ATOM 2076 C CA . ALA A 1 298 ? 15.263 8.592 -2.820 1.00 88.88 298 ALA A CA 1
ATOM 2077 C C . ALA A 1 298 ? 15.963 7.222 -2.770 1.00 88.88 298 ALA A C 1
ATOM 2079 O O . ALA A 1 298 ? 17.078 7.092 -3.271 1.00 88.88 298 ALA A O 1
ATOM 2080 N N . ALA A 1 299 ? 15.291 6.188 -2.251 1.00 90.06 299 ALA A N 1
ATOM 2081 C CA . ALA A 1 299 ? 15.853 4.838 -2.167 1.00 90.06 299 ALA A CA 1
ATOM 2082 C C . ALA A 1 299 ? 16.182 4.245 -3.552 1.00 90.06 299 ALA A C 1
ATOM 2084 O O . ALA A 1 299 ? 17.246 3.660 -3.747 1.00 90.06 299 ALA A O 1
ATOM 2085 N N . LEU A 1 300 ? 15.293 4.416 -4.535 1.00 91.38 300 LEU A N 1
ATOM 2086 C CA . LEU A 1 300 ? 15.512 3.967 -5.909 1.00 91.38 300 LEU A CA 1
ATOM 2087 C C . LEU A 1 300 ? 16.620 4.777 -6.594 1.00 91.38 300 LEU A C 1
ATOM 2089 O O . LEU A 1 300 ? 17.456 4.193 -7.279 1.00 91.38 300 LEU A O 1
ATOM 2093 N N . GLY A 1 301 ? 16.680 6.092 -6.363 1.00 91.56 301 GLY A N 1
ATOM 2094 C CA . GLY A 1 301 ? 17.786 6.941 -6.809 1.00 91.56 301 GLY A CA 1
ATOM 2095 C C . GLY A 1 301 ? 19.141 6.434 -6.310 1.00 91.56 301 GLY A C 1
ATOM 2096 O O . GLY A 1 301 ? 20.071 6.300 -7.103 1.00 91.56 301 GLY A O 1
ATOM 2097 N N . ASP A 1 302 ? 19.240 6.062 -5.032 1.00 88.19 302 ASP A N 1
ATOM 2098 C CA . ASP A 1 302 ? 20.462 5.490 -4.457 1.00 88.19 302 ASP A CA 1
ATOM 2099 C C . ASP A 1 302 ? 20.848 4.156 -5.110 1.00 88.19 302 ASP A C 1
ATOM 2101 O O . ASP A 1 302 ? 22.025 3.934 -5.402 1.00 88.19 302 ASP A O 1
ATOM 2105 N N . VAL A 1 303 ? 19.877 3.275 -5.381 1.00 89.50 303 VAL A N 1
ATOM 2106 C CA . VAL A 1 303 ? 20.120 2.015 -6.109 1.00 89.50 303 VAL A CA 1
ATOM 2107 C C . VAL A 1 303 ? 20.673 2.293 -7.504 1.00 89.50 303 VAL A C 1
ATOM 2109 O O . VAL A 1 303 ? 21.684 1.702 -7.881 1.00 89.50 303 VAL A O 1
ATOM 2112 N N . ILE A 1 304 ? 20.062 3.224 -8.242 1.00 91.50 304 ILE A N 1
ATOM 2113 C CA . ILE A 1 304 ? 20.506 3.612 -9.586 1.00 91.50 304 ILE A CA 1
ATOM 2114 C C . ILE A 1 304 ? 21.940 4.154 -9.534 1.00 91.50 304 ILE A C 1
ATOM 2116 O O . ILE A 1 304 ? 22.797 3.724 -10.301 1.00 91.50 304 ILE A O 1
ATOM 2120 N N . LEU A 1 305 ? 22.235 5.073 -8.613 1.00 90.38 305 LEU A N 1
ATOM 2121 C CA . LEU A 1 305 ? 23.535 5.748 -8.532 1.00 90.38 305 LEU A CA 1
ATOM 2122 C C . LEU A 1 305 ? 24.679 4.823 -8.102 1.00 90.38 305 LEU A C 1
ATOM 2124 O O . LEU A 1 305 ? 25.818 5.049 -8.518 1.00 90.38 305 LEU A O 1
ATOM 2128 N N . ARG A 1 306 ? 24.401 3.773 -7.318 1.00 89.38 306 ARG A N 1
ATOM 2129 C CA . ARG A 1 306 ? 25.399 2.749 -6.943 1.00 89.38 306 ARG A CA 1
ATOM 2130 C C . ARG A 1 306 ? 25.959 2.001 -8.152 1.00 89.38 306 ARG A C 1
ATOM 2132 O O . ARG A 1 306 ? 27.129 1.624 -8.125 1.00 89.38 306 ARG A O 1
ATOM 2139 N N . ASP A 1 307 ? 25.165 1.844 -9.207 1.00 87.44 307 ASP A N 1
ATOM 2140 C CA . ASP A 1 307 ? 25.595 1.201 -10.455 1.00 87.44 307 ASP A CA 1
ATOM 2141 C C . ASP A 1 307 ? 26.361 2.159 -11.385 1.00 87.44 307 ASP A C 1
ATOM 2143 O O . ASP A 1 307 ? 26.979 1.739 -12.363 1.00 87.44 307 ASP A O 1
ATOM 2147 N N . GLY A 1 308 ? 26.380 3.452 -11.052 1.00 88.81 308 GLY A N 1
ATOM 2148 C CA . GLY A 1 308 ? 27.146 4.485 -11.744 1.00 88.81 308 GLY A CA 1
ATOM 2149 C C . GLY A 1 308 ? 26.718 4.860 -13.174 1.00 88.81 308 GLY A C 1
ATOM 2150 O O . GLY A 1 308 ? 27.605 5.332 -13.903 1.00 88.81 308 GLY A O 1
ATOM 2151 N N . PRO A 1 309 ? 25.441 4.718 -13.602 1.00 90.69 309 PRO A N 1
ATOM 2152 C CA . PRO A 1 309 ? 25.017 5.130 -14.935 1.00 90.69 309 PRO A CA 1
ATOM 2153 C C . PRO A 1 309 ? 25.191 6.639 -15.132 1.00 90.69 309 PRO A C 1
ATOM 2155 O O . PRO A 1 309 ? 25.200 7.431 -14.181 1.00 90.69 309 PRO A O 1
ATOM 2158 N N . LYS A 1 310 ? 25.358 7.048 -16.386 1.00 87.94 310 LYS A N 1
ATOM 2159 C CA . LYS A 1 310 ? 25.508 8.448 -16.797 1.00 87.94 310 LYS A CA 1
ATOM 2160 C C . LYS A 1 310 ? 24.324 8.964 -17.589 1.00 87.94 310 LYS A C 1
ATOM 2162 O O . LYS A 1 310 ? 24.154 10.175 -17.617 1.00 87.94 310 LYS A O 1
ATOM 2167 N N . ARG A 1 311 ? 23.541 8.095 -18.230 1.00 93.75 311 ARG A N 1
ATOM 2168 C CA . ARG A 1 311 ? 22.373 8.445 -19.045 1.00 93.75 311 ARG A CA 1
ATOM 2169 C C . ARG A 1 311 ? 21.241 7.485 -18.716 1.00 93.75 311 ARG A C 1
ATOM 2171 O O . ARG A 1 311 ? 21.318 6.302 -19.031 1.00 93.75 311 ARG A O 1
ATOM 2178 N N . ILE A 1 312 ? 20.184 7.992 -18.100 1.00 95.94 312 ILE A N 1
ATOM 2179 C CA . ILE A 1 312 ? 19.111 7.158 -17.560 1.00 95.94 312 ILE A CA 1
ATOM 2180 C C . ILE A 1 312 ? 17.834 7.431 -18.350 1.00 95.94 312 ILE A C 1
ATOM 2182 O O . ILE A 1 312 ? 17.431 8.582 -18.506 1.00 95.94 312 ILE A O 1
ATOM 2186 N N . ALA A 1 313 ? 17.197 6.374 -18.845 1.00 97.00 313 ALA A N 1
ATOM 2187 C CA . ALA A 1 313 ? 15.825 6.448 -19.329 1.00 97.00 313 ALA A CA 1
ATOM 2188 C C . ALA A 1 313 ? 14.877 5.975 -18.223 1.00 97.00 313 ALA A C 1
ATOM 2190 O O . ALA A 1 313 ? 15.109 4.928 -17.626 1.00 97.00 313 ALA A O 1
ATOM 2191 N N . ILE A 1 314 ? 13.817 6.726 -17.951 1.00 97.31 314 ILE A N 1
ATOM 2192 C CA . ILE A 1 314 ? 12.740 6.354 -17.038 1.00 97.31 314 ILE A CA 1
ATOM 2193 C C . ILE A 1 314 ? 11.478 6.186 -17.877 1.00 97.31 314 ILE A C 1
ATOM 2195 O O . ILE A 1 314 ? 11.072 7.097 -18.593 1.00 97.31 314 ILE A O 1
ATOM 2199 N N . VAL A 1 315 ? 10.878 5.006 -17.805 1.00 97.81 315 VAL A N 1
ATOM 2200 C CA . VAL A 1 315 ? 9.604 4.678 -18.437 1.00 97.81 315 VAL A CA 1
ATOM 2201 C C . VAL A 1 315 ? 8.593 4.448 -17.323 1.00 97.81 315 VAL A C 1
ATOM 2203 O O . VAL A 1 315 ? 8.822 3.602 -16.462 1.00 97.81 315 VAL A O 1
ATOM 2206 N N . ALA A 1 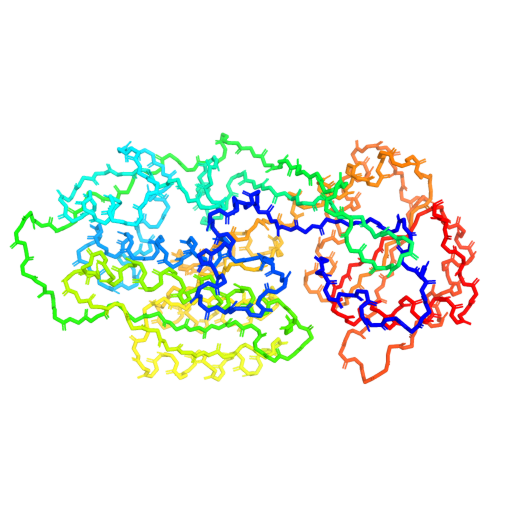316 ? 7.492 5.189 -17.316 1.00 97.50 316 ALA A N 1
ATOM 2207 C CA . ALA A 1 316 ? 6.480 5.103 -16.268 1.00 97.50 316 ALA A CA 1
ATOM 2208 C C . ALA A 1 316 ? 5.083 4.851 -16.839 1.00 97.50 316 ALA A C 1
ATOM 2210 O O . ALA A 1 316 ? 4.750 5.328 -17.922 1.00 97.50 316 ALA A O 1
ATOM 2211 N N . ARG A 1 317 ? 4.241 4.112 -16.115 1.00 96.31 317 ARG A N 1
ATOM 2212 C CA . ARG A 1 317 ? 2.809 4.050 -16.444 1.00 96.31 317 ARG A CA 1
ATOM 2213 C C . ARG A 1 317 ? 2.181 5.440 -16.349 1.00 96.31 317 ARG A C 1
ATOM 2215 O O . ARG A 1 317 ? 2.507 6.206 -15.441 1.00 96.31 317 ARG A O 1
ATOM 2222 N N . ASP A 1 318 ? 1.294 5.755 -17.285 1.00 95.38 318 ASP A N 1
ATOM 2223 C CA . ASP A 1 318 ? 0.638 7.063 -17.390 1.00 95.38 318 ASP A CA 1
ATOM 2224 C C . ASP A 1 318 ? -0.518 7.216 -16.387 1.00 95.38 318 ASP A C 1
ATOM 2226 O O . ASP A 1 318 ? -1.693 7.277 -16.745 1.00 95.38 318 ASP A O 1
ATOM 2230 N N . ASP A 1 319 ? -0.179 7.227 -15.099 1.00 93.44 319 ASP A N 1
ATOM 2231 C CA . ASP A 1 319 ? -1.108 7.536 -14.017 1.00 93.44 319 ASP A CA 1
ATOM 2232 C C . ASP A 1 319 ? -0.435 8.313 -12.871 1.00 93.44 319 ASP A C 1
ATOM 2234 O O . ASP A 1 319 ? 0.746 8.671 -12.923 1.00 93.44 319 ASP A O 1
ATOM 2238 N N . GLU A 1 320 ? -1.218 8.601 -11.828 1.00 91.56 320 GLU A N 1
ATOM 2239 C CA . GLU A 1 320 ? -0.783 9.356 -10.648 1.00 91.56 320 GLU A CA 1
ATOM 2240 C C . GLU A 1 320 ? 0.378 8.684 -9.892 1.00 91.56 320 GLU A C 1
ATOM 2242 O O . GLU A 1 320 ? 1.222 9.380 -9.330 1.00 91.56 320 GLU A O 1
ATOM 2247 N N . 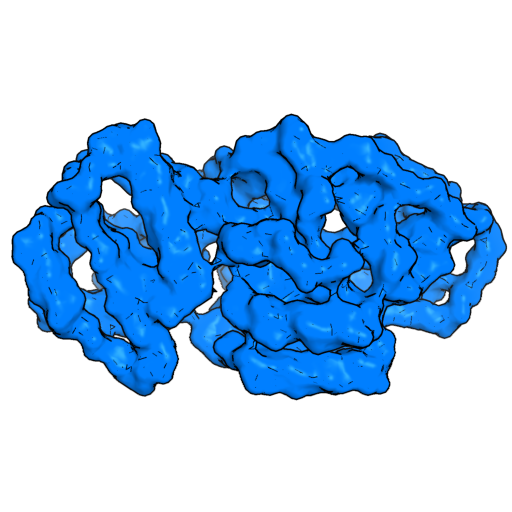TYR A 1 321 ? 0.451 7.349 -9.891 1.00 94.38 321 TYR A N 1
ATOM 2248 C CA . TYR A 1 321 ? 1.550 6.618 -9.261 1.00 94.38 321 TYR A CA 1
ATOM 2249 C C . TYR A 1 321 ? 2.808 6.655 -10.133 1.00 94.38 321 TYR A C 1
ATOM 2251 O O . TYR A 1 321 ? 3.871 7.059 -9.661 1.00 94.38 321 TYR A O 1
ATOM 2259 N N . GLY A 1 322 ? 2.699 6.267 -11.405 1.00 95.75 322 GLY A N 1
ATOM 2260 C CA . GLY A 1 322 ? 3.847 6.165 -12.301 1.00 95.75 322 GLY A CA 1
ATOM 2261 C C . GLY A 1 322 ? 4.526 7.512 -12.526 1.00 95.75 322 GLY A C 1
ATOM 2262 O O . GLY A 1 322 ? 5.737 7.634 -12.328 1.00 95.75 322 GLY A O 1
ATOM 2263 N N . SER A 1 323 ? 3.740 8.535 -12.862 1.00 94.19 323 SER A N 1
ATOM 2264 C CA . SER A 1 323 ? 4.257 9.891 -13.077 1.00 94.19 323 SER A CA 1
ATOM 2265 C C . SER A 1 323 ? 4.801 10.492 -11.780 1.00 94.19 323 SER A C 1
ATOM 2267 O O . SER A 1 323 ? 5.883 11.071 -11.770 1.00 94.19 323 SER A O 1
ATOM 2269 N N . GLY A 1 324 ? 4.101 10.296 -10.658 1.00 94.19 324 GLY A N 1
ATOM 2270 C CA . GLY A 1 324 ? 4.545 10.797 -9.358 1.00 94.19 324 GLY A CA 1
ATOM 2271 C C . GLY A 1 324 ? 5.874 10.186 -8.909 1.00 94.19 324 GLY A C 1
ATOM 2272 O O . GLY A 1 324 ? 6.759 10.897 -8.425 1.00 94.19 324 GLY A O 1
ATOM 2273 N N . LEU A 1 325 ? 6.059 8.876 -9.080 1.00 94.62 325 LEU A N 1
ATOM 2274 C CA . LEU A 1 325 ? 7.319 8.224 -8.730 1.00 94.62 325 LEU A CA 1
ATOM 2275 C C . LEU A 1 325 ? 8.449 8.595 -9.706 1.00 94.62 325 LEU A C 1
ATOM 2277 O O . LEU A 1 325 ? 9.573 8.794 -9.244 1.00 94.62 325 LEU A O 1
ATOM 2281 N N . GLU A 1 326 ? 8.181 8.765 -11.010 1.00 96.56 326 GLU A N 1
ATOM 2282 C CA . GLU A 1 326 ? 9.171 9.297 -11.970 1.00 96.56 326 GLU A CA 1
ATOM 2283 C C . GLU A 1 326 ? 9.713 10.646 -11.507 1.00 96.56 326 GLU A C 1
ATOM 2285 O O . GLU A 1 326 ? 10.931 10.818 -11.408 1.00 96.56 326 GLU A O 1
ATOM 2290 N N . GLU A 1 327 ? 8.827 11.573 -11.146 1.00 95.38 327 GLU A N 1
ATOM 2291 C CA . GLU A 1 327 ? 9.215 12.904 -10.684 1.00 95.38 327 GLU A CA 1
ATOM 2292 C C . GLU A 1 327 ? 10.083 12.837 -9.420 1.00 95.38 327 GLU A C 1
ATOM 2294 O O . GLU A 1 327 ? 11.090 13.547 -9.315 1.00 95.38 327 GLU A O 1
ATOM 2299 N N . ASN A 1 328 ? 9.738 11.956 -8.476 1.00 94.62 328 ASN A N 1
ATOM 2300 C CA . ASN A 1 328 ? 10.499 11.761 -7.240 1.00 94.62 328 ASN A CA 1
ATOM 2301 C C . ASN A 1 328 ? 11.882 11.140 -7.489 1.00 94.62 328 ASN A C 1
ATOM 2303 O O . ASN A 1 328 ? 12.869 11.586 -6.892 1.00 94.62 328 ASN A O 1
ATOM 2307 N N . VAL A 1 329 ? 11.982 10.154 -8.385 1.00 95.19 329 VAL A N 1
ATOM 2308 C CA . VAL A 1 329 ? 13.263 9.559 -8.804 1.00 95.19 329 VAL A CA 1
ATOM 2309 C C . VAL A 1 329 ? 14.121 10.606 -9.504 1.00 95.19 329 VAL A C 1
ATOM 2311 O O . VAL A 1 329 ? 15.283 10.788 -9.143 1.00 95.19 329 VAL A O 1
ATOM 2314 N N . ARG A 1 330 ? 13.554 11.360 -10.450 1.00 94.94 330 ARG A N 1
ATOM 2315 C CA . ARG A 1 330 ? 14.253 12.449 -11.141 1.00 94.94 330 ARG A CA 1
ATOM 2316 C C . ARG A 1 330 ? 14.773 13.495 -10.159 1.00 94.94 330 ARG A C 1
ATOM 2318 O O . ARG A 1 330 ? 15.927 13.900 -10.265 1.00 94.94 330 ARG A O 1
ATOM 2325 N N . ALA A 1 331 ? 13.968 13.891 -9.176 1.00 93.25 331 ALA A N 1
ATOM 2326 C CA . ALA A 1 331 ? 14.392 14.829 -8.140 1.00 93.25 331 ALA A CA 1
ATOM 2327 C C . ALA A 1 331 ? 15.537 14.272 -7.271 1.00 93.25 331 ALA A C 1
ATOM 2329 O O . ALA A 1 331 ? 16.423 15.023 -6.865 1.00 93.25 331 ALA A O 1
ATOM 2330 N N . ALA A 1 332 ? 15.547 12.968 -6.978 1.00 92.75 332 ALA A N 1
ATOM 2331 C CA . ALA A 1 332 ? 16.653 12.323 -6.268 1.00 92.75 332 ALA A CA 1
ATOM 2332 C C . ALA A 1 332 ? 17.942 12.280 -7.105 1.00 92.75 332 ALA A C 1
ATOM 2334 O O . ALA A 1 332 ? 19.022 12.563 -6.583 1.00 92.75 332 ALA A O 1
ATOM 2335 N N . LEU A 1 333 ? 17.831 11.987 -8.402 1.00 93.94 333 LEU A N 1
ATOM 2336 C CA . LEU A 1 333 ? 18.955 11.970 -9.340 1.00 93.94 333 LEU A CA 1
ATOM 2337 C C . LEU A 1 333 ? 19.551 13.373 -9.551 1.00 93.94 333 LEU A C 1
ATOM 2339 O O . LEU A 1 333 ? 20.775 13.521 -9.524 1.00 93.94 333 LEU A O 1
ATOM 2343 N N . ASP A 1 334 ? 18.709 14.403 -9.674 1.00 92.62 334 ASP A N 1
ATOM 2344 C CA . ASP A 1 334 ? 19.134 15.806 -9.803 1.00 92.62 334 ASP A CA 1
ATOM 2345 C C . ASP A 1 334 ? 19.918 16.279 -8.569 1.00 92.62 334 ASP A C 1
ATOM 2347 O O . ASP A 1 334 ? 21.022 16.814 -8.691 1.00 92.62 334 ASP A O 1
ATOM 2351 N N . ARG A 1 335 ? 19.434 15.963 -7.356 1.00 91.06 335 ARG A N 1
ATOM 2352 C CA . ARG A 1 335 ? 20.165 16.239 -6.099 1.00 91.06 335 ARG A CA 1
ATOM 2353 C C . ARG A 1 335 ? 21.551 15.589 -6.044 1.00 91.06 335 ARG A C 1
ATOM 2355 O O . ARG A 1 335 ? 22.437 16.110 -5.368 1.00 91.06 335 ARG A O 1
ATOM 2362 N N . SER A 1 336 ? 21.742 14.488 -6.763 1.00 90.06 336 SER A N 1
ATOM 2363 C CA . SER A 1 336 ? 23.012 13.762 -6.873 1.00 90.06 336 SER A CA 1
ATOM 2364 C C . SER A 1 336 ? 23.868 14.192 -8.073 1.00 90.06 336 SER A C 1
ATOM 2366 O O . SER A 1 336 ? 24.932 13.618 -8.310 1.00 90.06 336 SER A O 1
ATOM 2368 N N . GLY A 1 337 ? 23.444 15.220 -8.817 1.00 90.56 337 GLY A N 1
ATOM 2369 C CA . GLY A 1 337 ? 24.195 15.822 -9.921 1.00 90.56 337 GLY A CA 1
ATOM 2370 C C . GLY A 1 337 ? 23.927 15.221 -11.303 1.00 90.56 337 GLY A C 1
ATOM 2371 O O . GLY A 1 337 ? 24.670 15.528 -12.239 1.00 90.56 337 GLY A O 1
ATOM 2372 N N . VAL A 1 338 ? 22.899 14.382 -11.465 1.00 92.69 338 VAL A N 1
ATOM 2373 C CA . VAL A 1 338 ? 22.455 13.914 -12.788 1.00 92.69 338 VAL A CA 1
ATOM 2374 C C . VAL A 1 338 ? 21.573 14.989 -13.422 1.00 92.69 338 VAL A C 1
ATOM 2376 O O . VAL A 1 338 ? 20.455 15.231 -12.986 1.00 92.69 338 VAL A O 1
ATOM 2379 N N . THR A 1 339 ? 22.083 15.641 -14.462 1.00 90.06 339 THR A N 1
ATOM 2380 C CA . THR A 1 339 ? 21.393 16.746 -15.142 1.00 90.06 339 THR A CA 1
ATOM 2381 C C . THR A 1 339 ? 20.284 16.263 -16.081 1.00 90.06 339 THR A C 1
ATOM 2383 O O . THR A 1 339 ? 20.333 15.144 -16.588 1.00 90.06 339 THR A O 1
ATOM 2386 N N . SER A 1 340 ? 19.328 17.141 -16.402 1.00 89.44 340 SER A N 1
ATOM 2387 C CA . SER A 1 340 ? 18.220 16.856 -17.333 1.00 89.44 340 SER A CA 1
ATOM 2388 C C . SER A 1 340 ? 18.669 16.335 -18.702 1.00 89.44 340 SER A C 1
ATOM 2390 O O . SER A 1 340 ? 18.014 15.468 -19.261 1.00 89.44 340 SER A O 1
ATOM 2392 N N . ASP A 1 341 ? 19.809 16.798 -19.225 1.00 93.19 341 ASP A N 1
ATOM 2393 C CA . ASP A 1 341 ? 20.363 16.342 -20.516 1.00 93.19 341 ASP A CA 1
ATOM 2394 C C . ASP A 1 341 ? 20.782 14.857 -20.515 1.00 93.19 341 ASP A C 1
ATOM 2396 O O . ASP A 1 341 ? 21.026 14.251 -21.564 1.00 93.19 341 ASP A O 1
ATOM 2400 N N . ASN A 1 342 ? 20.897 14.277 -19.320 1.00 95.44 342 ASN A N 1
ATOM 2401 C CA . ASN A 1 342 ? 21.229 12.882 -19.073 1.00 95.44 342 ASN A CA 1
ATOM 2402 C C . ASN A 1 342 ? 20.017 12.054 -18.633 1.00 95.44 342 ASN A C 1
ATOM 2404 O O . ASN A 1 342 ? 20.183 10.885 -18.281 1.00 95.44 342 ASN A O 1
ATOM 2408 N N . LEU A 1 343 ? 18.812 12.621 -18.705 1.00 96.56 343 LEU A N 1
ATOM 2409 C CA . LEU A 1 343 ? 17.565 11.938 -18.395 1.00 96.56 343 LEU A CA 1
ATOM 2410 C C . LEU A 1 343 ? 16.625 11.949 -19.601 1.00 96.56 343 LEU A C 1
ATOM 2412 O O . LEU A 1 343 ? 16.442 12.969 -20.261 1.00 96.56 343 LEU A O 1
ATOM 2416 N N . LEU A 1 344 ? 15.996 10.808 -19.856 1.00 97.06 344 LEU A N 1
ATOM 2417 C CA . LEU A 1 344 ? 14.862 10.679 -20.764 1.00 97.06 344 LEU A CA 1
ATOM 2418 C C . LEU A 1 344 ? 13.685 10.138 -19.958 1.00 97.06 344 LEU A C 1
ATOM 2420 O O . LEU A 1 344 ? 13.792 9.048 -19.415 1.00 97.06 344 LEU A O 1
ATOM 2424 N N . ALA A 1 345 ? 12.577 10.870 -19.894 1.00 97.12 345 ALA A N 1
ATOM 2425 C CA . ALA A 1 345 ? 11.345 10.399 -19.270 1.00 97.12 345 ALA A CA 1
ATOM 2426 C C . ALA A 1 345 ? 10.303 10.106 -20.354 1.00 97.12 345 ALA A C 1
ATOM 2428 O O . ALA A 1 345 ? 10.070 10.939 -21.230 1.00 97.12 345 ALA A O 1
ATOM 2429 N N . LEU A 1 346 ? 9.698 8.924 -20.302 1.00 97.75 346 LEU A N 1
ATOM 2430 C CA . LEU A 1 346 ? 8.644 8.472 -21.205 1.00 97.75 346 LEU A CA 1
ATOM 2431 C C . LEU A 1 346 ? 7.503 7.868 -20.391 1.00 97.75 346 LEU A C 1
ATOM 2433 O O . LEU A 1 346 ? 7.733 7.305 -19.320 1.00 97.75 346 LEU A O 1
ATOM 2437 N N . THR A 1 347 ? 6.292 7.916 -20.937 1.00 97.12 347 THR A N 1
ATOM 2438 C CA . THR A 1 347 ? 5.135 7.235 -20.357 1.00 97.12 347 THR A CA 1
ATOM 2439 C C . THR A 1 347 ? 4.526 6.221 -21.317 1.00 97.12 347 THR A C 1
ATOM 2441 O O . THR A 1 347 ? 4.736 6.300 -22.530 1.00 97.12 347 THR A O 1
ATOM 2444 N N . TYR A 1 348 ? 3.789 5.251 -20.775 1.00 95.50 348 TYR A N 1
ATOM 2445 C CA . TYR A 1 348 ? 2.981 4.307 -21.547 1.00 95.50 348 TYR A CA 1
ATOM 2446 C C . TYR A 1 348 ? 1.559 4.208 -20.989 1.00 95.50 348 TYR A C 1
ATOM 2448 O O . TYR A 1 348 ? 1.344 4.284 -19.778 1.00 95.50 348 TYR A O 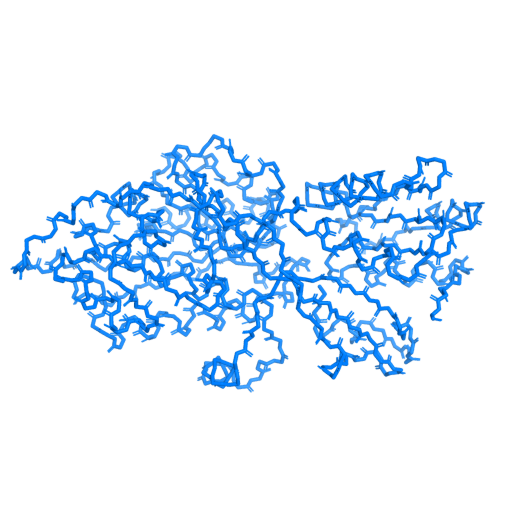1
ATOM 2456 N N . ASP A 1 349 ? 0.594 4.006 -21.886 1.00 93.44 349 ASP A N 1
ATOM 2457 C CA . ASP A 1 349 ? -0.797 3.755 -21.520 1.00 93.44 349 ASP A CA 1
ATOM 2458 C C . ASP A 1 349 ? -0.940 2.323 -20.992 1.00 93.44 349 ASP A C 1
ATOM 2460 O O . ASP A 1 349 ? -0.913 1.352 -21.750 1.00 93.44 349 ASP A O 1
ATOM 2464 N N . HIS A 1 350 ? -1.076 2.200 -19.675 1.00 90.62 350 HIS A N 1
ATOM 2465 C CA . HIS A 1 350 ? -1.239 0.919 -18.989 1.00 90.62 350 HIS A CA 1
ATOM 2466 C C . HIS A 1 350 ? -2.653 0.329 -19.148 1.00 90.62 350 HIS A C 1
ATOM 2468 O O . HIS A 1 350 ? -2.881 -0.824 -18.789 1.00 90.62 350 HIS A O 1
ATOM 2474 N N . SER A 1 351 ? -3.616 1.113 -19.646 1.00 86.38 351 SER A N 1
ATOM 2475 C CA . SER A 1 351 ? -5.010 0.693 -19.831 1.00 86.38 351 SER A CA 1
ATOM 2476 C C . SER A 1 351 ? -5.278 0.066 -21.202 1.00 86.38 351 SER A C 1
ATOM 2478 O O . SER A 1 351 ? -6.352 -0.496 -21.433 1.00 86.38 351 SER A O 1
ATOM 2480 N N . ALA A 1 352 ? -4.306 0.146 -22.114 1.00 85.56 352 ALA A N 1
ATOM 2481 C CA . ALA A 1 352 ? -4.408 -0.413 -23.450 1.00 85.56 352 ALA A CA 1
ATOM 2482 C C . ALA A 1 352 ? -4.470 -1.951 -23.424 1.00 85.56 352 ALA A C 1
ATOM 2484 O O . ALA A 1 352 ? -3.738 -2.610 -22.692 1.00 85.56 352 ALA A O 1
ATOM 2485 N N . GLU A 1 353 ? -5.294 -2.541 -24.300 1.00 83.50 353 GLU A N 1
ATOM 2486 C CA . GLU A 1 353 ? -5.357 -4.004 -24.488 1.00 83.50 353 GLU A CA 1
ATOM 2487 C C . GLU A 1 353 ? -4.008 -4.585 -24.945 1.00 83.50 353 GLU A C 1
ATOM 2489 O O . GLU A 1 353 ? -3.683 -5.741 -24.687 1.00 83.50 353 GLU A O 1
ATOM 2494 N N . THR A 1 354 ? -3.211 -3.785 -25.650 1.00 86.62 354 THR A N 1
ATOM 2495 C CA . THR A 1 354 ? -1.846 -4.127 -26.044 1.00 86.62 354 THR A CA 1
ATOM 2496 C C . THR A 1 354 ? -0.977 -2.891 -25.904 1.00 86.62 354 THR A C 1
ATOM 2498 O O . THR A 1 354 ? -1.274 -1.851 -26.494 1.00 86.62 354 THR A O 1
ATOM 2501 N N . ILE A 1 355 ? 0.113 -3.016 -25.150 1.00 88.56 355 ILE A N 1
ATOM 2502 C CA . ILE A 1 355 ? 1.079 -1.937 -24.963 1.00 88.56 355 ILE A CA 1
ATOM 2503 C C . ILE A 1 355 ? 2.011 -1.885 -26.183 1.00 88.56 355 ILE A C 1
ATOM 2505 O O . ILE A 1 355 ? 2.966 -2.654 -26.294 1.00 88.56 355 ILE A O 1
ATOM 2509 N N . ASP A 1 356 ? 1.735 -0.969 -27.114 1.00 87.25 356 ASP A N 1
ATOM 2510 C CA . ASP A 1 356 ? 2.665 -0.623 -28.196 1.00 87.25 356 ASP A CA 1
ATOM 2511 C C . ASP A 1 356 ? 3.656 0.441 -27.712 1.00 87.25 356 ASP A C 1
ATOM 2513 O O . ASP A 1 356 ? 3.339 1.628 -27.627 1.00 87.25 356 ASP A O 1
ATOM 2517 N N . PHE A 1 357 ? 4.879 0.005 -27.404 1.00 95.12 357 PHE A N 1
ATOM 2518 C CA . PHE A 1 357 ? 5.964 0.887 -26.968 1.00 95.12 357 PHE A CA 1
ATOM 2519 C C . PHE A 1 357 ? 7.048 1.101 -28.039 1.00 95.12 357 PHE A C 1
ATOM 2521 O O . PHE A 1 357 ? 8.181 1.473 -27.725 1.00 95.12 357 PHE A O 1
ATOM 2528 N N . SER A 1 358 ? 6.730 0.879 -29.319 1.00 91.56 358 SER A N 1
ATOM 2529 C CA . SER A 1 358 ? 7.689 0.991 -30.431 1.00 91.56 358 SER A CA 1
ATOM 2530 C C .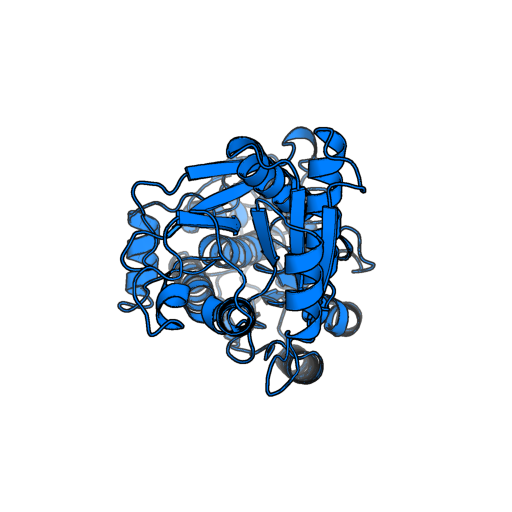 SER A 1 358 ? 8.316 2.388 -30.557 1.00 91.56 358 SER A C 1
ATOM 2532 O O . SER A 1 358 ? 9.541 2.509 -30.613 1.00 91.56 358 SER A O 1
ATOM 2534 N N . GLY A 1 359 ? 7.508 3.451 -30.514 1.00 95.50 359 GLY A N 1
ATOM 2535 C CA . GLY A 1 359 ? 8.001 4.835 -30.559 1.00 95.50 359 GLY A CA 1
ATOM 2536 C C . GLY A 1 359 ? 8.823 5.234 -29.326 1.00 95.50 359 GLY A C 1
ATOM 2537 O O . GLY A 1 359 ? 9.773 6.012 -29.431 1.00 95.50 359 GLY A O 1
ATOM 2538 N N . GLY A 1 360 ? 8.506 4.677 -28.152 1.00 96.56 360 GLY A N 1
ATOM 2539 C CA . GLY A 1 360 ? 9.325 4.834 -26.947 1.00 96.56 360 GLY A CA 1
ATOM 2540 C C . GLY A 1 360 ? 10.677 4.129 -27.083 1.00 96.56 360 GLY A C 1
ATOM 2541 O O . GLY A 1 360 ? 11.717 4.699 -26.757 1.00 96.56 360 GLY A O 1
ATOM 2542 N N . ALA A 1 361 ? 10.687 2.923 -27.656 1.00 96.75 361 ALA A N 1
ATOM 2543 C CA . ALA A 1 361 ? 11.907 2.170 -27.928 1.00 96.75 361 ALA A CA 1
ATOM 2544 C C . ALA A 1 361 ? 12.839 2.884 -28.921 1.00 96.75 361 ALA A C 1
ATOM 2546 O O . ALA A 1 361 ? 14.059 2.843 -28.758 1.00 96.75 361 ALA A O 1
ATOM 2547 N N . GLU A 1 362 ? 12.301 3.553 -29.944 1.00 96.62 362 GLU A N 1
ATOM 2548 C CA . GLU A 1 362 ? 13.093 4.383 -30.863 1.00 96.62 362 GLU A CA 1
ATOM 2549 C C . GLU A 1 362 ? 13.774 5.546 -30.137 1.00 96.62 362 GLU A C 1
ATOM 2551 O O . GLU A 1 362 ? 14.988 5.709 -30.268 1.00 96.62 362 GLU A O 1
ATOM 2556 N N . GLN A 1 363 ? 13.032 6.276 -29.301 1.00 97.50 363 GLN A N 1
ATOM 2557 C CA . GLN A 1 363 ? 13.579 7.366 -28.488 1.00 97.50 363 GLN A CA 1
ATOM 2558 C C . GLN A 1 363 ? 14.649 6.872 -27.508 1.00 97.50 363 GLN A C 1
ATOM 2560 O O . GLN A 1 363 ? 15.691 7.506 -27.363 1.00 97.50 363 GLN A O 1
ATOM 2565 N N . ILE A 1 364 ? 14.443 5.712 -26.876 1.00 97.06 364 ILE A N 1
ATOM 2566 C CA . ILE A 1 364 ? 15.435 5.089 -25.989 1.00 97.06 364 ILE A CA 1
ATOM 2567 C C . ILE A 1 364 ? 16.711 4.736 -26.759 1.00 97.06 364 ILE A C 1
ATOM 2569 O O . ILE A 1 364 ? 17.807 5.035 -26.289 1.00 97.06 364 ILE A O 1
ATOM 2573 N N . LYS A 1 365 ? 16.603 4.152 -27.958 1.00 95.50 365 LYS A N 1
ATOM 2574 C CA . LYS A 1 365 ? 17.776 3.838 -28.793 1.00 95.50 365 LYS A CA 1
ATOM 2575 C C . LYS A 1 365 ? 18.530 5.092 -29.226 1.00 95.50 365 LYS A C 1
ATOM 2577 O O . LYS A 1 365 ? 19.756 5.096 -29.176 1.00 95.50 365 LYS A O 1
ATOM 2582 N N . GLU A 1 366 ? 17.817 6.141 -29.634 1.00 95.62 366 GLU A N 1
ATOM 2583 C CA . GLU A 1 366 ? 18.419 7.424 -30.016 1.00 95.62 366 GLU A CA 1
ATOM 2584 C C . GLU A 1 366 ? 19.112 8.097 -28.826 1.00 95.62 366 GLU A C 1
ATOM 2586 O O . GLU A 1 366 ? 20.228 8.605 -28.947 1.00 95.62 366 GLU A O 1
ATOM 2591 N N . PHE A 1 367 ? 18.481 8.050 -27.654 1.00 96.19 367 PHE A N 1
ATOM 2592 C CA . PHE A 1 367 ? 19.033 8.609 -26.430 1.00 96.19 367 PHE A CA 1
ATOM 2593 C C . PHE A 1 367 ? 20.254 7.831 -25.920 1.00 96.19 367 PHE A C 1
ATOM 2595 O O . PHE A 1 367 ? 21.148 8.429 -25.315 1.00 96.19 367 PHE A O 1
ATOM 2602 N N . GLY A 1 368 ? 20.318 6.521 -26.166 1.00 93.81 368 GLY A N 1
ATOM 2603 C CA . GLY A 1 368 ? 21.436 5.657 -25.785 1.00 93.81 368 GLY A CA 1
ATOM 2604 C C . GLY A 1 368 ? 21.719 5.642 -24.277 1.00 93.81 368 GLY A C 1
ATOM 2605 O O . GLY A 1 368 ? 22.845 5.972 -23.884 1.00 93.81 368 GLY A O 1
ATOM 2606 N N . PRO A 1 369 ? 20.733 5.311 -23.419 1.00 94.56 369 PRO A N 1
ATOM 2607 C CA . PRO A 1 369 ? 20.947 5.231 -21.983 1.00 94.56 369 PRO A CA 1
ATOM 2608 C C . PRO A 1 369 ? 21.871 4.061 -21.613 1.00 94.56 369 PRO A C 1
ATOM 2610 O O . PRO A 1 369 ? 21.995 3.070 -22.336 1.00 94.56 369 PRO A O 1
ATOM 2613 N N . ASP A 1 370 ? 22.527 4.165 -20.463 1.00 90.69 370 ASP A N 1
ATOM 2614 C CA . ASP A 1 370 ? 23.242 3.061 -19.821 1.00 90.69 370 ASP A CA 1
ATOM 2615 C C . ASP A 1 370 ? 22.475 2.448 -18.641 1.00 90.69 370 ASP A C 1
ATOM 2617 O O . ASP A 1 370 ? 22.878 1.388 -18.169 1.00 90.69 370 ASP A O 1
ATOM 2621 N N . ALA A 1 371 ? 21.337 3.033 -18.252 1.00 92.44 371 ALA A N 1
ATOM 2622 C CA . ALA A 1 371 ? 20.335 2.410 -17.392 1.00 92.44 371 ALA A CA 1
ATOM 2623 C C . ALA A 1 371 ? 18.908 2.739 -17.855 1.00 92.44 371 ALA A C 1
ATOM 2625 O O . ALA A 1 371 ? 18.623 3.855 -18.294 1.00 92.44 371 ALA A O 1
ATOM 2626 N N . LEU A 1 372 ? 18.000 1.773 -17.710 1.00 94.19 372 LEU A N 1
ATOM 2627 C CA . LEU A 1 372 ? 16.566 1.964 -17.902 1.00 94.19 372 LEU A CA 1
ATOM 2628 C C . LEU A 1 372 ? 15.838 1.639 -16.598 1.00 94.19 372 LEU A C 1
ATOM 2630 O O . LEU A 1 372 ? 16.023 0.566 -16.028 1.00 94.19 372 LEU A O 1
ATOM 2634 N N . VAL A 1 373 ? 15.012 2.570 -16.140 1.00 95.06 373 VAL A N 1
ATOM 2635 C CA . VAL A 1 373 ? 14.123 2.421 -14.989 1.00 95.06 373 VAL A CA 1
ATOM 2636 C C . VAL A 1 373 ? 12.713 2.244 -15.527 1.00 95.06 373 VAL A C 1
ATOM 2638 O O . VAL A 1 373 ? 12.258 3.060 -16.324 1.00 95.06 373 VAL A O 1
ATOM 2641 N N . LEU A 1 374 ? 12.022 1.195 -15.092 1.00 95.25 374 LEU A N 1
ATOM 2642 C CA . LEU A 1 374 ? 10.627 0.954 -15.443 1.00 95.25 374 LEU A CA 1
ATOM 2643 C C . LEU A 1 374 ? 9.766 1.029 -14.184 1.00 95.25 374 LEU A C 1
ATOM 2645 O O . LEU A 1 374 ? 10.011 0.305 -13.219 1.00 95.25 374 LEU A O 1
ATOM 2649 N N . ILE A 1 375 ? 8.773 1.913 -14.203 1.00 95.44 375 ILE A N 1
ATOM 2650 C CA . ILE A 1 375 ? 7.806 2.118 -13.127 1.00 95.44 375 ILE A CA 1
ATOM 2651 C C . ILE A 1 375 ? 6.442 1.629 -13.619 1.00 95.44 375 ILE A C 1
ATOM 2653 O O . ILE A 1 375 ? 5.867 2.186 -14.555 1.00 95.44 375 ILE A O 1
ATOM 2657 N N . GLY A 1 376 ? 5.922 0.585 -12.984 1.00 93.69 376 GLY A N 1
ATOM 2658 C CA . GLY A 1 376 ? 4.622 0.006 -13.308 1.00 93.69 376 GLY A CA 1
ATOM 2659 C C . GLY A 1 376 ? 4.282 -1.196 -12.437 1.00 93.69 376 GLY A C 1
ATOM 2660 O O . GLY A 1 376 ? 5.001 -1.490 -11.476 1.00 93.69 376 GLY A O 1
ATOM 2661 N N . PHE A 1 377 ? 3.197 -1.895 -12.775 1.00 91.44 377 PHE A N 1
ATOM 2662 C CA . PHE A 1 377 ? 2.812 -3.153 -12.127 1.00 91.44 377 PHE A CA 1
ATOM 2663 C C . PHE A 1 377 ? 3.174 -4.346 -13.023 1.00 91.44 377 PHE A C 1
ATOM 2665 O O . PHE A 1 377 ? 4.269 -4.371 -13.595 1.00 91.44 377 PHE A O 1
ATOM 2672 N N . ALA A 1 378 ? 2.310 -5.359 -13.112 1.00 88.75 378 ALA A N 1
ATOM 2673 C CA . ALA A 1 378 ? 2.572 -6.588 -13.861 1.00 88.75 378 ALA A CA 1
ATOM 2674 C C . ALA A 1 378 ? 2.722 -6.340 -15.373 1.00 88.75 378 ALA A C 1
ATOM 2676 O O . ALA A 1 378 ? 3.586 -6.934 -16.015 1.00 88.75 378 ALA A O 1
ATOM 2677 N N . GLU A 1 379 ? 1.958 -5.395 -15.923 1.00 91.19 379 GLU A N 1
ATOM 2678 C CA . GLU A 1 379 ? 1.977 -4.981 -17.333 1.00 91.19 379 GLU A CA 1
ATOM 2679 C C . GLU A 1 379 ? 3.340 -4.445 -17.797 1.00 91.19 379 GLU A C 1
ATOM 2681 O O . GLU A 1 379 ? 3.640 -4.425 -18.989 1.00 91.19 379 GLU A O 1
ATOM 2686 N N . SER A 1 380 ? 4.218 -4.083 -16.856 1.00 92.38 380 SER A N 1
ATOM 2687 C CA . SER A 1 380 ? 5.617 -3.743 -17.134 1.00 92.38 380 SER A CA 1
ATOM 2688 C C . SER A 1 380 ? 6.337 -4.841 -17.929 1.00 92.38 380 SER A C 1
ATOM 2690 O O . SER A 1 380 ? 7.258 -4.546 -18.692 1.00 92.38 380 SER A O 1
ATOM 2692 N N . ALA A 1 381 ? 5.924 -6.106 -17.791 1.00 91.81 381 ALA A N 1
ATOM 2693 C CA . ALA A 1 381 ? 6.475 -7.201 -18.580 1.00 91.81 381 ALA A CA 1
ATOM 2694 C C . ALA A 1 381 ? 6.261 -7.000 -20.090 1.00 91.81 381 ALA A C 1
ATOM 2696 O O . ALA A 1 381 ? 7.159 -7.295 -20.880 1.00 91.81 381 ALA A O 1
ATOM 2697 N N . ASP A 1 382 ? 5.126 -6.435 -20.498 1.00 92.50 382 ASP A N 1
ATOM 2698 C CA . ASP A 1 382 ? 4.821 -6.181 -21.907 1.00 92.50 382 ASP A CA 1
ATOM 2699 C C . ASP A 1 382 ? 5.645 -5.018 -22.463 1.00 92.50 382 ASP A C 1
ATOM 2701 O O . ASP A 1 382 ? 6.138 -5.099 -23.590 1.00 92.50 382 ASP A O 1
ATOM 2705 N N . VAL A 1 383 ? 5.919 -3.994 -21.648 1.00 95.00 383 VAL A N 1
ATOM 2706 C CA . VAL A 1 383 ? 6.870 -2.925 -22.002 1.00 95.00 383 VAL A CA 1
ATOM 2707 C C . VAL A 1 383 ? 8.270 -3.504 -22.221 1.00 95.00 383 VAL A C 1
ATOM 2709 O O . VAL A 1 383 ? 8.913 -3.202 -23.227 1.00 95.00 383 VAL A O 1
ATOM 2712 N N . ILE A 1 384 ? 8.743 -4.377 -21.324 1.00 93.62 384 ILE A N 1
ATOM 2713 C CA . ILE A 1 384 ? 10.053 -5.039 -21.457 1.00 93.62 384 ILE A CA 1
ATOM 2714 C C . ILE A 1 384 ? 10.102 -5.876 -22.743 1.00 93.62 384 ILE A C 1
ATOM 2716 O O . ILE A 1 384 ? 11.046 -5.746 -23.526 1.00 93.62 384 ILE A O 1
ATOM 2720 N N . LYS A 1 385 ? 9.071 -6.687 -23.017 1.00 91.94 385 LYS A N 1
ATOM 2721 C CA . LYS A 1 385 ? 8.965 -7.485 -24.253 1.00 91.94 385 LYS A CA 1
ATOM 2722 C C . LYS A 1 385 ? 8.954 -6.604 -25.505 1.00 91.94 385 LYS A C 1
ATOM 2724 O O . LYS A 1 385 ? 9.609 -6.948 -26.494 1.00 91.94 385 LYS A O 1
ATOM 2729 N N . ALA A 1 386 ? 8.257 -5.468 -25.475 1.00 92.81 386 ALA A N 1
ATOM 2730 C CA . ALA A 1 386 ? 8.214 -4.513 -26.579 1.00 92.81 386 ALA A CA 1
ATOM 2731 C C . ALA A 1 386 ? 9.589 -3.873 -26.835 1.00 92.81 386 ALA A C 1
ATOM 2733 O O . ALA A 1 386 ? 10.035 -3.814 -27.983 1.00 92.81 386 ALA A O 1
ATOM 2734 N N . LEU A 1 387 ? 10.302 -3.467 -25.779 1.00 94.06 387 LEU A N 1
ATOM 2735 C CA . LEU A 1 387 ? 11.664 -2.926 -25.865 1.00 94.06 387 LEU A CA 1
ATOM 2736 C C . LEU A 1 387 ? 12.636 -3.940 -26.485 1.00 94.06 387 LEU A C 1
ATOM 2738 O O . LEU A 1 387 ? 13.357 -3.606 -27.429 1.00 94.06 387 LEU A O 1
ATOM 2742 N N . LEU A 1 388 ? 12.608 -5.190 -26.015 1.00 91.38 388 LEU A N 1
ATOM 2743 C CA . LEU A 1 388 ? 13.438 -6.276 -26.548 1.00 91.38 388 LEU A CA 1
ATOM 2744 C C . LEU A 1 388 ? 13.120 -6.566 -28.017 1.00 91.38 388 LEU A C 1
ATOM 2746 O O . LEU A 1 388 ? 14.026 -6.667 -28.844 1.00 91.38 388 LEU A O 1
ATOM 2750 N N . SER A 1 389 ? 11.833 -6.633 -28.367 1.00 91.38 389 SER A N 1
ATOM 2751 C CA . SER A 1 389 ? 11.381 -6.853 -29.749 1.00 91.38 389 SER A CA 1
ATOM 2752 C C . SER A 1 389 ? 11.819 -5.726 -30.689 1.00 91.38 389 SER A C 1
ATOM 2754 O O . SER A 1 389 ? 12.105 -5.965 -31.862 1.00 91.38 389 SER A O 1
ATOM 2756 N N . ALA A 1 390 ? 11.923 -4.500 -30.172 1.00 92.50 390 ALA A N 1
ATOM 2757 C CA . ALA A 1 390 ? 12.424 -3.333 -30.890 1.00 92.50 390 ALA A CA 1
ATOM 2758 C C . ALA A 1 390 ? 13.966 -3.230 -30.921 1.00 92.50 390 ALA A C 1
ATOM 2760 O O . ALA A 1 390 ? 14.499 -2.266 -31.489 1.00 92.50 390 ALA A O 1
ATOM 2761 N N . GLY A 1 391 ? 14.682 -4.201 -30.342 1.00 90.81 391 GLY A N 1
ATOM 2762 C CA . GLY A 1 391 ? 16.144 -4.283 -30.336 1.00 90.81 391 GLY A CA 1
ATOM 2763 C C . GLY A 1 391 ? 16.829 -3.374 -29.315 1.00 90.81 391 GLY A C 1
ATOM 2764 O O . GLY A 1 391 ? 17.966 -2.967 -29.543 1.00 90.81 391 GLY A O 1
ATOM 2765 N N . VAL A 1 392 ? 16.150 -3.003 -28.226 1.00 91.06 392 VAL A N 1
ATOM 2766 C CA . VAL A 1 392 ? 16.788 -2.325 -27.088 1.00 91.06 392 VAL A CA 1
ATOM 2767 C C . VAL A 1 392 ? 17.591 -3.358 -26.297 1.00 91.06 392 VAL A C 1
ATOM 2769 O O . VAL A 1 392 ? 17.035 -4.344 -25.821 1.00 91.06 392 VAL A O 1
ATOM 2772 N N . GLU A 1 393 ? 18.898 -3.140 -26.154 1.00 82.00 393 GLU A N 1
ATOM 2773 C CA . GLU A 1 393 ? 19.770 -4.001 -25.347 1.00 82.00 393 GLU A CA 1
ATOM 2774 C C . GLU A 1 393 ? 19.821 -3.508 -23.894 1.00 82.00 393 GLU A C 1
ATOM 2776 O O . GLU A 1 393 ? 20.187 -2.358 -23.634 1.00 82.00 393 GLU A O 1
ATOM 2781 N N . PHE A 1 394 ? 19.501 -4.383 -22.937 1.00 77.94 394 PHE A N 1
ATOM 2782 C CA . PHE A 1 394 ? 19.715 -4.109 -21.517 1.00 77.94 394 PHE A CA 1
ATOM 2783 C C . PHE A 1 394 ? 21.153 -4.457 -21.126 1.00 77.94 394 PHE A C 1
ATOM 2785 O O . PHE A 1 394 ? 21.660 -5.536 -21.435 1.00 77.94 394 PHE A O 1
ATOM 2792 N N . LYS A 1 395 ? 21.831 -3.529 -20.450 1.00 68.56 395 LYS A N 1
ATOM 2793 C CA . LYS A 1 395 ? 23.150 -3.784 -19.866 1.00 68.56 395 LYS A CA 1
ATOM 2794 C C . LYS A 1 395 ? 22.938 -4.402 -18.485 1.00 68.56 395 LYS A C 1
ATOM 2796 O O . LYS A 1 395 ? 22.249 -3.805 -17.662 1.00 68.56 395 LYS A O 1
ATOM 2801 N N . HIS A 1 396 ? 23.507 -5.585 -18.269 1.00 61.91 396 HIS A N 1
ATOM 2802 C CA . HIS A 1 396 ? 23.382 -6.366 -17.036 1.00 61.91 396 HIS A CA 1
ATOM 2803 C C . HIS A 1 396 ? 24.653 -6.331 -16.191 1.00 61.91 396 HIS A C 1
ATOM 2805 O O . HIS A 1 396 ? 25.756 -6.344 -16.793 1.00 61.91 396 HIS A O 1
#

Secondary structure (DSSP, 8-state):
--GGGGGG-SSTTSSTT-EEEEE-----HHHHHHHHTT-TT----TTHHHHHHHHHHHHHHHHHHTS--HHHHHHHHTGGGSSSEEE-SHHHHHHHHHTT--EEE--SS-SSS-B-TTSSBSEEEEEEEEB-TTS-B-GGG-EEEEEE-GGGS---PPPPP---TTPPP-S---EEEEEB-SSSTTGGGHHHHHHHHHHHHHHHHHTT-BTTBPPEEE--B-TTSHHHHHHHHHHHHHHT-SEEEE-SSHHHHHHHHHHHHHHT-EEEESS---GGGTT-S-TT-EEESSPPHHHHHHHHHHHHHHT--SSEEEEEESSHHHHHHHHHHHHHHHHTT--GGGEEEEEE-TTSSS---HHHHHHHHHH--SEEEEE-STTHHHHHHHHHHTTPPPP-